Protein AF-A0AAD7LTT4-F1 (afdb_monomer_lite)

Foldseek 3Di:
DPPCVVVVVVVVVVVVVVVVVVVVLVVVVVVVVVVLVVVVLLLVVLLLLLLLLQQLLVLLVVLQVLLVVVVVVCVVPDDDPPPSPVLHLDDDPVRVVLSVLSNVLSVLSVVLSVLSVVLVVPPPPSDPVVVVSVVVSVVSSVVSSVSSVVSLVVCVVVVRCSLVSSVVSLVVSCVPPFDDFDADDDDDDDLFLLRLLLVLLVLLLRVCNRPDQSTSSSVSLSVLSVVLSVLSVVLVVDLVVAPCPPPVPDVVVRVVVNVVVSVVSSVVSVVSLVVSLVVLVSSVHAAEDDDPPVPPPDDDDPPPDPVVLLVVLLVLLCPADVVLVLSNVLSVVLSVLLVVLSVLLVVLCVQCVPPDDRSSVSLSVSSSVLSVVLSVLRVVVVVDDDDDPPDDPPPDVNNVSSVVSSVSSVSSSSCSVSSRHHHDPVVPPPPPPVVVVVVVVVVVVVVVVVVVVVVPPDDDDD

Structure (mmCIF, N/CA/C/O backbone):
data_AF-A0AAD7LTT4-F1
#
_entry.id   AF-A0AAD7LTT4-F1
#
loop_
_atom_site.group_PDB
_atom_site.id
_atom_site.type_symbol
_atom_site.label_atom_id
_atom_site.label_alt_id
_atom_site.label_comp_id
_atom_site.label_asym_id
_atom_site.label_entity_id
_atom_site.label_seq_id
_atom_site.pdbx_PDB_ins_code
_atom_site.Cartn_x
_atom_site.Cartn_y
_atom_site.Cartn_z
_atom_site.occupancy
_atom_site.B_iso_or_equiv
_atom_site.auth_seq_id
_atom_site.auth_comp_id
_atom_site.auth_asym_id
_atom_site.auth_atom_id
_atom_site.pdbx_PDB_model_num
ATOM 1 N N . MET A 1 1 ? 61.301 17.025 -42.366 1.00 56.09 1 MET A N 1
ATOM 2 C CA . MET A 1 1 ? 59.887 16.647 -42.142 1.00 56.09 1 MET A CA 1
ATOM 3 C C . MET A 1 1 ? 59.795 15.148 -41.843 1.00 56.09 1 MET A C 1
ATOM 5 O O . MET A 1 1 ? 59.437 14.372 -42.717 1.00 56.09 1 MET A O 1
ATOM 9 N N . ALA A 1 2 ? 60.195 14.718 -40.643 1.00 59.03 2 ALA A N 1
ATOM 10 C CA . ALA A 1 2 ? 60.173 13.294 -40.251 1.00 59.03 2 ALA A CA 1
ATOM 11 C C . ALA A 1 2 ? 59.952 13.066 -38.739 1.00 59.03 2 ALA A C 1
ATOM 13 O O . ALA A 1 2 ? 59.794 11.933 -38.295 1.00 59.03 2 ALA A O 1
ATOM 14 N N . THR A 1 3 ? 59.934 14.143 -37.956 1.00 63.84 3 THR A N 1
ATOM 15 C CA . THR A 1 3 ? 60.009 14.189 -36.488 1.00 63.84 3 THR A CA 1
ATOM 16 C C . THR A 1 3 ? 58.660 14.072 -35.784 1.00 63.84 3 THR A C 1
ATOM 18 O O . THR A 1 3 ? 58.612 13.786 -34.593 1.00 63.84 3 THR A O 1
ATOM 21 N N . ASP A 1 4 ? 57.560 14.276 -36.509 1.00 72.62 4 ASP A N 1
ATOM 22 C CA . ASP A 1 4 ? 56.298 14.710 -35.890 1.00 72.62 4 ASP A CA 1
ATOM 23 C C . ASP A 1 4 ? 55.312 13.542 -35.674 1.00 72.62 4 ASP A C 1
ATOM 25 O O . ASP A 1 4 ? 54.373 13.630 -34.883 1.00 72.62 4 ASP A O 1
ATOM 29 N N . ARG A 1 5 ? 55.573 12.393 -36.319 1.00 80.69 5 ARG A N 1
ATOM 30 C CA . ARG A 1 5 ? 54.806 11.141 -36.173 1.00 80.69 5 ARG A CA 1
ATOM 31 C C . ARG A 1 5 ? 54.636 10.648 -34.720 1.00 80.69 5 ARG A C 1
ATOM 33 O O . ARG A 1 5 ? 53.505 10.297 -34.385 1.00 80.69 5 ARG A O 1
ATOM 40 N N . PRO A 1 6 ? 55.665 10.611 -33.842 1.00 88.19 6 PRO A N 1
ATOM 41 C CA . PRO A 1 6 ? 55.472 10.180 -32.453 1.00 88.19 6 PRO A CA 1
ATOM 42 C C . PRO A 1 6 ? 54.537 11.106 -31.661 1.00 88.19 6 PRO A C 1
ATOM 44 O O . PRO A 1 6 ? 53.756 10.620 -30.848 1.00 88.19 6 PRO A O 1
ATOM 47 N N . ILE A 1 7 ? 54.555 12.418 -31.931 1.00 90.25 7 ILE A N 1
ATOM 48 C CA . ILE A 1 7 ? 53.702 13.395 -31.234 1.00 90.25 7 ILE A CA 1
ATOM 49 C C . ILE A 1 7 ? 52.224 13.125 -31.549 1.00 90.25 7 ILE A C 1
ATOM 51 O O . ILE A 1 7 ? 51.398 13.074 -30.640 1.00 90.25 7 ILE A O 1
ATOM 55 N N . VAL A 1 8 ? 51.896 12.868 -32.821 1.00 89.81 8 VAL A N 1
ATOM 56 C CA . VAL A 1 8 ? 50.524 12.538 -33.250 1.00 89.81 8 VAL A CA 1
ATOM 57 C C . VAL A 1 8 ? 50.009 11.259 -32.576 1.00 89.81 8 VAL A C 1
ATOM 59 O O . VAL A 1 8 ? 48.863 11.229 -32.133 1.00 89.81 8 VAL A O 1
ATOM 62 N N . LEU A 1 9 ? 50.848 10.225 -32.436 1.00 91.25 9 LEU A N 1
ATOM 63 C CA . LEU A 1 9 ? 50.464 8.974 -31.768 1.00 91.25 9 LEU A CA 1
ATOM 64 C C . LEU A 1 9 ? 50.196 9.161 -30.266 1.00 91.25 9 LEU A C 1
ATOM 66 O O . LEU A 1 9 ? 49.229 8.599 -29.752 1.00 91.25 9 LEU A O 1
ATOM 70 N N . VAL A 1 10 ? 51.003 9.972 -29.571 1.00 94.69 10 VAL A N 1
ATOM 71 C CA . VAL A 1 10 ? 50.782 10.304 -28.149 1.00 94.69 10 VAL A CA 1
ATOM 72 C C . VAL A 1 10 ? 49.502 11.123 -27.965 1.00 94.69 10 VAL A C 1
ATOM 74 O O . VAL A 1 10 ? 48.701 10.823 -27.083 1.00 94.69 10 VAL A O 1
ATOM 77 N N . LEU A 1 11 ? 49.257 12.125 -28.813 1.00 93.44 11 LEU A N 1
ATOM 78 C CA . LEU A 1 11 ? 48.025 12.919 -28.750 1.00 93.44 11 LEU A CA 1
ATOM 79 C C . LEU A 1 11 ? 46.776 12.066 -29.022 1.00 93.44 11 LEU A C 1
ATOM 81 O O . LEU A 1 11 ? 45.765 12.224 -28.336 1.00 93.44 11 LEU A O 1
ATOM 85 N N . TRP A 1 12 ? 46.846 11.130 -29.973 1.00 94.44 12 TRP A N 1
ATOM 86 C CA . TRP A 1 12 ? 45.734 10.227 -30.274 1.00 94.44 12 TRP A CA 1
ATOM 87 C C . TRP A 1 12 ? 45.468 9.224 -29.142 1.00 94.44 12 TRP A C 1
ATOM 89 O O . TRP A 1 12 ? 44.311 9.018 -28.776 1.00 94.44 12 TRP A O 1
ATOM 99 N N . SER A 1 13 ? 46.507 8.649 -28.524 1.00 93.88 13 SER A N 1
ATOM 100 C CA . SER A 1 13 ? 46.324 7.736 -27.386 1.00 93.88 13 SER A CA 1
ATOM 101 C C . SER A 1 13 ? 45.741 8.449 -26.160 1.00 93.88 13 SER A C 1
ATOM 103 O O . SER A 1 13 ? 44.819 7.923 -25.533 1.00 93.88 13 SER A O 1
ATOM 105 N N . LEU A 1 14 ? 46.181 9.679 -25.870 1.00 95.69 14 LEU A N 1
ATOM 106 C CA . LEU A 1 14 ? 45.587 10.527 -24.830 1.00 95.69 14 LEU A CA 1
ATOM 107 C C . LEU A 1 14 ? 44.116 10.852 -25.130 1.00 95.69 14 LEU A C 1
ATOM 109 O O . LEU A 1 14 ? 43.279 10.748 -24.235 1.00 95.69 14 LEU A O 1
ATOM 113 N N . PHE A 1 15 ? 43.775 11.182 -26.380 1.00 94.50 15 PHE A N 1
ATOM 114 C CA . PHE A 1 15 ? 42.387 11.413 -26.792 1.00 94.50 15 PHE A CA 1
ATOM 115 C C . PHE A 1 15 ? 41.504 10.171 -26.586 1.00 94.50 15 PHE A C 1
ATOM 117 O O . PHE A 1 15 ? 40.405 10.286 -26.041 1.00 94.50 15 PHE A O 1
ATOM 124 N N . VAL A 1 16 ? 41.990 8.977 -26.942 1.00 95.06 16 VAL A N 1
ATOM 125 C CA . VAL A 1 16 ? 41.273 7.710 -26.710 1.00 95.06 16 VAL A CA 1
ATOM 126 C C . VAL A 1 16 ? 41.079 7.443 -25.211 1.00 95.06 16 VAL A C 1
ATOM 128 O O . VAL A 1 16 ? 39.969 7.118 -24.793 1.00 95.06 16 VAL A O 1
ATOM 131 N N . ILE A 1 17 ? 42.105 7.646 -24.377 1.00 96.31 17 ILE A N 1
ATOM 132 C CA . ILE A 1 17 ? 42.013 7.475 -22.913 1.00 96.31 17 ILE A CA 1
ATOM 133 C C . ILE A 1 17 ? 41.008 8.463 -22.294 1.00 96.31 17 ILE A C 1
ATOM 135 O O . ILE A 1 17 ? 40.194 8.075 -21.449 1.00 96.31 17 ILE A O 1
ATOM 139 N N . LEU A 1 18 ? 41.008 9.724 -22.733 1.00 94.12 18 LEU A N 1
ATOM 140 C CA . LEU A 1 18 ? 40.047 10.739 -22.287 1.00 94.12 18 LEU A CA 1
ATOM 141 C C . LEU A 1 18 ? 38.618 10.414 -22.752 1.00 94.12 18 LEU A C 1
ATOM 143 O O . LEU A 1 18 ? 37.676 10.545 -21.974 1.00 94.12 18 LEU A O 1
ATOM 147 N N . SER A 1 19 ? 38.447 9.919 -23.980 1.00 92.31 19 SER A N 1
ATOM 148 C CA . SER A 1 19 ? 37.143 9.508 -24.517 1.00 92.31 19 SER A CA 1
ATOM 149 C C . SER A 1 19 ? 36.564 8.294 -23.775 1.00 92.31 19 SER A C 1
ATOM 151 O O . SER A 1 19 ? 35.393 8.304 -23.383 1.00 92.31 19 SER A O 1
ATOM 153 N N . LEU A 1 20 ? 37.388 7.275 -23.503 1.00 94.12 20 LEU A N 1
ATOM 154 C CA . LEU A 1 20 ? 36.984 6.082 -22.752 1.00 94.12 20 LEU A CA 1
ATOM 155 C C . LEU A 1 20 ? 36.668 6.404 -21.285 1.00 94.12 20 LEU A C 1
ATOM 157 O O . LEU A 1 20 ? 35.640 5.960 -20.776 1.00 94.12 20 LEU A O 1
ATOM 161 N N . SER A 1 21 ? 37.495 7.209 -20.611 1.00 91.19 21 SER A N 1
ATOM 162 C CA . SER A 1 21 ? 37.236 7.609 -19.219 1.00 91.19 21 SER A CA 1
ATOM 163 C C . SER A 1 21 ? 36.002 8.510 -19.091 1.00 91.19 21 SER A C 1
ATOM 165 O O . SER A 1 21 ? 35.193 8.292 -18.190 1.00 91.19 21 SER A O 1
ATOM 167 N N . TYR A 1 22 ? 35.775 9.439 -20.025 1.00 88.81 22 TYR A N 1
ATOM 168 C CA . TYR A 1 22 ? 34.531 10.214 -20.096 1.00 88.81 22 TYR A CA 1
ATOM 169 C C . TYR A 1 22 ? 33.301 9.314 -20.296 1.00 88.81 22 TYR A C 1
ATOM 171 O O . TYR A 1 22 ? 32.307 9.453 -19.583 1.00 88.81 22 TYR A O 1
ATOM 179 N N . SER A 1 23 ? 33.382 8.348 -21.216 1.00 88.69 23 SER A N 1
ATOM 180 C CA . SER A 1 23 ? 32.298 7.390 -21.481 1.00 88.69 23 SER A CA 1
ATOM 181 C C . SER A 1 23 ? 31.990 6.521 -20.256 1.00 88.69 23 SER A C 1
ATOM 183 O O . SER A 1 23 ? 30.823 6.306 -19.927 1.00 88.69 23 SER A O 1
ATOM 185 N N . LEU A 1 24 ? 33.024 6.086 -19.527 1.00 89.19 24 LEU A N 1
ATOM 186 C CA . LEU A 1 24 ? 32.885 5.345 -18.273 1.00 89.19 24 LEU A CA 1
ATOM 187 C C . LEU A 1 24 ? 32.226 6.195 -17.173 1.00 89.19 24 LEU A C 1
ATOM 189 O O . LEU A 1 24 ? 31.328 5.709 -16.487 1.00 89.19 24 LEU A O 1
ATOM 193 N N . ILE A 1 25 ? 32.610 7.468 -17.033 1.00 86.56 25 ILE A N 1
ATOM 194 C CA . ILE A 1 25 ? 31.988 8.408 -16.083 1.00 86.56 25 ILE A CA 1
ATOM 195 C C . ILE A 1 25 ? 30.505 8.618 -16.417 1.00 86.56 25 ILE A C 1
ATOM 197 O O . ILE A 1 25 ? 29.668 8.576 -15.514 1.00 86.56 25 ILE A O 1
ATOM 201 N N . GLN A 1 26 ? 30.153 8.784 -17.696 1.00 83.81 26 GLN A N 1
ATOM 202 C CA . GLN A 1 26 ? 28.755 8.911 -18.123 1.00 83.81 26 GLN A CA 1
ATOM 203 C C . GLN A 1 26 ? 27.950 7.632 -17.858 1.00 83.81 26 GLN A C 1
ATOM 205 O O . GLN A 1 26 ? 26.828 7.706 -17.357 1.00 83.81 26 GLN A O 1
ATOM 210 N N . PHE A 1 27 ? 28.525 6.454 -18.111 1.00 84.88 27 PHE A N 1
ATOM 211 C CA . PHE A 1 27 ? 27.884 5.171 -17.813 1.00 84.88 27 PHE A CA 1
ATOM 212 C C . PHE A 1 27 ? 27.657 4.966 -16.305 1.00 84.88 27 PHE A C 1
ATOM 214 O O . PHE A 1 27 ? 26.557 4.599 -15.892 1.00 84.88 27 PHE A O 1
ATOM 221 N N . ILE A 1 28 ? 28.649 5.284 -15.466 1.00 85.56 28 ILE A N 1
ATOM 222 C CA . ILE A 1 28 ? 28.521 5.246 -13.999 1.00 85.56 28 ILE A CA 1
ATOM 223 C C . ILE A 1 28 ? 27.467 6.253 -13.515 1.00 85.56 28 ILE A C 1
ATOM 225 O O . ILE A 1 28 ? 26.647 5.910 -12.666 1.00 85.56 28 ILE A O 1
ATOM 229 N N . SER A 1 29 ? 27.436 7.464 -14.079 1.00 81.88 29 SER A N 1
ATOM 230 C CA . SER A 1 29 ? 26.424 8.486 -13.773 1.00 81.88 29 SER A CA 1
ATOM 231 C C . SER A 1 29 ? 25.007 8.009 -14.124 1.00 81.88 29 SER A C 1
ATOM 233 O O . SER A 1 29 ? 24.084 8.134 -13.314 1.00 81.88 29 SER A O 1
ATOM 235 N N . LEU A 1 30 ? 24.837 7.371 -15.288 1.00 79.88 30 LEU A N 1
ATOM 236 C CA . LEU A 1 30 ? 23.568 6.783 -15.712 1.00 79.88 30 LEU A CA 1
ATOM 237 C C . LEU A 1 30 ? 23.123 5.667 -14.755 1.00 79.88 30 LEU A C 1
ATOM 239 O O . LEU A 1 30 ? 21.999 5.723 -14.251 1.00 79.88 30 LEU A O 1
ATOM 243 N N . LEU A 1 31 ? 24.001 4.705 -14.444 1.00 82.44 31 LEU A N 1
ATOM 244 C CA . LEU A 1 31 ? 23.717 3.629 -13.485 1.00 82.44 31 LEU A CA 1
ATOM 245 C C . LEU A 1 31 ? 23.346 4.179 -12.102 1.00 82.44 31 LEU A C 1
ATOM 247 O O . LEU A 1 31 ? 22.358 3.738 -11.513 1.00 82.44 31 LEU A O 1
ATOM 251 N N . LEU A 1 32 ? 24.084 5.177 -11.607 1.00 83.25 32 LEU A N 1
ATOM 252 C CA . LEU A 1 32 ? 23.803 5.826 -10.329 1.00 83.25 32 LEU A CA 1
ATOM 253 C C . LEU A 1 32 ? 22.438 6.530 -10.345 1.00 83.25 32 LEU A C 1
ATOM 255 O O . LEU A 1 32 ? 21.702 6.433 -9.367 1.00 83.25 32 LEU A O 1
ATOM 259 N N . SER A 1 33 ? 22.052 7.171 -11.453 1.00 80.56 33 SER A N 1
ATOM 260 C CA . SER A 1 33 ? 20.732 7.806 -11.588 1.00 80.56 33 SER A CA 1
ATOM 261 C C . SER A 1 33 ? 19.583 6.787 -11.571 1.00 80.56 33 SER A C 1
ATOM 263 O O . SER A 1 33 ? 18.588 6.986 -10.872 1.00 80.56 33 SER A O 1
ATOM 265 N N . VAL A 1 34 ? 19.736 5.650 -12.263 1.00 80.00 34 VAL A N 1
ATOM 266 C CA . VAL A 1 34 ? 18.760 4.546 -12.259 1.00 80.00 34 VAL A CA 1
ATOM 267 C C . VAL A 1 34 ? 18.643 3.940 -10.859 1.00 80.00 34 VAL A C 1
ATOM 269 O O . VAL A 1 34 ? 17.536 3.688 -10.384 1.00 80.00 34 VAL A O 1
ATOM 272 N N . TYR A 1 35 ? 19.771 3.765 -10.172 1.00 84.81 35 TYR A N 1
ATOM 273 C CA . TYR A 1 35 ? 19.817 3.215 -8.823 1.00 84.81 35 TYR A CA 1
ATOM 274 C C . TYR A 1 35 ? 19.227 4.169 -7.770 1.00 84.81 35 TYR A C 1
ATOM 276 O O . TYR A 1 35 ? 18.453 3.733 -6.920 1.00 84.81 35 TYR A O 1
ATOM 284 N N . LEU A 1 36 ? 19.489 5.478 -7.861 1.00 84.62 36 LEU A N 1
ATOM 285 C CA . LEU A 1 36 ? 18.868 6.493 -6.998 1.00 84.62 36 LEU A CA 1
ATOM 286 C C . LEU A 1 36 ? 17.343 6.563 -7.182 1.00 84.62 36 LEU A C 1
ATOM 288 O O . LEU A 1 36 ? 16.627 6.751 -6.201 1.00 84.62 36 LEU A O 1
ATOM 292 N N . ASN A 1 37 ? 16.837 6.357 -8.403 1.00 83.44 37 ASN A N 1
ATOM 293 C CA . ASN A 1 37 ? 15.396 6.263 -8.658 1.00 83.44 37 ASN A CA 1
ATOM 294 C C . ASN A 1 37 ? 14.776 4.982 -8.062 1.00 83.44 37 ASN A C 1
ATOM 296 O O . ASN A 1 37 ? 13.639 5.018 -7.602 1.00 83.44 37 ASN A O 1
ATOM 300 N N . TYR A 1 38 ? 15.509 3.863 -8.012 1.00 87.94 38 TYR A N 1
ATOM 301 C CA . TYR A 1 38 ? 15.069 2.672 -7.272 1.00 87.94 38 TYR A CA 1
ATOM 302 C C . TYR A 1 38 ? 15.059 2.916 -5.749 1.00 87.94 38 TYR A C 1
ATOM 304 O O . TYR A 1 38 ? 14.087 2.574 -5.075 1.00 87.94 38 TYR A O 1
ATOM 312 N N . LEU A 1 39 ? 16.090 3.573 -5.205 1.00 88.69 39 LEU A N 1
ATOM 313 C CA . LEU A 1 39 ? 16.134 3.942 -3.783 1.00 88.69 39 LEU A CA 1
ATOM 314 C C . LEU A 1 39 ? 15.045 4.947 -3.389 1.00 88.69 39 LEU A C 1
ATOM 316 O O . LEU A 1 39 ? 14.569 4.889 -2.258 1.00 88.69 39 LEU A O 1
ATOM 320 N N . GLU A 1 40 ? 14.614 5.835 -4.293 1.00 91.75 40 GLU A N 1
ATOM 321 C CA . GLU A 1 40 ? 13.467 6.715 -4.037 1.00 91.75 40 GLU A CA 1
ATOM 322 C C . GLU A 1 40 ? 12.207 5.916 -3.700 1.00 91.75 40 GLU A C 1
ATOM 324 O O . GLU A 1 40 ? 11.479 6.292 -2.783 1.00 91.75 40 GLU A O 1
ATOM 329 N N . ASP A 1 41 ? 11.942 4.824 -4.414 1.00 88.31 41 ASP A N 1
ATOM 330 C CA . ASP A 1 41 ? 10.737 4.022 -4.206 1.00 88.31 41 ASP A CA 1
ATOM 331 C C . ASP A 1 41 ? 10.784 3.283 -2.865 1.00 88.31 41 ASP A C 1
ATOM 333 O O . ASP A 1 41 ? 9.783 3.245 -2.143 1.00 88.31 41 ASP A O 1
ATOM 337 N N . GLU A 1 42 ? 11.965 2.797 -2.478 1.00 91.44 42 GLU A N 1
ATOM 338 C CA . GLU A 1 42 ? 12.200 2.200 -1.161 1.00 91.44 42 GLU A CA 1
ATOM 339 C C . GLU A 1 42 ? 12.064 3.230 -0.027 1.00 91.44 42 GLU A C 1
ATOM 341 O O . GLU A 1 42 ? 11.380 2.977 0.966 1.00 91.44 42 GLU A O 1
ATOM 346 N N . VAL A 1 43 ? 12.629 4.431 -0.183 1.00 93.00 43 VAL A N 1
ATOM 347 C CA . VAL A 1 43 ? 12.493 5.517 0.804 1.00 93.00 43 VAL A CA 1
ATOM 348 C C . VAL A 1 43 ? 11.057 6.035 0.874 1.00 93.00 43 VAL A C 1
ATOM 350 O O . VAL A 1 43 ? 10.561 6.307 1.966 1.00 93.00 43 VAL A O 1
ATOM 353 N N . ARG A 1 44 ? 10.337 6.115 -0.251 1.00 90.88 44 ARG A N 1
ATOM 354 C CA . ARG A 1 44 ? 8.910 6.475 -0.278 1.00 90.88 44 ARG A CA 1
ATOM 355 C C . ARG A 1 44 ? 8.067 5.422 0.448 1.00 90.88 44 ARG A C 1
ATOM 357 O O . ARG A 1 44 ? 7.134 5.793 1.160 1.00 90.88 44 ARG A O 1
ATOM 364 N N . TRP A 1 45 ? 8.409 4.137 0.333 1.00 92.56 45 TRP A N 1
ATOM 365 C CA . TRP A 1 45 ? 7.767 3.069 1.104 1.00 92.56 45 TRP A CA 1
ATOM 366 C C . TRP A 1 45 ? 8.055 3.197 2.609 1.00 92.56 45 TRP A C 1
ATOM 368 O O . TRP A 1 45 ? 7.100 3.263 3.388 1.00 92.56 45 TRP A O 1
ATOM 378 N N . ILE A 1 46 ? 9.328 3.339 3.009 1.00 93.06 46 ILE A N 1
ATOM 379 C CA . ILE A 1 46 ? 9.744 3.543 4.414 1.00 93.06 46 ILE A CA 1
ATOM 380 C C . ILE A 1 46 ? 9.054 4.776 5.014 1.00 93.06 46 ILE A C 1
ATOM 382 O O . ILE A 1 46 ? 8.544 4.721 6.134 1.00 93.06 46 ILE A O 1
ATOM 386 N N . HIS A 1 47 ? 8.976 5.880 4.268 1.00 93.88 47 HIS A N 1
ATOM 387 C CA . HIS A 1 47 ? 8.325 7.111 4.713 1.00 93.88 47 HIS A CA 1
ATOM 388 C C . HIS A 1 47 ? 6.824 6.914 4.977 1.00 93.88 47 HIS A C 1
ATOM 390 O O . HIS A 1 47 ? 6.309 7.357 6.004 1.00 93.88 47 HIS A O 1
ATOM 396 N N . LYS A 1 48 ? 6.118 6.209 4.084 1.00 89.75 48 LYS A N 1
ATOM 397 C CA . LYS A 1 48 ? 4.691 5.907 4.264 1.00 89.75 48 LYS A CA 1
ATOM 398 C C . LYS A 1 48 ? 4.443 4.919 5.416 1.00 89.75 48 LYS A C 1
ATOM 400 O O . LYS A 1 48 ? 3.499 5.113 6.177 1.00 89.75 48 LYS A O 1
ATOM 405 N N . GLU A 1 49 ? 5.296 3.914 5.616 1.00 90.81 49 GLU A N 1
ATOM 406 C CA . GLU A 1 49 ? 5.142 2.974 6.740 1.00 90.81 49 GLU A CA 1
ATOM 407 C C . GLU A 1 49 ? 5.444 3.638 8.095 1.00 90.81 49 GLU A C 1
ATOM 409 O O . GLU A 1 49 ? 4.654 3.548 9.031 1.00 90.81 49 GLU A O 1
ATOM 414 N N . SER A 1 50 ? 6.541 4.395 8.192 1.00 92.62 50 SER A N 1
ATOM 415 C CA . SER A 1 50 ? 6.932 5.100 9.424 1.00 92.62 50 SER A CA 1
ATOM 416 C C . SER A 1 50 ? 5.943 6.182 9.863 1.00 92.62 50 SER A C 1
ATOM 418 O O . SER A 1 50 ? 5.794 6.410 11.064 1.00 92.62 50 SER A O 1
ATOM 420 N N . ARG A 1 51 ? 5.204 6.799 8.929 1.00 92.88 51 ARG A N 1
ATOM 421 C CA . ARG A 1 51 ? 4.056 7.663 9.254 1.00 92.88 51 ARG A CA 1
ATOM 422 C C . ARG A 1 51 ? 2.919 6.901 9.943 1.00 92.88 51 ARG A C 1
ATOM 424 O O . ARG A 1 51 ? 2.376 7.415 10.915 1.00 92.88 51 ARG A O 1
ATOM 431 N N . LEU A 1 52 ? 2.602 5.676 9.513 1.00 89.50 52 LEU A N 1
ATOM 432 C CA . LEU A 1 52 ? 1.563 4.846 10.147 1.00 89.50 52 LEU A CA 1
ATOM 433 C C . LEU A 1 52 ? 2.014 4.320 11.513 1.00 89.50 52 LEU A C 1
ATOM 435 O O . LEU A 1 52 ? 1.285 4.470 12.489 1.00 89.50 52 LEU A O 1
ATOM 439 N N . LEU A 1 53 ? 3.247 3.812 11.611 1.00 90.81 53 LEU A N 1
ATOM 440 C CA . LEU A 1 53 ? 3.861 3.413 12.884 1.00 90.81 53 LEU A CA 1
ATOM 441 C C . LEU A 1 53 ? 3.866 4.579 13.892 1.00 90.81 53 LEU A C 1
ATOM 443 O O . LEU A 1 53 ? 3.467 4.415 15.046 1.00 90.81 53 LEU A O 1
ATOM 447 N N . LYS A 1 54 ? 4.229 5.791 13.448 1.00 93.69 54 LYS A N 1
ATOM 448 C CA . LYS A 1 54 ? 4.132 6.995 14.282 1.00 93.69 54 LYS A CA 1
ATOM 449 C C . LYS A 1 54 ? 2.687 7.351 14.639 1.00 93.69 54 LYS A C 1
ATOM 451 O O . LYS A 1 54 ? 2.443 7.736 15.778 1.00 93.69 54 LYS A O 1
ATOM 456 N N . GLY A 1 55 ? 1.744 7.220 13.706 1.00 88.31 55 GLY A N 1
ATOM 457 C CA . GLY A 1 55 ? 0.320 7.432 13.963 1.00 88.31 55 GLY A CA 1
ATOM 458 C C . GLY A 1 55 ? -0.189 6.560 15.109 1.00 88.31 55 GLY A C 1
ATOM 459 O O . GLY A 1 55 ? -0.780 7.082 16.048 1.00 88.31 55 GLY A O 1
ATOM 460 N N . ILE A 1 56 ? 0.156 5.272 15.095 1.00 87.38 56 ILE A N 1
ATOM 461 C CA . ILE A 1 56 ? -0.221 4.307 16.136 1.00 87.38 56 ILE A CA 1
ATOM 462 C C . ILE A 1 56 ? 0.416 4.668 17.482 1.00 87.38 56 ILE A C 1
ATOM 464 O O . ILE A 1 56 ? -0.282 4.694 18.493 1.00 87.38 56 ILE A O 1
ATOM 468 N N . SER A 1 57 ? 1.710 5.014 17.513 1.00 91.44 57 SER A N 1
ATOM 469 C CA . SER A 1 57 ? 2.355 5.469 18.755 1.00 91.44 57 SER A CA 1
ATOM 470 C C . SER A 1 57 ? 1.711 6.743 19.310 1.00 91.44 57 SER A C 1
ATOM 472 O O . SER A 1 57 ? 1.489 6.821 20.514 1.00 91.44 57 SER A O 1
ATOM 474 N N . ASN A 1 58 ? 1.410 7.726 18.455 1.00 91.44 58 ASN A N 1
ATOM 475 C CA . ASN A 1 58 ? 0.741 8.961 18.863 1.00 91.44 58 ASN A CA 1
ATOM 476 C C . ASN A 1 58 ? -0.679 8.680 19.387 1.00 91.44 58 ASN A C 1
ATOM 478 O O . ASN A 1 58 ? -1.113 9.312 20.343 1.00 91.44 58 ASN A O 1
ATOM 482 N N . ASP A 1 59 ? -1.403 7.745 18.768 1.00 86.38 59 ASP A N 1
ATOM 483 C CA . ASP A 1 59 ? -2.751 7.362 19.190 1.00 86.38 59 ASP A CA 1
ATOM 484 C C . ASP A 1 59 ? -2.751 6.632 20.541 1.00 86.38 59 ASP A C 1
ATOM 486 O O . ASP A 1 59 ? -3.668 6.834 21.332 1.00 86.38 59 ASP A O 1
ATOM 490 N N . VAL A 1 60 ? -1.734 5.811 20.829 1.00 88.31 60 VAL A N 1
ATOM 491 C CA . VAL A 1 60 ? -1.550 5.198 22.157 1.00 88.31 60 VAL A CA 1
ATOM 492 C C . VAL A 1 60 ? -1.223 6.260 23.208 1.00 88.31 60 VAL A C 1
ATOM 494 O O . VAL A 1 60 ? -1.804 6.231 24.293 1.00 88.31 60 VAL A O 1
ATOM 497 N N . ASP A 1 61 ? -0.330 7.205 22.898 1.00 91.00 61 ASP A N 1
ATOM 498 C CA . ASP A 1 61 ? 0.000 8.314 23.802 1.00 91.00 61 ASP A CA 1
ATOM 499 C C . ASP A 1 61 ? -1.247 9.178 24.102 1.00 91.00 61 ASP A C 1
ATOM 501 O O . ASP A 1 61 ? -1.516 9.488 25.261 1.00 91.00 61 ASP A O 1
ATOM 505 N N . GLU A 1 62 ? -2.047 9.520 23.082 1.00 88.00 62 GLU A N 1
ATOM 506 C CA . GLU A 1 62 ? -3.273 10.324 23.225 1.00 88.00 62 GLU A CA 1
ATOM 507 C C . GLU A 1 62 ? -4.385 9.574 23.970 1.00 88.00 62 GLU A C 1
ATOM 509 O O . GLU A 1 62 ? -5.056 10.166 24.812 1.00 88.00 62 GLU A O 1
ATOM 514 N N . VAL A 1 63 ? -4.570 8.270 23.728 1.00 82.06 63 VAL A N 1
ATOM 515 C CA . VAL A 1 63 ? -5.539 7.457 24.484 1.00 82.06 63 VAL A CA 1
ATOM 516 C C . VAL A 1 63 ? -5.130 7.333 25.955 1.00 82.06 63 VAL A C 1
ATOM 518 O O . VAL A 1 63 ? -5.986 7.457 26.829 1.00 82.06 63 VAL A O 1
ATOM 521 N N . LYS A 1 64 ? -3.834 7.170 26.259 1.00 86.19 64 LYS A N 1
ATOM 522 C CA . LYS A 1 64 ? -3.339 7.215 27.647 1.00 86.19 64 LYS A CA 1
ATOM 523 C C . LYS A 1 64 ? -3.597 8.579 28.291 1.00 86.19 64 LYS A C 1
ATOM 525 O O . LYS A 1 64 ? -4.107 8.622 29.408 1.00 86.19 64 LYS A O 1
ATOM 530 N N . ARG A 1 65 ? -3.311 9.674 27.575 1.00 90.50 65 ARG A N 1
ATOM 531 C CA . ARG A 1 65 ? -3.533 11.056 28.035 1.00 90.50 65 ARG A CA 1
ATOM 532 C C . ARG A 1 65 ? -5.012 11.331 28.336 1.00 90.50 65 ARG A C 1
ATOM 534 O O . ARG A 1 65 ? -5.325 11.793 29.430 1.00 90.50 65 ARG A O 1
ATOM 541 N N . LEU A 1 66 ? -5.910 10.993 27.409 1.00 81.25 66 LEU A N 1
ATOM 542 C CA . LEU A 1 66 ? -7.364 11.124 27.575 1.00 81.25 66 LEU A CA 1
ATOM 543 C C . LEU A 1 66 ? -7.896 10.223 28.699 1.00 81.25 66 LEU A C 1
ATOM 545 O O . LEU A 1 66 ? -8.771 10.641 29.448 1.00 81.25 66 LEU A O 1
ATOM 549 N N . GLY A 1 67 ? -7.340 9.019 28.865 1.00 77.75 67 GLY A N 1
ATOM 550 C CA . GLY A 1 67 ? -7.643 8.154 30.005 1.00 77.75 67 GLY A CA 1
ATOM 551 C C . GLY A 1 67 ? -7.304 8.824 31.339 1.00 77.75 67 GLY A C 1
ATOM 552 O O . GLY A 1 67 ? -8.156 8.894 32.216 1.00 77.75 67 GLY A O 1
ATOM 553 N N . THR A 1 68 ? -6.099 9.389 31.482 1.00 84.06 68 THR A N 1
ATOM 554 C CA . THR A 1 68 ? -5.720 10.127 32.703 1.00 84.06 68 THR A CA 1
ATOM 555 C C . THR A 1 68 ? -6.539 11.402 32.923 1.00 84.06 68 THR A C 1
ATOM 557 O O . THR A 1 68 ? -6.839 11.724 34.068 1.00 84.06 68 THR A O 1
ATOM 560 N N . GLU A 1 69 ? -6.937 12.092 31.851 1.00 84.12 69 GLU A N 1
ATOM 561 C CA . GLU A 1 69 ? -7.795 13.285 31.888 1.00 84.12 69 GLU A CA 1
ATOM 562 C C . GLU A 1 69 ? -9.181 12.926 32.453 1.00 84.12 69 GLU A C 1
ATOM 564 O O . GLU A 1 69 ? -9.543 13.420 33.520 1.00 84.12 69 GLU A O 1
ATOM 569 N N . ILE A 1 70 ? -9.875 11.950 31.850 1.00 74.62 70 ILE A N 1
ATOM 570 C CA . ILE A 1 70 ? -11.192 11.459 32.302 1.00 74.62 70 ILE A CA 1
ATOM 571 C C . ILE A 1 70 ? -11.135 10.921 33.739 1.00 74.62 70 ILE A C 1
ATOM 573 O O . ILE A 1 70 ? -12.032 11.190 34.535 1.00 74.62 70 ILE A O 1
ATOM 577 N N . VAL A 1 71 ? -10.080 10.183 34.106 1.00 76.56 71 VAL A N 1
ATOM 578 C CA . VAL A 1 71 ? -9.911 9.694 35.484 1.00 76.56 71 VAL A CA 1
ATOM 579 C C . VAL A 1 71 ? -9.727 10.861 36.462 1.00 76.56 71 VAL A C 1
ATOM 581 O O . VAL A 1 71 ? -10.295 10.822 37.551 1.00 76.56 71 VAL A O 1
ATOM 584 N N . SER A 1 72 ? -8.989 11.913 36.091 1.00 80.88 72 SER A N 1
ATOM 585 C CA . SER A 1 72 ? -8.802 13.097 36.944 1.00 80.88 72 SER A CA 1
ATOM 586 C C . SER A 1 72 ? -10.063 13.958 37.088 1.00 80.88 72 SER A C 1
ATOM 588 O O . SER A 1 72 ? -10.266 14.547 38.147 1.00 80.88 72 SER A O 1
ATOM 590 N N . GLU A 1 73 ? -10.928 13.994 36.069 1.00 80.31 73 GLU A N 1
ATOM 591 C CA . GLU A 1 73 ? -12.246 14.637 36.140 1.00 80.31 73 GLU A CA 1
ATOM 592 C C . GLU A 1 73 ? -13.218 13.814 36.998 1.00 80.31 73 GLU A C 1
ATOM 594 O O . GLU A 1 73 ? -13.891 14.372 37.861 1.00 80.31 73 GLU A O 1
ATOM 599 N N . ALA A 1 74 ? -13.255 12.486 36.842 1.00 71.81 74 ALA A N 1
ATOM 600 C CA . ALA A 1 74 ? -14.136 11.613 37.625 1.00 71.81 74 ALA A CA 1
ATOM 601 C C . ALA A 1 74 ? -13.910 11.760 39.143 1.00 71.81 74 ALA A C 1
ATOM 603 O O . ALA A 1 74 ? -14.875 11.920 39.889 1.00 71.81 74 ALA A O 1
ATOM 604 N N . HIS A 1 75 ? -12.649 11.828 39.589 1.00 74.75 75 HIS A N 1
ATOM 605 C CA . HIS A 1 75 ? -12.288 12.063 40.997 1.00 74.75 75 HIS A CA 1
ATOM 606 C C . HIS A 1 75 ? -12.690 13.454 41.543 1.00 74.75 75 HIS A C 1
ATOM 608 O O . HIS A 1 75 ? -12.550 13.686 42.740 1.00 74.75 75 HIS A O 1
ATOM 614 N N . GLN A 1 76 ? -13.170 14.389 40.710 1.00 75.81 76 GLN A N 1
ATOM 615 C CA . GLN A 1 76 ? -13.733 15.672 41.168 1.00 75.81 76 GLN A CA 1
ATOM 616 C C . GLN A 1 76 ? -15.255 15.623 41.373 1.00 75.81 76 GLN A C 1
ATOM 618 O O . GLN A 1 76 ? -15.806 16.528 41.997 1.00 75.81 76 GLN A O 1
ATOM 623 N N . PHE A 1 77 ? -15.935 14.599 40.844 1.00 70.38 77 PHE A N 1
ATOM 624 C CA . PHE A 1 77 ? -17.402 14.515 40.812 1.00 70.38 77 PHE A CA 1
ATOM 625 C C . PHE A 1 77 ? -17.987 13.260 41.478 1.00 70.38 77 PHE A C 1
ATOM 627 O O . PHE A 1 77 ? -19.191 13.230 41.723 1.00 70.38 77 PHE A O 1
ATOM 634 N N . TRP A 1 78 ? -17.176 12.233 41.748 1.00 68.44 78 TRP A N 1
ATOM 635 C CA . TRP A 1 78 ? -17.612 10.953 42.314 1.00 68.44 78 TRP A CA 1
ATOM 636 C C . TRP A 1 78 ? -16.852 10.661 43.610 1.00 68.44 78 TRP A C 1
ATOM 638 O O . TRP A 1 78 ? -15.621 10.714 43.626 1.00 68.44 78 TRP A O 1
ATOM 648 N N . ASP A 1 79 ? -17.573 10.289 44.671 1.00 59.72 79 ASP A N 1
ATOM 649 C CA . ASP A 1 79 ? -16.957 9.709 45.867 1.00 59.72 79 ASP A CA 1
ATOM 650 C C . ASP A 1 79 ? -16.277 8.363 45.532 1.00 59.72 79 ASP A C 1
ATOM 652 O O . ASP A 1 79 ? -16.685 7.627 44.626 1.00 59.72 79 ASP A O 1
ATOM 656 N N . SER A 1 80 ? -15.196 8.065 46.256 1.00 56.19 80 SER A N 1
ATOM 657 C CA . SER A 1 80 ? -14.041 7.265 45.804 1.00 56.19 80 SER A CA 1
ATOM 658 C C . SER A 1 80 ? -14.248 5.770 45.483 1.00 56.19 80 SER A C 1
ATOM 660 O O . SER A 1 80 ? -13.260 5.067 45.271 1.00 56.19 80 SER A O 1
ATOM 662 N N . GLU A 1 81 ? -15.473 5.243 45.464 1.00 56.28 81 GLU A N 1
ATOM 663 C CA . GLU A 1 81 ? -15.738 3.797 45.320 1.00 56.28 81 GLU A CA 1
ATOM 664 C C . GLU A 1 81 ? -15.919 3.322 43.863 1.00 56.28 81 GLU A C 1
ATOM 666 O O . GLU A 1 81 ? -15.767 2.134 43.567 1.00 56.28 81 GLU A O 1
ATOM 671 N N . SER A 1 82 ? -16.191 4.231 42.920 1.00 57.19 82 SER A N 1
ATOM 672 C CA . SER A 1 82 ? -16.421 3.898 41.502 1.00 57.19 82 SER A CA 1
ATOM 673 C C . SER A 1 82 ? -15.122 3.555 40.749 1.00 57.19 82 SER A C 1
ATOM 675 O O . SER A 1 82 ? -14.530 4.385 40.066 1.00 57.19 82 SER A O 1
ATOM 677 N N . ASN A 1 83 ? -14.662 2.304 40.875 1.00 60.88 83 ASN A N 1
ATOM 678 C CA . ASN A 1 83 ? -13.353 1.824 40.402 1.00 60.88 83 ASN A CA 1
ATOM 679 C C . ASN A 1 83 ? -13.004 2.237 38.939 1.00 60.88 83 ASN A C 1
ATOM 681 O O . ASN A 1 83 ? -13.450 1.594 37.979 1.00 60.88 83 ASN A O 1
ATOM 685 N N . PRO A 1 84 ? -12.132 3.248 38.736 1.00 60.59 84 PRO A N 1
ATOM 686 C CA . PRO A 1 84 ? -11.917 3.866 37.427 1.00 60.59 84 PRO A CA 1
ATOM 687 C C . PRO A 1 84 ? -10.886 3.118 36.563 1.00 60.59 84 PRO A C 1
ATOM 689 O O . PRO A 1 84 ? -10.634 3.495 35.416 1.00 60.59 84 PRO A O 1
ATOM 692 N N . SER A 1 85 ? -10.299 2.029 37.076 1.00 65.00 85 SER A N 1
ATOM 693 C CA . SER A 1 85 ? -9.285 1.219 36.376 1.00 65.00 85 SER A CA 1
ATOM 694 C C . SER A 1 85 ? -9.774 0.582 35.062 1.00 65.00 85 SER A C 1
ATOM 696 O O . SER A 1 85 ? -8.952 0.173 34.242 1.00 65.00 85 SER A O 1
ATOM 698 N N . SER A 1 86 ? -11.093 0.559 34.826 1.00 65.19 86 SER A N 1
ATOM 699 C CA . SER A 1 86 ? -11.740 0.124 33.577 1.00 65.19 86 SER A CA 1
ATOM 700 C C . SER A 1 86 ? -11.780 1.190 32.464 1.00 65.19 86 SER A C 1
ATOM 702 O O . SER A 1 86 ? -12.333 0.945 31.386 1.00 65.19 86 SER A O 1
ATOM 704 N N . ILE A 1 87 ? -11.271 2.402 32.714 1.00 62.66 87 ILE A N 1
ATOM 705 C CA . ILE A 1 87 ? -11.226 3.511 31.740 1.00 62.66 87 ILE A CA 1
ATOM 706 C C . ILE A 1 87 ? -9.816 3.660 31.152 1.00 62.66 87 ILE A C 1
ATOM 708 O O . ILE A 1 87 ? -9.662 3.887 29.950 1.00 62.66 87 ILE A O 1
ATOM 712 N N . THR A 1 88 ? -8.784 3.498 31.981 1.00 69.56 88 THR A N 1
ATOM 713 C CA . THR A 1 88 ? -7.376 3.605 31.583 1.00 69.56 88 THR A CA 1
ATOM 714 C C . THR A 1 88 ? -6.971 2.472 30.633 1.00 69.56 88 THR A C 1
ATOM 716 O O . THR A 1 88 ? -7.243 1.305 30.903 1.00 69.56 88 THR A O 1
ATOM 719 N N . LEU A 1 89 ? -6.265 2.792 29.541 1.00 76.25 89 LEU A N 1
ATOM 720 C CA . LEU A 1 89 ? -5.729 1.793 28.607 1.00 76.25 89 LEU A CA 1
ATOM 721 C C . LEU A 1 89 ? -4.625 0.949 29.272 1.00 76.25 89 LEU A C 1
ATOM 723 O O . LEU A 1 89 ? -3.457 1.350 29.305 1.00 76.25 89 LEU A O 1
ATOM 727 N N . GLN A 1 90 ? -5.000 -0.232 29.761 1.00 81.50 90 GLN A N 1
ATOM 728 C CA . GLN A 1 90 ? -4.080 -1.245 30.274 1.00 81.50 90 GLN A CA 1
ATOM 729 C C . GLN A 1 90 ? -3.448 -2.012 29.102 1.00 81.50 90 GLN A C 1
ATOM 731 O O . GLN A 1 90 ? -3.995 -3.002 28.629 1.00 81.50 90 GLN A O 1
ATOM 736 N N . LEU A 1 91 ? -2.303 -1.526 28.613 1.00 85.00 91 LEU A N 1
ATOM 737 C CA . LEU A 1 91 ? -1.419 -2.317 27.750 1.00 85.00 91 LEU A CA 1
ATOM 738 C C . LEU A 1 91 ? -0.582 -3.258 28.618 1.00 85.00 91 LEU A C 1
ATOM 740 O O . LEU A 1 91 ? -0.047 -2.813 29.636 1.00 85.00 91 LEU A O 1
ATOM 744 N N . ASN A 1 92 ? -0.410 -4.509 28.196 1.00 88.56 92 ASN A N 1
ATOM 745 C CA . ASN A 1 92 ? 0.539 -5.413 28.854 1.00 88.56 92 ASN A CA 1
ATOM 746 C C . ASN A 1 92 ? 2.000 -5.060 28.497 1.00 88.56 92 ASN A C 1
ATOM 748 O O . ASN A 1 92 ? 2.260 -4.306 27.556 1.00 88.56 92 ASN A O 1
ATOM 752 N N . ASP A 1 93 ? 2.970 -5.616 29.228 1.00 89.44 93 ASP A N 1
ATOM 753 C CA . ASP A 1 93 ? 4.395 -5.279 29.064 1.00 89.44 93 ASP A CA 1
ATOM 754 C C . ASP A 1 93 ? 4.924 -5.516 27.638 1.00 89.44 93 ASP A C 1
ATOM 756 O O . ASP A 1 93 ? 5.755 -4.752 27.142 1.00 89.44 93 ASP A O 1
ATOM 760 N N . VAL A 1 94 ? 4.415 -6.538 26.940 1.00 88.38 94 VAL A N 1
ATOM 761 C CA . VAL A 1 94 ? 4.827 -6.871 25.566 1.00 88.38 94 VAL A CA 1
ATOM 762 C C . VAL A 1 94 ? 4.244 -5.874 24.561 1.00 88.38 94 VAL A C 1
ATOM 764 O O . VAL A 1 94 ? 4.905 -5.500 23.592 1.00 88.38 94 VAL A O 1
ATOM 767 N N . GLU A 1 95 ? 3.030 -5.385 24.806 1.00 87.75 95 GLU A N 1
ATOM 768 C CA . GLU A 1 95 ? 2.425 -4.302 24.027 1.00 87.7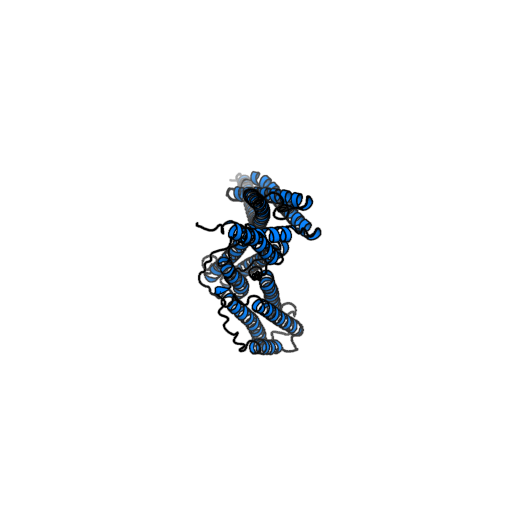5 95 GLU A CA 1
ATOM 769 C C . GLU A 1 95 ? 3.119 -2.959 24.287 1.00 87.75 95 GLU A C 1
ATOM 771 O O . GLU A 1 95 ? 3.313 -2.172 23.358 1.00 87.75 95 GLU A O 1
ATOM 776 N N . ALA A 1 96 ? 3.545 -2.703 25.527 1.00 91.06 96 ALA A N 1
ATOM 777 C CA . ALA A 1 96 ? 4.332 -1.528 25.882 1.00 91.06 96 ALA A CA 1
ATOM 778 C C . ALA A 1 96 ? 5.714 -1.538 25.195 1.00 91.06 96 ALA A C 1
ATOM 780 O O . ALA A 1 96 ? 6.071 -0.540 24.561 1.00 91.06 96 ALA A O 1
ATOM 781 N N . ASP A 1 97 ? 6.440 -2.666 25.225 1.00 93.62 97 ASP A N 1
ATOM 782 C CA . ASP A 1 97 ? 7.663 -2.898 24.430 1.00 93.62 97 ASP A CA 1
ATOM 783 C C . ASP A 1 97 ? 7.411 -2.654 22.937 1.00 93.62 97 ASP A C 1
ATOM 785 O O . ASP A 1 97 ? 8.148 -1.913 22.278 1.00 93.62 97 ASP A O 1
ATOM 789 N N . TRP A 1 98 ? 6.328 -3.221 22.397 1.00 92.56 98 TRP A N 1
ATOM 790 C CA . TRP A 1 98 ? 5.988 -3.073 20.985 1.00 92.56 98 TRP A CA 1
ATOM 791 C C . TRP A 1 98 ? 5.724 -1.610 20.606 1.00 92.56 98 TRP A C 1
ATOM 793 O O . TRP A 1 98 ? 6.216 -1.159 19.568 1.00 92.56 98 TRP A O 1
ATOM 803 N N . VAL A 1 99 ? 5.017 -0.831 21.432 1.00 92.00 99 VAL A N 1
ATOM 804 C CA . VAL A 1 99 ? 4.773 0.604 21.184 1.00 92.00 99 VAL A CA 1
ATOM 805 C C . VAL A 1 99 ? 6.058 1.431 21.305 1.00 92.00 99 VAL A C 1
ATOM 807 O O . VAL A 1 99 ? 6.308 2.285 20.451 1.00 92.00 99 VAL A O 1
ATOM 810 N N . ILE A 1 100 ? 6.915 1.169 22.296 1.00 94.75 100 ILE A N 1
ATOM 811 C CA . ILE A 1 100 ? 8.211 1.861 22.442 1.00 94.75 100 ILE A CA 1
ATOM 812 C C . ILE A 1 100 ? 9.112 1.564 21.234 1.00 94.75 100 ILE A C 1
ATOM 814 O O . ILE A 1 100 ? 9.650 2.485 20.610 1.00 94.75 100 ILE A O 1
ATOM 818 N N . THR A 1 101 ? 9.199 0.296 20.833 1.00 95.38 101 THR A N 1
ATOM 819 C CA . THR A 1 101 ? 9.925 -0.145 19.634 1.00 95.38 101 THR A CA 1
ATOM 820 C C . THR A 1 101 ? 9.361 0.512 18.368 1.00 95.38 101 THR A C 1
ATOM 822 O O . THR A 1 101 ? 10.126 1.040 17.560 1.00 95.38 101 THR A O 1
ATOM 825 N N . THR A 1 102 ? 8.032 0.587 18.228 1.00 93.19 102 THR A N 1
ATOM 826 C CA . THR A 1 102 ? 7.338 1.291 17.129 1.00 93.19 102 THR A CA 1
ATOM 827 C C . THR A 1 102 ? 7.755 2.761 17.042 1.00 93.19 102 THR A C 1
ATOM 829 O O . THR A 1 102 ? 8.089 3.255 15.962 1.00 93.19 102 THR A O 1
ATOM 832 N N . LYS A 1 103 ? 7.769 3.462 18.181 1.00 95.94 103 LYS A N 1
ATOM 833 C CA . LYS A 1 103 ? 8.112 4.887 18.294 1.00 95.94 103 LYS A CA 1
ATOM 834 C C . LYS A 1 103 ? 9.565 5.153 17.895 1.00 95.94 103 LYS A C 1
ATOM 836 O O . LYS A 1 103 ? 9.838 6.077 17.125 1.00 95.94 103 LYS A O 1
ATOM 841 N N . ASN A 1 104 ? 10.483 4.309 18.362 1.00 96.75 104 ASN A N 1
ATOM 842 C CA . ASN A 1 104 ? 11.907 4.386 18.035 1.00 96.75 104 ASN A CA 1
ATOM 843 C C . ASN A 1 104 ? 12.159 4.119 16.544 1.00 96.75 104 ASN A C 1
ATOM 845 O O . ASN A 1 104 ? 12.795 4.932 15.871 1.00 96.75 104 ASN A O 1
ATOM 849 N N . LEU A 1 105 ? 11.581 3.044 16.003 1.00 96.31 105 LEU A N 1
ATOM 850 C CA . LEU A 1 105 ? 11.723 2.653 14.600 1.00 96.31 105 LEU A CA 1
ATOM 851 C C . LEU A 1 105 ? 11.135 3.695 13.633 1.00 96.31 105 LEU A C 1
ATOM 853 O O . LEU A 1 105 ? 11.721 3.974 12.588 1.00 96.31 105 LEU A O 1
ATOM 857 N N . ALA A 1 106 ? 10.018 4.334 13.993 1.00 95.19 106 ALA A N 1
ATOM 858 C CA . ALA A 1 106 ? 9.436 5.419 13.204 1.00 95.19 106 ALA A CA 1
ATOM 859 C C . ALA A 1 106 ? 10.319 6.685 13.184 1.00 95.19 106 ALA A C 1
ATOM 861 O O . ALA A 1 106 ? 10.416 7.358 12.153 1.00 95.19 106 ALA A O 1
ATOM 862 N N . ASN A 1 107 ? 10.993 7.005 14.294 1.00 95.62 107 ASN A N 1
ATOM 863 C CA . ASN A 1 107 ? 11.948 8.116 14.359 1.00 95.62 107 ASN A CA 1
ATOM 864 C C . ASN A 1 107 ? 13.235 7.816 13.567 1.00 95.62 107 ASN A C 1
ATOM 866 O O . ASN A 1 107 ? 13.715 8.685 12.837 1.00 95.62 107 ASN A O 1
ATOM 870 N N . GLU A 1 108 ? 13.754 6.588 13.649 1.00 96.88 108 GLU A N 1
ATOM 871 C CA . GLU A 1 108 ? 14.908 6.130 12.865 1.00 96.88 108 GLU A CA 1
ATOM 872 C C . GLU A 1 108 ? 14.616 6.180 11.355 1.00 96.88 108 GLU A C 1
ATOM 874 O O . GLU A 1 108 ? 15.356 6.796 10.586 1.00 96.88 108 GLU A O 1
ATOM 879 N N . ALA A 1 109 ? 13.472 5.637 10.935 1.00 95.88 109 ALA A N 1
ATOM 880 C CA . ALA A 1 109 ? 13.001 5.704 9.556 1.00 95.88 109 ALA A CA 1
ATOM 881 C C . ALA A 1 109 ? 12.851 7.148 9.045 1.00 95.88 109 ALA A C 1
ATOM 883 O O . ALA A 1 109 ? 13.251 7.447 7.916 1.00 95.88 109 ALA A O 1
ATOM 884 N N . LYS A 1 110 ? 12.344 8.071 9.878 1.00 96.06 110 LYS A N 1
ATOM 885 C CA . LYS A 1 110 ? 12.288 9.505 9.549 1.00 96.06 110 LYS A CA 1
ATOM 886 C C . LYS A 1 110 ? 13.689 10.099 9.337 1.00 96.06 110 LYS A C 1
ATOM 888 O O . LYS A 1 110 ? 13.860 10.896 8.414 1.00 96.06 110 LYS A O 1
ATOM 893 N N . SER A 1 111 ? 14.670 9.714 10.158 1.00 96.25 111 SER A N 1
ATOM 894 C CA . SER A 1 111 ? 16.069 10.152 10.034 1.00 96.25 111 SER A CA 1
ATOM 895 C C . SER A 1 111 ? 16.678 9.718 8.696 1.00 96.25 111 SER A C 1
ATOM 897 O O . SER A 1 111 ? 17.130 10.559 7.918 1.00 96.25 111 SER A O 1
ATOM 899 N N . CYS A 1 112 ? 16.568 8.430 8.358 1.00 96.00 112 CYS A N 1
ATOM 900 C CA . CYS A 1 112 ? 17.053 7.884 7.089 1.00 96.00 112 CYS A CA 1
ATOM 901 C C . CYS A 1 112 ? 16.386 8.550 5.867 1.00 96.00 112 CYS A C 1
ATOM 903 O O . CYS A 1 112 ? 17.061 8.926 4.906 1.00 96.00 112 CYS A O 1
ATOM 905 N N . CYS A 1 113 ? 15.071 8.803 5.926 1.00 95.00 113 CYS A N 1
ATOM 906 C CA . CYS A 1 113 ? 14.373 9.560 4.880 1.00 95.00 113 CYS A CA 1
ATOM 907 C C . CYS A 1 113 ? 14.958 10.974 4.708 1.00 95.00 113 CYS A C 1
ATOM 909 O O . CYS A 1 113 ? 15.170 11.420 3.580 1.00 95.00 113 CYS A O 1
ATOM 911 N N . ALA A 1 114 ? 15.243 11.683 5.805 1.00 95.56 114 ALA A N 1
ATOM 912 C CA . ALA A 1 114 ? 15.847 13.014 5.752 1.00 95.56 114 ALA A CA 1
ATOM 913 C C . ALA A 1 114 ? 17.274 12.980 5.170 1.00 95.56 114 ALA A C 1
ATOM 915 O O . ALA A 1 114 ? 17.612 13.835 4.347 1.00 95.56 114 ALA A O 1
ATOM 916 N N . ASN A 1 115 ? 18.074 11.966 5.520 1.00 94.25 115 ASN A N 1
ATOM 917 C CA . ASN A 1 115 ? 19.404 11.737 4.946 1.00 94.25 115 ASN A CA 1
ATOM 918 C C . ASN A 1 115 ? 19.334 11.525 3.423 1.00 94.25 115 ASN A C 1
ATOM 920 O O . ASN A 1 115 ? 20.084 12.166 2.682 1.00 94.25 115 ASN A O 1
ATOM 924 N N . PHE A 1 116 ? 18.391 10.704 2.940 1.00 94.06 116 PHE A N 1
ATOM 925 C CA . PHE A 1 116 ? 18.158 10.500 1.505 1.00 94.06 116 PHE A CA 1
ATOM 926 C C . PHE A 1 116 ? 17.783 11.799 0.784 1.00 94.06 116 PHE A C 1
ATOM 928 O O . PHE A 1 116 ? 18.416 12.151 -0.214 1.00 94.06 116 PHE A O 1
ATOM 935 N N . TYR A 1 117 ? 16.791 12.546 1.280 1.00 92.94 117 TYR A N 1
ATOM 936 C CA . TYR A 1 117 ? 16.362 13.782 0.616 1.00 92.94 117 TYR A CA 1
ATOM 937 C C . TYR A 1 117 ? 17.442 14.872 0.643 1.00 92.94 117 TYR A C 1
ATOM 939 O O . TYR A 1 117 ? 17.578 15.602 -0.340 1.00 92.94 117 TYR A O 1
ATOM 947 N N . LYS A 1 118 ? 18.265 14.939 1.699 1.00 92.38 118 LYS A N 1
ATOM 948 C CA . LYS A 1 118 ? 19.450 15.809 1.746 1.00 92.38 118 LYS A CA 1
ATOM 949 C C . LYS A 1 118 ? 20.453 15.439 0.648 1.00 92.38 118 LYS A C 1
ATOM 951 O O . LYS A 1 118 ? 20.791 16.290 -0.171 1.00 92.38 118 LYS A O 1
ATOM 956 N N . LEU A 1 119 ? 20.864 14.169 0.576 1.00 89.06 119 LEU A N 1
ATOM 957 C CA . LEU A 1 119 ? 21.811 13.682 -0.437 1.00 89.06 119 LEU A CA 1
ATOM 958 C C . LEU A 1 119 ? 21.278 13.843 -1.873 1.00 89.06 119 LEU A C 1
ATOM 960 O O . LEU A 1 119 ? 22.053 14.159 -2.775 1.00 89.06 119 LEU A O 1
ATOM 964 N N . ARG A 1 120 ? 19.961 13.709 -2.087 1.00 87.00 120 ARG A N 1
ATOM 965 C CA . ARG A 1 120 ? 19.300 13.960 -3.383 1.00 87.00 120 ARG A CA 1
ATOM 966 C C . ARG A 1 120 ? 19.234 15.449 -3.756 1.00 87.00 120 ARG A C 1
ATOM 968 O O . ARG A 1 120 ? 19.255 15.790 -4.939 1.00 87.00 120 ARG A O 1
ATOM 975 N N . GLY A 1 121 ? 19.136 16.348 -2.776 1.00 86.75 121 GLY A N 1
ATOM 976 C CA . GLY A 1 121 ? 19.120 17.795 -3.015 1.00 86.75 121 GLY A CA 1
ATOM 977 C C . GLY A 1 121 ? 20.449 18.326 -3.565 1.00 86.75 121 GLY A C 1
ATOM 978 O O . GLY A 1 121 ? 20.472 19.247 -4.384 1.00 86.75 121 GLY A O 1
ATOM 979 N N . GLU A 1 122 ? 21.565 17.715 -3.169 1.00 85.50 122 GLU A N 1
ATOM 980 C CA . GLU A 1 122 ? 22.915 18.119 -3.562 1.00 85.50 122 GLU A CA 1
ATOM 981 C C . GLU A 1 122 ? 23.300 17.648 -4.984 1.00 85.50 122 GLU A C 1
ATOM 983 O O . GLU A 1 122 ? 24.162 16.779 -5.142 1.00 85.50 122 GLU A O 1
ATOM 988 N N . ARG A 1 123 ? 22.715 18.280 -6.016 1.00 68.38 123 ARG A N 1
ATOM 989 C CA . ARG A 1 123 ? 22.803 17.969 -7.471 1.00 68.38 123 ARG A CA 1
ATOM 990 C C . ARG A 1 123 ? 24.180 17.599 -8.071 1.00 68.38 123 ARG A C 1
ATOM 992 O O . ARG A 1 123 ? 24.226 17.122 -9.202 1.00 68.38 123 ARG A O 1
ATOM 999 N N . SER A 1 124 ? 25.294 17.820 -7.375 1.00 68.44 124 SER A N 1
ATOM 1000 C CA . SER A 1 124 ? 26.628 17.391 -7.814 1.00 68.44 124 SER A CA 1
ATOM 1001 C C . SER A 1 124 ? 26.892 15.922 -7.450 1.00 68.44 124 SER A C 1
ATOM 1003 O O . SER A 1 124 ? 27.506 15.616 -6.426 1.00 68.44 124 SER A O 1
ATOM 1005 N N . TYR A 1 125 ? 26.417 15.011 -8.304 1.00 63.91 125 TYR A N 1
ATOM 1006 C CA . TYR A 1 125 ? 26.662 13.562 -8.203 1.00 63.91 125 TYR A CA 1
ATOM 1007 C C . TYR A 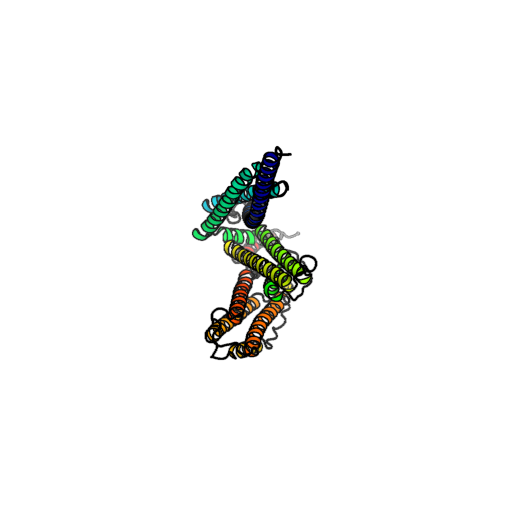1 125 ? 28.019 13.122 -8.784 1.00 63.91 125 TYR A C 1
ATOM 1009 O O . TYR A 1 125 ? 28.444 11.994 -8.562 1.00 63.91 125 TYR A O 1
ATOM 1017 N N . LEU A 1 126 ? 28.713 14.008 -9.509 1.00 62.41 126 LEU A N 1
ATOM 1018 C CA . LEU A 1 126 ? 29.976 13.716 -10.205 1.00 62.41 126 LEU A CA 1
ATOM 1019 C C . LEU A 1 126 ? 31.191 13.573 -9.267 1.00 62.41 126 LEU A C 1
ATOM 1021 O O . LEU A 1 126 ? 32.270 13.183 -9.705 1.00 62.41 126 LEU A O 1
ATOM 1025 N N . VAL A 1 127 ? 31.042 13.896 -7.979 1.00 72.44 127 VAL A N 1
ATOM 1026 C CA . VAL A 1 127 ? 32.126 13.807 -6.994 1.00 72.44 127 VAL A CA 1
ATOM 1027 C C . VAL A 1 127 ? 32.160 12.399 -6.396 1.00 72.44 127 VAL A C 1
ATOM 1029 O O . VAL A 1 127 ? 31.326 12.065 -5.555 1.00 72.44 127 VAL A O 1
ATOM 1032 N N . LEU A 1 128 ? 33.160 11.593 -6.777 1.00 72.88 128 LEU A N 1
ATOM 1033 C CA . LEU A 1 128 ? 33.338 10.199 -6.325 1.00 72.88 128 LEU A CA 1
ATOM 1034 C C . LEU A 1 128 ? 33.296 10.029 -4.794 1.00 72.88 128 LEU A C 1
ATOM 1036 O O . LEU A 1 128 ? 32.816 9.011 -4.300 1.00 72.88 128 LEU A O 1
ATOM 1040 N N . ASN A 1 129 ? 33.704 11.050 -4.034 1.00 79.69 129 ASN A N 1
ATOM 1041 C CA . ASN A 1 129 ? 33.646 11.065 -2.567 1.00 79.69 129 ASN A CA 1
ATOM 1042 C C . ASN A 1 129 ? 32.214 10.879 -2.012 1.00 79.69 129 ASN A C 1
ATOM 1044 O O . ASN A 1 129 ? 32.060 10.510 -0.849 1.00 79.69 129 ASN A O 1
ATOM 1048 N N . LYS A 1 130 ? 31.165 11.091 -2.824 1.00 79.94 130 LYS A N 1
ATOM 1049 C CA . LYS A 1 130 ? 29.763 10.826 -2.453 1.00 79.94 130 LYS A CA 1
ATOM 1050 C C . LYS A 1 130 ? 29.345 9.358 -2.561 1.00 79.94 130 LYS A C 1
ATOM 1052 O O . LYS A 1 130 ? 28.292 9.007 -2.035 1.00 79.94 130 LYS A O 1
ATOM 1057 N N . LEU A 1 131 ? 30.141 8.486 -3.184 1.00 82.94 131 LEU A N 1
ATOM 1058 C CA . LEU A 1 131 ? 29.792 7.065 -3.298 1.00 82.94 131 LEU A CA 1
ATOM 1059 C C . LEU A 1 131 ? 29.693 6.398 -1.919 1.00 82.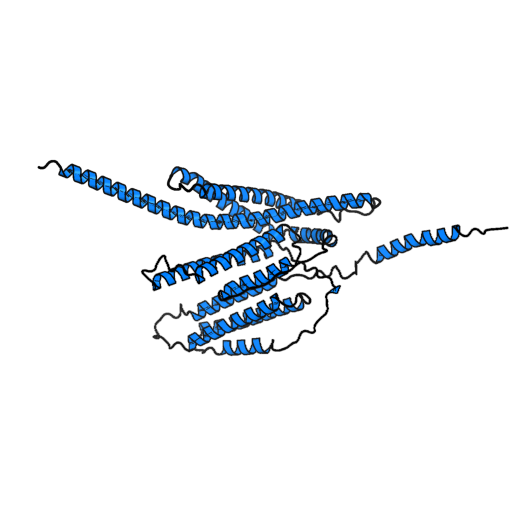94 131 LEU A C 1
ATOM 1061 O O . LEU A 1 131 ? 28.743 5.659 -1.680 1.00 82.94 131 LEU A O 1
ATOM 1065 N N . LYS A 1 132 ? 30.603 6.715 -0.985 1.00 88.94 132 LYS A N 1
ATOM 1066 C CA . LYS A 1 132 ? 30.559 6.173 0.384 1.00 88.94 132 LYS A CA 1
ATOM 1067 C C . LYS A 1 132 ? 29.233 6.484 1.111 1.00 88.94 132 LYS A C 1
ATOM 1069 O O . LYS A 1 132 ? 28.541 5.524 1.435 1.00 88.94 132 LYS A O 1
ATOM 1074 N N . PRO A 1 133 ? 28.815 7.751 1.318 1.00 89.94 133 PRO A N 1
ATOM 1075 C CA . PRO A 1 133 ? 27.550 8.034 2.000 1.00 89.94 133 PRO A CA 1
ATOM 1076 C C . PRO A 1 133 ? 26.316 7.500 1.254 1.00 89.94 133 PRO A C 1
ATOM 1078 O O . PRO A 1 133 ? 25.302 7.236 1.891 1.00 89.94 133 PRO A O 1
ATOM 1081 N N . ILE A 1 134 ? 26.389 7.279 -0.066 1.00 87.81 134 ILE A N 1
ATOM 1082 C CA . ILE A 1 134 ? 25.333 6.570 -0.809 1.00 87.81 134 ILE A CA 1
ATOM 1083 C C . ILE A 1 134 ? 25.300 5.077 -0.431 1.00 87.81 134 ILE A C 1
ATOM 1085 O O . ILE A 1 134 ? 24.219 4.552 -0.182 1.00 87.81 134 ILE A O 1
ATOM 1089 N N . PHE A 1 135 ? 26.443 4.388 -0.331 1.00 89.56 135 PHE A N 1
ATOM 1090 C CA . PHE A 1 135 ? 26.493 2.991 0.131 1.00 89.56 135 PHE A CA 1
ATOM 1091 C C . PHE A 1 135 ? 26.093 2.827 1.605 1.00 89.56 135 PHE A C 1
ATOM 1093 O O . PHE A 1 135 ? 25.372 1.881 1.932 1.00 89.56 135 PHE A O 1
ATOM 1100 N N . ASP A 1 136 ? 26.502 3.753 2.474 1.00 93.00 136 ASP A N 1
ATOM 1101 C CA . ASP A 1 136 ? 26.116 3.764 3.889 1.00 93.00 136 ASP A CA 1
ATOM 1102 C C . ASP A 1 136 ? 24.583 3.921 4.019 1.00 93.00 136 ASP A C 1
ATOM 1104 O O . ASP A 1 136 ? 23.920 3.121 4.686 1.00 93.00 136 ASP A O 1
ATOM 1108 N N . LEU A 1 137 ? 23.992 4.870 3.279 1.00 92.94 137 LEU A N 1
ATOM 1109 C CA . LEU A 1 137 ? 22.541 5.083 3.207 1.00 92.94 137 LEU A CA 1
ATOM 1110 C C . LEU A 1 137 ? 21.787 3.878 2.613 1.00 92.94 137 LEU A C 1
ATOM 1112 O O . LEU A 1 137 ? 20.714 3.529 3.095 1.00 92.94 137 LEU A O 1
ATOM 1116 N N . VAL A 1 138 ? 22.329 3.203 1.593 1.00 92.12 138 VAL A N 1
ATOM 1117 C CA . VAL A 1 138 ? 21.750 1.957 1.046 1.00 92.12 138 VAL A CA 1
ATOM 1118 C C . VAL A 1 138 ? 21.628 0.884 2.126 1.00 92.12 138 VAL A C 1
ATOM 1120 O O . VAL A 1 138 ? 20.620 0.175 2.178 1.00 92.12 138 VAL A O 1
ATOM 1123 N N . HIS A 1 139 ? 22.646 0.752 2.980 1.00 93.75 139 HIS A N 1
ATOM 1124 C CA . HIS A 1 139 ? 22.611 -0.173 4.107 1.00 93.75 139 HIS A CA 1
ATOM 1125 C C . HIS A 1 139 ? 21.588 0.260 5.162 1.00 93.75 139 HIS A C 1
ATOM 1127 O O . HIS A 1 139 ? 20.838 -0.586 5.651 1.00 93.75 139 HIS A O 1
ATOM 1133 N N . GLU A 1 140 ? 21.501 1.558 5.463 1.00 95.81 140 GLU A N 1
ATOM 1134 C CA . GLU A 1 140 ? 20.501 2.126 6.375 1.00 95.81 140 GLU A CA 1
ATOM 1135 C C . GLU A 1 140 ? 19.063 1.842 5.892 1.00 95.81 140 GLU A C 1
ATOM 1137 O O . GLU A 1 140 ? 18.274 1.249 6.629 1.00 95.81 140 GLU A O 1
ATOM 1142 N N . ILE A 1 141 ? 18.757 2.149 4.624 1.00 94.50 141 ILE A N 1
ATOM 1143 C CA . ILE A 1 141 ? 17.466 1.884 3.962 1.00 94.50 141 ILE A CA 1
ATOM 1144 C C . ILE A 1 141 ? 17.102 0.397 4.054 1.00 94.50 141 ILE A C 1
ATOM 1146 O O . ILE A 1 141 ? 16.001 0.051 4.486 1.00 94.50 141 ILE A O 1
ATOM 1150 N N . LYS A 1 142 ? 18.025 -0.504 3.684 1.00 95.50 142 LYS A N 1
ATOM 1151 C CA . LYS A 1 142 ? 17.783 -1.957 3.732 1.00 95.50 142 LYS A CA 1
ATOM 1152 C C . LYS A 1 142 ? 17.547 -2.452 5.159 1.00 95.50 142 LYS A C 1
ATOM 1154 O O . LYS A 1 142 ? 16.594 -3.198 5.384 1.00 95.50 142 LYS A O 1
ATOM 1159 N N . ARG A 1 143 ? 18.365 -2.014 6.121 1.00 97.06 143 ARG A N 1
ATOM 1160 C CA . ARG A 1 143 ? 18.232 -2.369 7.543 1.00 97.06 143 ARG A CA 1
ATOM 1161 C C . ARG A 1 143 ? 16.880 -1.929 8.102 1.00 97.06 143 ARG A C 1
ATOM 1163 O O . ARG A 1 143 ? 16.198 -2.738 8.723 1.00 97.06 143 ARG A O 1
ATOM 1170 N N . ILE A 1 144 ? 16.471 -0.689 7.839 1.00 96.50 144 ILE A N 1
ATOM 1171 C CA . ILE A 1 144 ? 15.196 -0.137 8.313 1.00 96.50 144 ILE A CA 1
ATOM 1172 C C . ILE A 1 144 ? 14.011 -0.841 7.645 1.00 96.50 144 ILE A C 1
ATOM 1174 O O . ILE A 1 144 ? 13.064 -1.208 8.336 1.00 96.50 144 ILE A O 1
ATOM 1178 N N . LYS A 1 145 ? 14.068 -1.123 6.334 1.00 95.19 145 LYS A N 1
ATOM 1179 C CA . LYS A 1 145 ? 13.031 -1.910 5.643 1.00 95.19 145 LYS A CA 1
ATOM 1180 C C . LYS A 1 145 ? 12.858 -3.304 6.257 1.00 95.19 145 LYS A C 1
ATOM 1182 O O . LYS A 1 145 ? 11.725 -3.731 6.476 1.00 95.19 145 LYS A O 1
ATOM 1187 N N . ILE A 1 146 ? 13.960 -3.988 6.571 1.00 94.88 146 ILE A N 1
ATOM 1188 C CA . ILE A 1 146 ? 13.938 -5.298 7.239 1.00 94.88 146 ILE A CA 1
ATOM 1189 C C . ILE A 1 146 ? 13.380 -5.172 8.663 1.00 94.88 146 ILE A C 1
ATOM 1191 O O . ILE A 1 146 ? 12.488 -5.934 9.021 1.00 94.88 146 ILE A O 1
ATOM 1195 N N . ALA A 1 147 ? 13.836 -4.196 9.453 1.00 96.19 147 ALA A N 1
ATOM 1196 C CA . ALA A 1 147 ? 13.351 -3.975 10.817 1.00 96.19 147 ALA A CA 1
ATOM 1197 C C . ALA A 1 147 ? 11.838 -3.691 10.858 1.00 96.19 147 ALA A C 1
ATOM 1199 O O . ALA A 1 147 ? 11.121 -4.311 11.639 1.00 96.19 147 ALA A O 1
ATOM 1200 N N . ILE A 1 148 ? 11.339 -2.831 9.963 1.00 93.75 148 ILE A N 1
ATOM 1201 C CA . ILE A 1 148 ? 9.906 -2.548 9.790 1.00 93.75 148 ILE A CA 1
ATOM 1202 C C . ILE A 1 148 ? 9.137 -3.817 9.413 1.00 93.75 148 ILE A C 1
ATOM 1204 O O . ILE A 1 148 ? 8.116 -4.113 10.033 1.00 93.75 148 ILE A O 1
ATOM 1208 N N . HIS A 1 149 ? 9.622 -4.599 8.443 1.00 92.38 149 HIS A N 1
ATOM 1209 C CA . HIS A 1 149 ? 8.946 -5.834 8.047 1.00 92.38 149 HIS A CA 1
ATOM 1210 C C . HIS A 1 149 ? 8.895 -6.850 9.199 1.00 92.38 149 HIS A C 1
ATOM 1212 O O . HIS A 1 149 ? 7.823 -7.360 9.516 1.00 92.38 149 HIS A O 1
ATOM 1218 N N . SER A 1 150 ? 10.017 -7.094 9.879 1.00 92.81 150 SER A N 1
ATOM 1219 C CA . SER A 1 150 ? 10.091 -7.998 11.033 1.00 92.81 150 SER A CA 1
ATOM 1220 C C . SER A 1 150 ? 9.210 -7.542 12.199 1.00 92.81 150 SER A C 1
ATOM 1222 O O . SER A 1 150 ? 8.586 -8.376 12.848 1.00 92.81 150 SER A O 1
ATOM 1224 N N . HIS A 1 151 ? 9.099 -6.235 12.448 1.00 92.00 151 HIS A N 1
ATOM 1225 C CA . HIS A 1 151 ? 8.245 -5.671 13.501 1.00 92.00 151 HIS A CA 1
ATOM 1226 C C . HIS A 1 151 ? 6.744 -5.849 13.211 1.00 92.00 151 HIS A C 1
ATOM 1228 O O . HIS A 1 151 ? 5.965 -6.179 14.110 1.00 92.00 151 HIS A O 1
ATOM 1234 N N . LEU A 1 152 ? 6.345 -5.716 11.942 1.00 87.50 152 LEU A N 1
ATOM 1235 C CA . LEU A 1 152 ? 4.980 -6.000 11.483 1.00 87.50 152 LEU A CA 1
ATOM 1236 C C . LEU A 1 152 ? 4.666 -7.506 11.508 1.00 87.50 152 LEU A C 1
ATOM 1238 O O . LEU A 1 152 ? 3.593 -7.899 11.967 1.00 87.50 152 LEU A O 1
ATOM 1242 N N . GLN A 1 153 ? 5.610 -8.364 11.105 1.00 87.19 153 GLN A N 1
ATOM 1243 C CA . GLN A 1 153 ? 5.455 -9.820 11.226 1.00 87.19 153 GLN A CA 1
ATOM 1244 C C . GLN A 1 153 ? 5.402 -10.268 12.697 1.00 87.19 153 GLN A C 1
ATOM 1246 O O . GLN A 1 153 ? 4.583 -11.123 13.029 1.00 87.19 153 GLN A O 1
ATOM 1251 N N . ARG A 1 154 ? 6.182 -9.652 13.605 1.00 86.88 154 ARG A N 1
ATOM 1252 C CA . ARG A 1 154 ? 6.094 -9.889 15.062 1.00 86.88 154 ARG A CA 1
ATOM 1253 C C . ARG A 1 154 ? 4.666 -9.633 15.553 1.00 86.88 154 ARG A C 1
ATOM 1255 O O . ARG A 1 154 ? 4.100 -10.506 16.202 1.00 86.88 154 ARG A O 1
ATOM 1262 N N . LYS A 1 155 ? 4.046 -8.508 15.163 1.00 83.69 155 LYS A N 1
ATOM 1263 C CA . LYS A 1 155 ? 2.638 -8.215 15.498 1.00 83.69 155 LYS A CA 1
ATOM 1264 C C . LYS A 1 155 ? 1.680 -9.318 15.023 1.00 83.69 155 LYS A C 1
ATOM 1266 O O . LYS A 1 155 ? 0.769 -9.688 15.757 1.00 83.69 155 LYS A O 1
ATOM 1271 N N . ARG A 1 156 ? 1.895 -9.849 13.814 1.00 80.00 156 ARG A N 1
ATOM 1272 C CA . ARG A 1 156 ? 1.055 -10.899 13.215 1.00 80.00 156 ARG A CA 1
ATOM 1273 C C . ARG A 1 156 ? 1.202 -12.256 13.910 1.00 80.00 156 ARG A C 1
ATOM 1275 O O . ARG A 1 156 ? 0.201 -12.931 14.109 1.00 80.00 156 ARG A O 1
ATOM 1282 N N . ILE A 1 157 ? 2.427 -12.643 14.274 1.00 81.00 157 ILE A N 1
ATOM 1283 C CA . ILE A 1 157 ? 2.736 -13.941 14.902 1.00 81.00 157 ILE A CA 1
ATOM 1284 C C . ILE A 1 157 ? 2.202 -14.011 16.335 1.00 81.00 157 ILE A C 1
ATOM 1286 O O . ILE A 1 157 ? 1.615 -15.018 16.713 1.00 81.00 157 ILE A O 1
ATOM 1290 N N . TYR A 1 158 ? 2.379 -12.944 17.117 1.00 76.75 158 TYR A N 1
ATOM 1291 C CA . TYR A 1 158 ? 1.908 -12.876 18.505 1.00 76.75 158 TYR A CA 1
ATOM 1292 C C . TYR A 1 158 ? 0.475 -12.334 18.640 1.00 76.75 158 TYR A C 1
ATOM 1294 O O . TYR A 1 158 ? 0.055 -12.025 19.752 1.00 76.75 158 TYR A O 1
ATOM 1302 N N . SER A 1 159 ? -0.237 -12.167 17.514 1.00 69.19 159 SER A N 1
ATOM 1303 C CA . SER A 1 159 ? -1.601 -11.623 17.423 1.00 69.19 159 SER A CA 1
ATOM 1304 C C . SER A 1 159 ? -1.853 -10.455 18.388 1.00 69.19 159 SER A C 1
ATOM 1306 O O . SER A 1 159 ? -2.815 -10.482 19.150 1.00 69.19 159 SER A O 1
ATOM 1308 N N . PHE A 1 160 ? -0.952 -9.461 18.409 1.00 69.06 160 PHE A N 1
ATOM 1309 C CA . PHE A 1 160 ? -1.006 -8.389 19.409 1.00 69.06 160 PHE A CA 1
ATOM 1310 C C . PHE A 1 160 ? -2.282 -7.565 19.252 1.00 69.06 160 PHE A C 1
ATOM 1312 O O . PHE A 1 160 ? -2.427 -6.797 18.290 1.00 69.06 160 PHE A O 1
ATOM 1319 N N . ASP A 1 161 ? -3.165 -7.699 20.238 1.00 71.81 161 ASP A N 1
ATOM 1320 C CA . ASP A 1 161 ? -4.525 -7.173 20.189 1.00 71.81 161 ASP A CA 1
ATOM 1321 C C . ASP A 1 161 ? -4.638 -5.698 20.603 1.00 71.81 161 ASP A C 1
ATOM 1323 O O . ASP A 1 161 ? -5.719 -5.147 20.789 1.00 71.81 161 ASP A O 1
ATOM 1327 N N . ILE A 1 162 ? -3.491 -5.011 20.615 1.00 70.12 162 ILE A N 1
ATOM 1328 C CA . ILE A 1 162 ? -3.324 -3.554 20.680 1.00 70.12 162 ILE A CA 1
ATOM 1329 C C . ILE A 1 162 ? -4.375 -2.836 19.831 1.00 70.12 162 ILE A C 1
ATOM 1331 O O . ILE A 1 162 ? -4.844 -1.777 20.222 1.00 70.12 162 ILE A O 1
ATOM 1335 N N . CYS A 1 163 ? -4.755 -3.374 18.669 1.00 68.31 163 CYS A N 1
ATOM 1336 C CA . CYS A 1 163 ? -5.765 -2.752 17.817 1.00 68.31 163 CYS A CA 1
ATOM 1337 C C . CYS A 1 163 ? -7.192 -2.848 18.371 1.00 68.31 163 CYS A C 1
ATOM 1339 O O . CYS A 1 163 ? -7.908 -1.852 18.266 1.00 68.31 163 CYS A O 1
ATOM 1341 N N . GLU A 1 164 ? -7.597 -3.975 18.963 1.00 75.00 164 GLU A N 1
ATOM 1342 C CA . GLU A 1 164 ? -8.903 -4.114 19.617 1.00 75.00 164 GLU A CA 1
ATOM 1343 C C . GLU A 1 164 ? -8.918 -3.352 20.947 1.00 75.00 164 GLU A C 1
ATOM 1345 O O . GLU A 1 164 ? -9.773 -2.488 21.131 1.00 75.00 164 GLU A O 1
ATOM 1350 N N . SER A 1 165 ? -7.897 -3.516 21.797 1.00 73.50 165 SER A N 1
ATOM 1351 C CA . SER A 1 165 ? -7.702 -2.736 23.034 1.00 73.50 165 SER A CA 1
ATOM 1352 C C . SER A 1 165 ? -7.757 -1.221 22.790 1.00 73.50 165 SER A C 1
ATOM 1354 O O . SER A 1 165 ? -8.452 -0.477 23.491 1.00 73.50 165 SER A O 1
ATOM 1356 N N . LEU A 1 166 ? -7.067 -0.744 21.748 1.00 72.50 166 LEU A N 1
ATOM 1357 C CA . LEU A 1 166 ? -7.093 0.659 21.344 1.00 72.50 166 LEU A CA 1
ATOM 1358 C C . LEU A 1 166 ? -8.457 1.044 20.754 1.00 72.50 166 LEU A C 1
ATOM 1360 O O . LEU A 1 166 ? -8.913 2.148 21.031 1.00 72.50 166 LEU A O 1
ATOM 1364 N N . MET A 1 167 ? -9.134 0.179 19.986 1.00 68.94 167 MET A N 1
ATOM 1365 C CA . MET A 1 167 ? -10.495 0.429 19.481 1.00 68.94 167 MET A CA 1
ATOM 1366 C C . MET A 1 167 ? -11.546 0.523 20.591 1.00 68.94 167 MET A C 1
ATOM 1368 O O . MET A 1 167 ? -12.370 1.434 20.537 1.00 68.94 167 MET A O 1
ATOM 1372 N N . ILE A 1 168 ? -11.507 -0.357 21.591 1.00 74.56 168 ILE A N 1
ATOM 1373 C CA . ILE A 1 168 ? -12.420 -0.363 22.743 1.00 74.56 168 ILE A CA 1
ATOM 1374 C C . ILE A 1 168 ? -12.223 0.913 23.568 1.00 74.56 168 ILE A C 1
ATOM 1376 O O . ILE A 1 168 ? -13.173 1.647 23.840 1.00 74.56 168 ILE A O 1
ATOM 1380 N N . SER A 1 169 ? -10.975 1.244 23.917 1.00 61.06 169 SER A N 1
ATOM 1381 C CA . SER A 1 169 ? -10.685 2.476 24.661 1.00 61.06 169 SER A CA 1
ATOM 1382 C C . SER A 1 169 ? -11.076 3.728 23.855 1.00 61.06 169 SER A C 1
ATOM 1384 O O . SER A 1 169 ? -11.708 4.647 24.381 1.00 61.06 169 SER A O 1
ATOM 1386 N N . ARG A 1 170 ? -10.813 3.727 22.538 1.00 68.56 170 ARG A N 1
ATOM 1387 C CA . ARG A 1 170 ? -11.289 4.756 21.601 1.00 68.56 170 ARG A CA 1
ATOM 1388 C C . ARG A 1 170 ? -12.812 4.885 21.599 1.00 68.56 170 ARG A C 1
ATOM 1390 O O . ARG A 1 170 ? -13.279 6.015 21.695 1.00 68.56 170 ARG A O 1
ATOM 1397 N N . SER A 1 171 ? -13.593 3.811 21.454 1.00 65.44 171 SER A N 1
ATOM 1398 C CA . SER A 1 171 ? -15.060 3.915 21.341 1.00 65.44 171 SER A CA 1
ATOM 1399 C C . SER A 1 171 ? -15.657 4.577 22.585 1.00 65.44 171 SER A C 1
ATOM 1401 O O . SER A 1 171 ? -16.392 5.561 22.455 1.00 65.44 171 SER A O 1
ATOM 1403 N N . LYS A 1 172 ? -15.210 4.140 23.771 1.00 64.31 172 LYS A N 1
ATOM 1404 C CA . LYS A 1 172 ? -15.555 4.700 25.087 1.00 64.31 172 LYS A CA 1
ATOM 1405 C C . LYS A 1 172 ? -15.266 6.207 25.150 1.00 64.31 172 LYS A C 1
ATOM 1407 O O . LYS A 1 172 ? -16.188 6.990 25.367 1.00 64.31 172 LYS A O 1
ATOM 1412 N N . ILE A 1 173 ? -14.040 6.628 24.824 1.00 54.03 173 ILE A N 1
ATOM 1413 C CA . ILE A 1 173 ? -13.613 8.044 24.764 1.00 54.03 173 ILE A CA 1
ATOM 1414 C C . ILE A 1 173 ? -14.412 8.866 23.731 1.00 54.03 173 ILE A C 1
ATOM 1416 O O . ILE A 1 173 ? -14.743 10.030 23.961 1.00 54.03 173 ILE A O 1
ATOM 1420 N N . ARG A 1 174 ? -14.702 8.296 22.557 1.00 59.31 174 ARG A N 1
ATOM 1421 C CA . ARG A 1 174 ? -15.292 9.016 21.414 1.00 59.31 174 ARG A CA 1
ATOM 1422 C C . ARG A 1 174 ? -16.817 9.131 21.486 1.00 59.31 174 ARG A C 1
ATOM 1424 O O . ARG A 1 174 ? -17.368 10.037 20.861 1.00 59.31 174 ARG A O 1
ATOM 1431 N N . SER A 1 175 ? -17.492 8.264 22.249 1.00 54.06 175 SER A N 1
ATOM 1432 C CA . SER A 1 175 ? -18.931 8.371 22.558 1.00 54.06 175 SER A CA 1
ATOM 1433 C C . SER A 1 175 ? -19.312 9.781 23.044 1.00 54.06 175 SER A C 1
ATOM 1435 O O . SER A 1 175 ? -20.335 10.326 22.629 1.00 54.06 175 SER A O 1
ATOM 1437 N N . LEU A 1 176 ? -18.403 10.402 23.804 1.00 47.62 176 LEU A N 1
ATOM 1438 C CA . LEU A 1 176 ? -18.516 11.713 24.439 1.00 47.62 176 LEU A CA 1
ATOM 1439 C C . LEU A 1 176 ? -18.370 12.911 23.471 1.00 47.62 176 LEU A C 1
ATOM 1441 O O . LEU A 1 176 ? -18.666 14.037 23.865 1.00 47.62 176 LEU A O 1
ATOM 1445 N N . ARG A 1 177 ? -17.873 12.725 22.231 1.00 41.03 177 ARG A N 1
ATOM 1446 C CA . ARG A 1 177 ? -17.232 13.825 21.460 1.00 41.03 177 ARG A CA 1
ATOM 1447 C C . ARG A 1 177 ? -17.843 14.184 20.093 1.00 41.03 177 ARG A C 1
ATOM 1449 O O . ARG A 1 177 ? -17.615 15.288 19.601 1.00 41.03 177 ARG A O 1
ATOM 1456 N N . ALA A 1 178 ? -18.577 13.285 19.438 1.00 38.12 178 ALA A N 1
ATOM 1457 C CA . ALA A 1 178 ? -18.802 13.359 17.984 1.00 38.12 178 ALA A CA 1
ATOM 1458 C C . ALA A 1 178 ? -20.125 14.044 17.548 1.00 38.12 178 ALA A C 1
ATOM 1460 O O . ALA A 1 178 ? -21.107 13.357 17.279 1.00 38.12 178 ALA A O 1
ATOM 1461 N N . ARG A 1 179 ? -20.165 15.390 17.441 1.00 38.72 179 ARG A N 1
ATOM 1462 C CA . ARG A 1 179 ? -21.421 16.162 17.210 1.00 38.72 179 ARG A CA 1
ATOM 1463 C C . ARG A 1 179 ? -21.631 16.948 15.883 1.00 38.72 179 ARG A C 1
ATOM 1465 O O . ARG A 1 179 ? -22.677 17.577 15.792 1.00 38.72 179 ARG A O 1
ATOM 1472 N N . TYR A 1 180 ? -20.749 16.965 14.860 1.00 30.59 180 TYR A N 1
ATOM 1473 C CA . TYR A 1 180 ? -20.998 17.748 13.600 1.00 30.59 180 TYR A CA 1
ATOM 1474 C C . TYR A 1 180 ? -20.304 17.232 12.300 1.00 30.59 180 TYR A C 1
ATOM 1476 O O . TYR A 1 180 ? -19.324 16.488 12.395 1.00 30.59 180 TYR A O 1
ATOM 1484 N N . LYS A 1 181 ? -20.808 17.617 11.096 1.00 36.22 181 LYS A N 1
ATOM 1485 C CA . LYS A 1 181 ? -20.543 16.985 9.758 1.00 36.22 181 LYS A CA 1
ATOM 1486 C C . LYS A 1 181 ? -20.467 17.952 8.518 1.00 36.22 181 LYS A C 1
ATOM 1488 O O . LYS A 1 181 ? -20.686 19.147 8.688 1.00 36.22 181 LYS A O 1
ATOM 1493 N N . SER A 1 182 ? -20.157 17.452 7.297 1.00 39.66 182 SER A N 1
ATOM 1494 C CA . SER A 1 182 ? -19.700 18.162 6.042 1.00 39.66 182 SER A CA 1
ATOM 1495 C C . SER A 1 182 ? -20.337 17.636 4.699 1.00 39.66 182 SER A C 1
ATOM 1497 O O . SER A 1 182 ? -21.266 16.841 4.827 1.00 39.66 182 SER A O 1
ATOM 1499 N N . ILE A 1 183 ? -19.885 18.044 3.458 1.00 33.91 183 ILE A N 1
ATOM 1500 C CA . ILE A 1 183 ? -19.717 17.240 2.162 1.00 33.91 183 ILE A CA 1
ATOM 1501 C C . ILE A 1 183 ? -19.540 18.052 0.797 1.00 33.91 183 ILE A C 1
ATOM 1503 O O . ILE A 1 183 ? -19.954 19.211 0.768 1.00 33.91 183 ILE A O 1
ATOM 1507 N N . PRO A 1 184 ? -18.938 17.504 -0.324 1.00 46.47 184 PRO A N 1
ATOM 1508 C CA . PRO A 1 184 ? -18.645 18.170 -1.644 1.00 46.47 184 PRO A CA 1
ATOM 1509 C C . PRO A 1 184 ? -19.109 17.435 -2.981 1.00 46.47 184 PRO A C 1
ATOM 1511 O O . PRO A 1 184 ? -20.124 16.748 -2.960 1.00 46.47 184 PRO A O 1
ATOM 1514 N N . LEU A 1 185 ? -18.416 17.581 -4.157 1.00 38.53 185 LEU A N 1
ATOM 1515 C CA . LEU A 1 185 ? -18.843 17.184 -5.559 1.00 38.53 185 LEU A CA 1
ATOM 1516 C C . LEU A 1 185 ? -17.864 16.253 -6.406 1.00 38.53 185 LEU A C 1
ATOM 1518 O O . LEU A 1 185 ? -16.961 15.655 -5.825 1.00 38.53 185 LEU A O 1
ATOM 1522 N N . ASN A 1 186 ? -18.032 16.067 -7.750 1.00 35.97 186 ASN A N 1
ATOM 1523 C CA . ASN A 1 186 ? -17.576 14.924 -8.642 1.00 35.97 186 ASN A CA 1
ATOM 1524 C C . ASN A 1 186 ? -17.035 15.324 -10.080 1.00 35.97 186 ASN A C 1
ATOM 1526 O O . ASN A 1 186 ? -17.254 16.473 -10.436 1.00 35.97 186 ASN A O 1
ATOM 1530 N N . GLN A 1 187 ? -16.419 14.519 -11.010 1.00 40.09 187 GLN A N 1
ATOM 1531 C CA . GLN A 1 187 ? -15.763 13.158 -11.032 1.00 40.09 187 GLN A CA 1
ATOM 1532 C C . GLN A 1 187 ? -14.916 12.690 -12.305 1.00 40.09 187 GLN A C 1
ATOM 1534 O O . GLN A 1 187 ? -13.812 12.183 -12.081 1.00 40.09 187 GLN A O 1
ATOM 1539 N N . PRO A 1 188 ? -15.387 12.677 -13.588 1.00 55.00 188 PRO A N 1
ATOM 1540 C CA . PRO A 1 188 ? -15.057 11.597 -14.589 1.00 55.00 188 PRO A CA 1
ATOM 1541 C C . PRO A 1 188 ? -14.273 12.020 -15.889 1.00 55.00 188 PRO A C 1
ATOM 1543 O O . PRO A 1 188 ? -14.131 13.219 -16.087 1.00 55.00 188 PRO A O 1
ATOM 1546 N N . ARG A 1 189 ? -13.773 11.193 -16.862 1.00 47.50 189 ARG A N 1
ATOM 1547 C CA . ARG A 1 189 ? -13.396 9.739 -17.039 1.00 47.50 189 ARG A CA 1
ATOM 1548 C C . ARG A 1 189 ? -12.645 9.438 -18.389 1.00 47.50 189 ARG A C 1
ATOM 1550 O O . ARG A 1 189 ? -12.826 10.193 -19.332 1.00 47.50 189 ARG A O 1
ATOM 1557 N N . LEU A 1 190 ? -11.839 8.346 -18.464 1.00 33.81 190 LEU A N 1
ATOM 1558 C CA . LEU A 1 190 ? -11.632 7.346 -19.584 1.00 33.81 190 LEU A CA 1
ATOM 1559 C C . LEU A 1 190 ? -10.497 6.331 -19.261 1.00 33.81 190 LEU A C 1
ATOM 1561 O O . LEU A 1 190 ? -10.440 5.210 -19.746 1.00 33.81 190 LEU A O 1
ATOM 1565 N N . THR A 1 191 ? -9.607 6.753 -18.377 1.00 55.88 191 THR A N 1
ATOM 1566 C CA . THR A 1 191 ? -8.884 6.089 -17.274 1.00 55.88 191 THR A CA 1
ATOM 1567 C C . THR A 1 191 ? -9.295 4.670 -16.756 1.00 55.88 191 THR A C 1
ATOM 1569 O O . THR A 1 191 ? -8.758 4.210 -15.749 1.00 55.88 191 THR A O 1
ATOM 1572 N N . GLU A 1 192 ? -10.279 3.988 -17.335 1.00 59.19 192 GLU A N 1
ATOM 1573 C CA . GLU A 1 192 ? -11.436 3.403 -16.631 1.00 59.19 192 GLU A CA 1
ATOM 1574 C C . GLU A 1 192 ? -11.167 2.361 -15.532 1.00 59.19 192 GLU A C 1
ATOM 1576 O O . GLU A 1 192 ? -11.740 2.516 -14.462 1.00 59.19 192 GLU A O 1
ATOM 1581 N N . SER A 1 193 ? -10.339 1.326 -15.716 1.00 51.00 193 SER A N 1
ATOM 1582 C CA . SER A 1 193 ? -10.216 0.237 -14.717 1.00 51.00 193 SER A CA 1
ATOM 1583 C C . SER A 1 193 ? -9.398 0.638 -13.484 1.00 51.00 193 SER A C 1
ATOM 1585 O O . SER A 1 193 ? -9.814 0.412 -12.346 1.00 51.00 193 SER A O 1
ATOM 1587 N N . PHE A 1 194 ? -8.277 1.335 -13.686 1.00 58.22 194 PHE A N 1
ATOM 1588 C CA . PHE A 1 194 ? -7.552 1.983 -12.591 1.00 58.22 194 PHE A CA 1
ATOM 1589 C C . PHE A 1 194 ? -8.336 3.173 -12.037 1.00 58.22 194 PHE A C 1
ATOM 1591 O O . PHE A 1 194 ? -8.304 3.397 -10.825 1.00 58.22 194 PHE A O 1
ATOM 1598 N N . LYS A 1 195 ? -9.135 3.868 -12.869 1.00 65.69 195 LYS A N 1
ATOM 1599 C CA . LYS A 1 195 ? -10.141 4.797 -12.339 1.00 65.69 195 LYS A CA 1
ATOM 1600 C C . LYS A 1 195 ? -11.178 4.083 -11.498 1.00 65.69 195 LYS A C 1
ATOM 1602 O O . LYS A 1 195 ? -11.590 4.693 -10.541 1.00 65.69 195 LYS A O 1
ATOM 1607 N N . ALA A 1 196 ? -11.591 2.851 -11.780 1.00 65.44 196 ALA A N 1
ATOM 1608 C CA . ALA A 1 196 ? -12.648 2.193 -11.020 1.00 65.44 196 ALA A CA 1
ATOM 1609 C C . ALA A 1 196 ? -12.201 1.940 -9.575 1.00 65.44 196 ALA A C 1
ATOM 1611 O O . ALA A 1 196 ? -12.861 2.368 -8.627 1.00 65.44 196 ALA A O 1
ATOM 1612 N N . ALA A 1 197 ? -11.006 1.366 -9.403 1.00 63.84 197 ALA A N 1
ATOM 1613 C CA . ALA A 1 197 ? -10.375 1.231 -8.092 1.00 63.84 197 ALA A CA 1
ATOM 1614 C C . ALA A 1 197 ? -10.153 2.598 -7.410 1.00 63.84 197 ALA A C 1
ATOM 1616 O O . ALA A 1 197 ? -10.481 2.758 -6.232 1.00 63.84 197 ALA A O 1
ATOM 1617 N N . ALA A 1 198 ? -9.661 3.601 -8.148 1.00 67.19 198 ALA A N 1
ATOM 1618 C CA . ALA A 1 198 ? -9.423 4.945 -7.622 1.00 67.19 198 ALA A CA 1
ATOM 1619 C C . ALA A 1 198 ? -10.708 5.766 -7.377 1.00 67.19 198 ALA A C 1
ATOM 1621 O O . ALA A 1 198 ? -10.689 6.645 -6.532 1.00 67.19 198 ALA A O 1
ATOM 1622 N N . GLU A 1 199 ? -11.822 5.492 -8.058 1.00 71.38 199 GLU A N 1
ATOM 1623 C CA . GLU A 1 199 ? -13.140 6.134 -7.920 1.00 71.38 199 GLU A CA 1
ATOM 1624 C C . GLU A 1 199 ? -13.946 5.500 -6.797 1.00 71.38 199 GLU A C 1
ATOM 1626 O O . GLU A 1 199 ? -14.619 6.228 -6.080 1.00 71.38 199 GLU A O 1
ATOM 1631 N N . ASN A 1 200 ? -13.869 4.178 -6.608 1.00 67.81 200 ASN A N 1
ATOM 1632 C CA . ASN A 1 200 ? -14.400 3.540 -5.405 1.00 67.81 200 ASN A CA 1
ATOM 1633 C C . ASN A 1 200 ? -13.614 4.045 -4.187 1.00 67.81 200 ASN A C 1
ATOM 1635 O O . ASN A 1 200 ? -14.226 4.500 -3.227 1.00 67.81 200 ASN A O 1
ATOM 1639 N N . LEU A 1 201 ? -12.275 4.114 -4.265 1.00 68.62 201 LEU A N 1
ATOM 1640 C CA . LEU A 1 201 ? -11.470 4.730 -3.205 1.00 68.62 201 LEU A CA 1
ATOM 1641 C C . LEU A 1 201 ? -11.770 6.230 -3.037 1.00 68.62 201 LEU A C 1
ATOM 1643 O O . LEU A 1 201 ? -11.886 6.666 -1.905 1.00 68.62 201 LEU A O 1
ATOM 1647 N N . ASN A 1 202 ? -11.944 7.022 -4.101 1.00 75.06 202 ASN A N 1
ATOM 1648 C CA . ASN A 1 202 ? -12.255 8.460 -4.012 1.00 75.06 202 ASN A CA 1
ATOM 1649 C C . ASN A 1 202 ? -13.675 8.707 -3.480 1.00 75.06 202 ASN A C 1
ATOM 1651 O O . ASN A 1 202 ? -13.851 9.528 -2.590 1.00 75.06 202 ASN A O 1
ATOM 1655 N N . GLY A 1 203 ? -14.678 7.965 -3.954 1.00 70.19 203 GLY A N 1
ATOM 1656 C CA . GLY A 1 203 ? -16.031 7.965 -3.395 1.00 70.19 203 GLY A CA 1
ATOM 1657 C C . GLY A 1 203 ? -15.996 7.624 -1.910 1.00 70.19 203 GLY A C 1
ATOM 1658 O O . GLY A 1 203 ? -16.455 8.410 -1.091 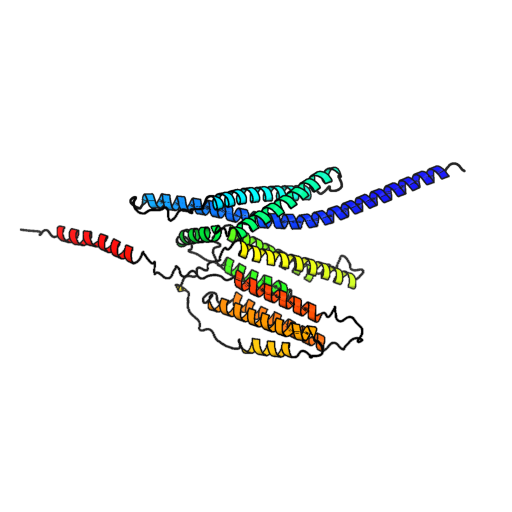1.00 70.19 203 GLY A O 1
ATOM 1659 N N . PHE A 1 204 ? -15.288 6.556 -1.553 1.00 67.06 204 PHE A N 1
ATOM 1660 C CA . PHE A 1 204 ? -15.027 6.196 -0.168 1.00 67.06 204 PHE A CA 1
ATOM 1661 C C . PHE A 1 204 ? -14.257 7.281 0.615 1.00 67.06 204 PHE A C 1
ATOM 1663 O O . PHE A 1 204 ? -14.586 7.536 1.767 1.00 67.06 204 PHE A O 1
ATOM 1670 N N . LEU A 1 205 ? -13.283 7.987 0.024 1.00 73.81 205 LEU A N 1
ATOM 1671 C CA . LEU A 1 205 ? -12.602 9.116 0.676 1.00 73.81 205 LEU A CA 1
ATOM 1672 C C . LEU A 1 205 ? -13.517 10.337 0.841 1.00 73.81 205 LEU A C 1
ATOM 1674 O O . LEU A 1 205 ? -13.298 11.110 1.775 1.00 73.81 205 LEU A O 1
ATOM 1678 N N . LYS A 1 206 ? -14.532 10.515 -0.016 1.00 75.88 206 LYS A N 1
ATOM 1679 C CA . LYS A 1 206 ? -15.583 11.536 0.135 1.00 75.88 206 LYS A CA 1
ATOM 1680 C C . LYS A 1 206 ? -16.557 11.153 1.240 1.00 75.88 206 LYS A C 1
ATOM 1682 O O . LYS A 1 206 ? -16.834 11.994 2.093 1.00 75.88 206 LYS A O 1
ATOM 1687 N N . ASP A 1 207 ? -16.979 9.896 1.294 1.00 65.94 207 ASP A N 1
ATOM 1688 C CA . ASP A 1 207 ? -17.796 9.363 2.385 1.00 65.94 207 ASP A CA 1
ATOM 1689 C C . ASP A 1 207 ? -17.034 9.483 3.727 1.00 65.94 207 ASP A C 1
ATOM 1691 O O . ASP A 1 207 ? -17.573 10.000 4.707 1.00 65.94 207 ASP A O 1
ATOM 1695 N N . LEU A 1 208 ? -15.731 9.154 3.744 1.00 66.25 208 LEU A N 1
ATOM 1696 C CA . LEU A 1 208 ? -14.817 9.413 4.866 1.00 66.25 208 LEU A CA 1
ATOM 1697 C C . LEU A 1 208 ? -14.604 10.905 5.152 1.00 66.25 208 LEU A C 1
ATOM 1699 O O . LEU A 1 208 ? -14.388 11.243 6.305 1.00 66.25 208 LEU A O 1
ATOM 1703 N N . SER A 1 209 ? -14.667 11.804 4.163 1.00 66.56 209 SER A N 1
ATOM 1704 C CA . SER A 1 209 ? -14.615 13.260 4.407 1.00 66.56 209 SER A CA 1
ATOM 1705 C C . SER A 1 209 ? -15.906 13.798 5.031 1.00 66.56 209 SER A C 1
ATOM 1707 O O . SER A 1 209 ? -15.897 14.859 5.658 1.00 66.56 209 SER A O 1
ATOM 1709 N N . GLY A 1 210 ? -17.002 13.045 4.879 1.00 66.00 210 GLY A N 1
ATOM 1710 C CA . GLY A 1 210 ? -18.210 13.165 5.682 1.00 66.00 210 GLY A CA 1
ATOM 1711 C C . GLY A 1 210 ? -17.998 12.708 7.124 1.00 66.00 210 GLY A C 1
ATOM 1712 O O . GLY A 1 210 ? -18.612 13.256 8.031 1.00 66.00 210 GLY A O 1
ATOM 1713 N N . LEU A 1 211 ? -17.155 11.708 7.373 1.00 64.50 211 LEU A N 1
ATOM 1714 C CA . LEU A 1 211 ? -16.902 11.188 8.715 1.00 64.50 211 LEU A CA 1
ATOM 1715 C C . LEU A 1 211 ? -15.819 11.994 9.443 1.00 64.50 211 LEU A C 1
ATOM 1717 O O . LEU A 1 211 ? -14.883 12.527 8.854 1.00 64.50 211 LEU A O 1
ATOM 1721 N N . GLN A 1 212 ? -15.937 12.077 10.768 1.00 68.94 212 GLN A N 1
ATOM 1722 C CA . GLN A 1 212 ? -14.812 12.524 11.581 1.00 68.94 212 GLN A CA 1
ATOM 1723 C C . GLN A 1 212 ? -13.790 11.383 11.578 1.00 68.94 212 GLN A C 1
ATOM 1725 O O . GLN A 1 212 ? -14.114 10.285 12.012 1.00 68.94 212 GLN A O 1
ATOM 1730 N N . LEU A 1 213 ? -12.582 11.612 11.055 1.00 76.50 213 LEU A N 1
ATOM 1731 C CA . LEU A 1 213 ? -11.488 10.642 11.150 1.00 76.50 213 LEU A CA 1
ATOM 1732 C C . LEU A 1 213 ? -10.912 10.717 12.565 1.00 76.50 213 LEU A C 1
ATOM 1734 O O . LEU A 1 213 ? -10.258 11.693 12.941 1.00 76.50 213 LEU A O 1
ATOM 1738 N N . GLU A 1 214 ? -11.208 9.702 13.366 1.00 68.69 214 GLU A N 1
ATOM 1739 C CA . GLU A 1 214 ? -11.194 9.772 14.824 1.00 68.69 214 GLU A CA 1
ATOM 1740 C C . GLU A 1 214 ? -9.821 9.397 15.433 1.00 68.69 214 GLU A C 1
ATOM 1742 O O . GLU A 1 214 ? -9.674 9.344 16.658 1.00 68.69 214 GLU A O 1
ATOM 1747 N N . SER A 1 215 ? -8.806 9.088 14.615 1.00 78.06 215 SER A N 1
ATOM 1748 C CA . SER A 1 215 ? -7.418 8.848 15.056 1.00 78.06 215 SER A CA 1
ATOM 1749 C C . SER A 1 215 ? -6.362 9.443 14.126 1.00 78.06 215 SER A C 1
ATOM 1751 O O . SER A 1 215 ? -6.639 9.847 12.995 1.00 78.06 215 SER A O 1
ATOM 1753 N N . VAL A 1 216 ? -5.121 9.543 14.606 1.00 82.94 216 VAL A N 1
ATOM 1754 C CA . VAL A 1 216 ? -3.953 9.878 13.780 1.00 82.94 216 VAL A CA 1
ATOM 1755 C C . VAL A 1 216 ? -3.731 8.789 12.728 1.00 82.94 216 VAL A C 1
ATOM 1757 O O . VAL A 1 216 ? -3.566 9.124 11.561 1.00 82.94 216 VAL A O 1
ATOM 1760 N N . THR A 1 217 ? -3.822 7.506 13.087 1.00 80.19 217 THR A N 1
ATOM 1761 C CA . THR A 1 217 ? -3.654 6.378 12.147 1.00 80.19 217 THR A CA 1
ATOM 1762 C C . THR A 1 217 ? -4.674 6.413 11.002 1.00 80.19 217 THR A C 1
ATOM 1764 O O . THR A 1 217 ? -4.294 6.275 9.840 1.00 80.19 217 THR A O 1
ATOM 1767 N N . GLU A 1 218 ? -5.954 6.672 11.297 1.00 80.81 218 GLU A N 1
ATOM 1768 C CA . GLU A 1 218 ? -7.010 6.833 10.280 1.00 80.81 218 GLU A CA 1
ATOM 1769 C C . GLU A 1 218 ? -6.717 8.012 9.332 1.00 80.81 218 GLU A C 1
ATOM 1771 O O . GLU A 1 218 ? -6.876 7.886 8.116 1.00 80.81 218 GLU A O 1
ATOM 1776 N N . ARG A 1 219 ? -6.240 9.147 9.868 1.00 83.75 219 ARG A N 1
ATOM 1777 C CA . ARG A 1 219 ? -5.882 10.348 9.087 1.00 83.75 219 ARG A CA 1
ATOM 1778 C C . ARG A 1 219 ? -4.620 10.156 8.244 1.00 83.75 219 ARG A C 1
ATOM 1780 O O . ARG A 1 219 ? -4.581 10.603 7.098 1.00 83.75 219 ARG A O 1
ATOM 1787 N N . GLU A 1 220 ? -3.609 9.469 8.764 1.00 85.88 220 GLU A N 1
ATOM 1788 C CA . GLU A 1 220 ? -2.392 9.123 8.021 1.00 85.88 220 GLU A CA 1
ATOM 1789 C C . GLU A 1 220 ? -2.694 8.138 6.883 1.00 85.88 220 GLU A C 1
ATOM 1791 O O . GLU A 1 220 ? -2.222 8.339 5.761 1.00 85.88 220 GLU A O 1
ATOM 1796 N N . TRP A 1 221 ? -3.547 7.134 7.118 1.00 88.50 221 TRP A N 1
ATOM 1797 C CA . TRP A 1 221 ? -4.011 6.230 6.061 1.00 88.50 221 TRP A CA 1
ATOM 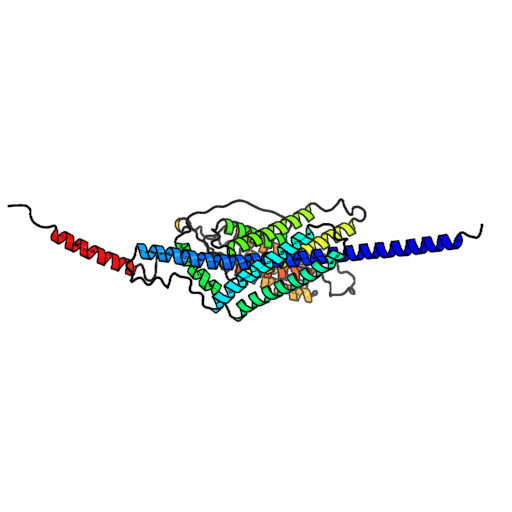1798 C C . TRP A 1 221 ? -4.849 6.964 5.006 1.00 88.50 221 TRP A C 1
ATOM 1800 O O . TRP A 1 221 ? -4.586 6.803 3.817 1.00 88.50 221 TRP A O 1
ATOM 1810 N N . TRP A 1 222 ? -5.796 7.823 5.409 1.00 85.12 222 TRP A N 1
ATOM 1811 C CA . TRP A 1 222 ? -6.589 8.643 4.477 1.00 85.12 222 TRP A CA 1
ATOM 1812 C C . TRP A 1 222 ? -5.697 9.558 3.629 1.00 85.12 222 TRP A C 1
ATOM 1814 O O . TRP A 1 222 ? -5.902 9.687 2.423 1.00 85.12 222 TRP A O 1
ATOM 1824 N N . THR A 1 223 ? -4.649 10.130 4.229 1.00 87.19 223 THR A N 1
ATOM 1825 C CA . THR A 1 223 ? -3.683 10.969 3.507 1.00 87.19 223 THR A CA 1
ATOM 1826 C C . THR A 1 223 ? -2.906 10.148 2.477 1.00 87.19 223 THR A C 1
ATOM 1828 O O . THR A 1 223 ? -2.771 10.582 1.339 1.00 87.19 223 THR A O 1
ATOM 1831 N N . GLN A 1 224 ? -2.464 8.931 2.814 1.00 86.44 224 GLN A N 1
ATOM 1832 C CA . GLN A 1 224 ? -1.796 8.038 1.855 1.00 86.44 224 GLN A CA 1
ATOM 1833 C C . GLN A 1 224 ? -2.732 7.522 0.758 1.00 86.44 224 GLN A C 1
ATOM 1835 O O . GLN A 1 224 ? -2.304 7.372 -0.386 1.00 86.44 224 GLN A O 1
ATOM 1840 N N . ALA A 1 225 ? -4.000 7.273 1.086 1.00 84.50 225 ALA A N 1
ATOM 1841 C CA . ALA A 1 225 ? -5.032 6.929 0.119 1.00 84.50 225 ALA A CA 1
ATOM 1842 C C . ALA A 1 225 ? -5.238 8.072 -0.885 1.00 84.50 225 ALA A C 1
ATOM 1844 O O . ALA A 1 225 ? -5.262 7.834 -2.094 1.00 84.50 225 ALA A O 1
ATOM 1845 N N . LYS A 1 226 ? -5.293 9.318 -0.395 1.00 85.12 226 LYS A N 1
ATOM 1846 C CA . LYS A 1 226 ? -5.370 10.507 -1.242 1.00 85.12 226 LYS A CA 1
ATOM 1847 C C . LYS A 1 226 ? -4.107 10.688 -2.087 1.00 85.12 226 LYS A C 1
ATOM 1849 O O . LYS A 1 226 ? -4.231 10.842 -3.292 1.00 85.12 226 LYS A O 1
ATOM 1854 N N . GLU A 1 227 ? -2.910 10.578 -1.506 1.00 87.75 227 GLU A N 1
ATOM 1855 C CA . GLU A 1 227 ? -1.640 10.623 -2.254 1.00 87.75 227 GLU A CA 1
ATOM 1856 C C . GLU A 1 227 ? -1.613 9.614 -3.415 1.00 87.75 227 GLU A C 1
ATOM 1858 O O . GLU A 1 227 ? -1.070 9.916 -4.472 1.00 87.75 227 GLU A O 1
ATOM 1863 N N . ILE A 1 228 ? -2.186 8.418 -3.234 1.00 82.38 228 ILE A N 1
ATOM 1864 C CA . ILE A 1 228 ? -2.270 7.398 -4.290 1.00 82.38 228 ILE A CA 1
ATOM 1865 C C . ILE A 1 228 ? -3.289 7.795 -5.368 1.00 82.38 228 ILE A C 1
ATOM 1867 O O . ILE A 1 228 ? -2.999 7.606 -6.547 1.00 82.38 228 ILE A O 1
ATOM 1871 N N . ILE A 1 229 ? -4.441 8.376 -5.011 1.00 80.50 229 ILE A N 1
ATOM 1872 C CA . ILE A 1 229 ? -5.402 8.918 -5.992 1.00 80.50 229 ILE A CA 1
ATOM 1873 C C . ILE A 1 229 ? -4.776 10.079 -6.776 1.00 80.50 229 ILE A C 1
ATOM 1875 O O . ILE A 1 229 ? -4.866 10.089 -8.001 1.00 80.50 229 ILE A O 1
ATOM 1879 N N . ASP A 1 230 ? -4.091 11.001 -6.100 1.00 84.81 230 ASP A N 1
ATOM 1880 C CA . ASP A 1 230 ? -3.437 12.160 -6.711 1.00 84.81 230 ASP A CA 1
ATOM 1881 C C . ASP A 1 230 ? -2.274 11.717 -7.639 1.00 84.81 230 ASP A C 1
ATOM 1883 O O . ASP A 1 230 ? -2.194 12.173 -8.782 1.00 84.81 230 ASP A O 1
ATOM 1887 N N . GLU A 1 231 ? -1.420 10.763 -7.215 1.00 84.19 231 GLU A N 1
ATOM 1888 C CA . GLU A 1 231 ? -0.397 10.122 -8.078 1.00 84.19 231 GLU A CA 1
ATOM 1889 C C . GLU A 1 231 ? -1.038 9.430 -9.301 1.00 84.19 231 GLU A C 1
ATOM 1891 O O . GLU A 1 231 ? -0.480 9.464 -10.403 1.00 84.19 231 GLU A O 1
ATOM 1896 N N . THR A 1 232 ? -2.215 8.820 -9.125 1.00 80.75 232 THR A N 1
ATOM 1897 C CA . THR A 1 232 ? -2.962 8.129 -10.188 1.00 80.75 232 THR A CA 1
ATOM 1898 C C . THR A 1 232 ? -3.513 9.128 -11.202 1.00 80.75 232 THR A C 1
ATOM 1900 O O . THR A 1 232 ? -3.158 9.076 -12.380 1.00 80.75 232 THR A O 1
ATOM 1903 N N . GLU A 1 233 ? -4.333 10.085 -10.767 1.00 82.50 233 GLU A N 1
ATOM 1904 C CA . GLU A 1 233 ? -4.956 11.070 -11.653 1.00 82.50 233 GLU A CA 1
ATOM 1905 C C . GLU A 1 233 ? -3.905 11.917 -12.391 1.00 82.50 233 GLU A C 1
ATOM 1907 O O . GLU A 1 233 ? -4.051 12.147 -13.593 1.00 82.50 233 GLU A O 1
ATOM 1912 N N . GLN A 1 234 ? -2.776 12.249 -11.750 1.00 84.50 234 GLN A N 1
ATOM 1913 C CA . GLN A 1 234 ? -1.646 12.893 -12.425 1.00 84.50 234 GLN A CA 1
ATOM 1914 C C . GLN A 1 234 ? -1.014 12.001 -13.512 1.00 84.50 234 GLN A C 1
ATOM 1916 O O . GLN A 1 234 ? -0.754 12.481 -14.617 1.00 84.50 234 GLN A O 1
ATOM 1921 N N . ALA A 1 235 ? -0.764 10.714 -13.242 1.00 77.69 235 ALA A N 1
ATOM 1922 C CA . ALA A 1 235 ? -0.189 9.793 -14.232 1.00 77.69 235 ALA A CA 1
ATOM 1923 C C . ALA A 1 235 ? -1.079 9.634 -15.479 1.00 77.69 235 ALA A C 1
ATOM 1925 O O . ALA A 1 235 ? -0.575 9.417 -16.582 1.00 77.69 235 ALA A O 1
ATOM 1926 N N . ILE A 1 236 ? -2.390 9.775 -15.296 1.00 76.19 236 ILE A N 1
ATOM 1927 C CA . ILE A 1 236 ? -3.421 9.682 -16.333 1.00 76.19 236 ILE A CA 1
ATOM 1928 C C . ILE A 1 236 ? -3.556 10.988 -17.117 1.00 76.19 236 ILE A C 1
ATOM 1930 O O . ILE A 1 236 ? -3.601 10.952 -18.344 1.00 76.19 236 ILE A O 1
ATOM 1934 N N . GLN A 1 237 ? -3.538 12.142 -16.448 1.00 81.75 237 GLN A N 1
ATOM 1935 C CA . GLN A 1 237 ? -3.465 13.444 -17.120 1.00 81.75 237 GLN A CA 1
ATOM 1936 C C . GLN A 1 237 ? -2.195 13.552 -17.980 1.00 81.75 237 GLN A C 1
ATOM 1938 O O . GLN A 1 237 ? -2.270 13.983 -19.127 1.00 81.75 237 GLN A O 1
ATOM 1943 N N . GLN A 1 238 ? -1.047 13.087 -17.474 1.00 78.56 238 GLN A N 1
ATOM 1944 C CA . GLN A 1 238 ? 0.213 13.039 -18.230 1.00 78.56 238 GLN A CA 1
ATOM 1945 C C . GLN A 1 238 ? 0.120 12.188 -19.505 1.00 78.56 238 GLN A C 1
ATOM 1947 O O . GLN A 1 238 ? 0.740 12.539 -20.503 1.00 78.56 238 GLN A O 1
ATOM 1952 N N . PHE A 1 239 ? -0.644 11.091 -19.486 1.00 71.62 239 PHE A N 1
ATOM 1953 C CA . PHE A 1 239 ? -0.881 10.270 -20.676 1.00 71.62 239 PHE A CA 1
ATOM 1954 C C . PHE A 1 239 ? -1.846 10.958 -21.652 1.00 71.62 239 PHE A C 1
ATOM 1956 O O . PHE A 1 239 ? -1.527 11.100 -22.827 1.00 71.62 239 PHE A O 1
ATOM 1963 N N . ASN A 1 240 ? -2.979 11.468 -21.158 1.00 70.56 240 ASN A N 1
ATOM 1964 C CA . ASN A 1 240 ? -4.006 12.113 -21.983 1.00 70.56 240 ASN A CA 1
ATOM 1965 C C . ASN A 1 240 ? -3.533 13.409 -22.672 1.00 70.56 240 ASN A C 1
ATOM 1967 O O . ASN A 1 240 ? -4.066 13.763 -23.719 1.00 70.56 240 ASN A O 1
ATOM 1971 N N . VAL A 1 241 ? -2.563 14.126 -22.094 1.00 75.06 241 VAL A N 1
ATOM 1972 C CA . VAL A 1 241 ? -1.954 15.326 -22.704 1.00 75.06 241 VAL A CA 1
ATOM 1973 C C . VAL A 1 241 ? -0.953 14.963 -23.814 1.00 75.06 241 VAL A C 1
ATOM 1975 O O . VAL A 1 241 ? -0.762 15.754 -24.736 1.00 75.06 241 VAL A O 1
ATOM 1978 N N . GLY A 1 242 ? -0.354 13.767 -23.751 1.00 59.22 242 GLY A N 1
ATOM 1979 C CA . GLY A 1 242 ? 0.634 13.254 -24.703 1.00 59.22 242 GLY A CA 1
ATOM 1980 C C . GLY A 1 242 ? 2.008 13.929 -24.596 1.00 59.22 242 GLY A C 1
ATOM 1981 O O . GLY A 1 242 ? 2.130 15.153 -24.549 1.00 59.22 242 GLY A O 1
ATOM 1982 N N . THR A 1 243 ? 3.095 13.157 -24.648 1.00 54.09 243 THR A N 1
ATOM 1983 C CA . THR A 1 243 ? 4.478 13.689 -24.629 1.00 54.09 243 THR A CA 1
ATOM 1984 C C . THR A 1 243 ? 4.968 14.067 -26.040 1.00 54.09 243 THR A C 1
ATOM 1986 O O . THR A 1 243 ? 6.162 14.010 -26.354 1.00 54.09 243 THR A O 1
ATOM 1989 N N . GLY A 1 244 ? 4.042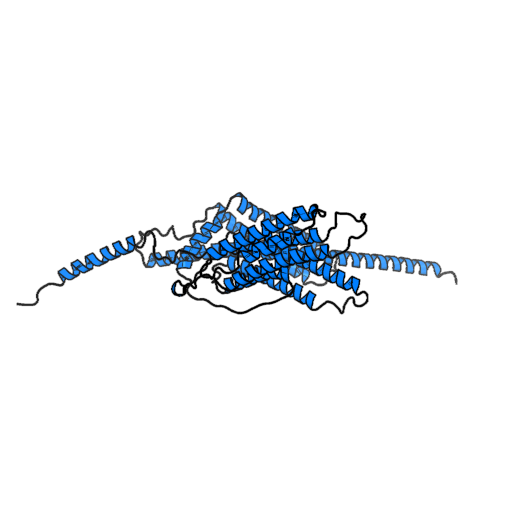 14.510 -26.903 1.00 48.47 244 GLY A N 1
ATOM 1990 C CA . GLY A 1 244 ? 4.170 14.614 -28.368 1.00 48.47 244 GLY A CA 1
ATOM 1991 C C . GLY A 1 244 ? 5.261 15.540 -28.926 1.00 48.47 244 GLY A C 1
ATOM 1992 O O . GLY A 1 244 ? 5.461 15.590 -30.140 1.00 48.47 244 GLY A O 1
ATOM 1993 N N . ASN A 1 245 ? 6.000 16.241 -28.065 1.00 51.56 245 ASN A N 1
ATOM 1994 C CA . ASN A 1 245 ? 7.101 17.125 -28.451 1.00 51.56 245 ASN A CA 1
ATOM 1995 C C . ASN A 1 245 ? 8.488 16.458 -28.418 1.00 51.56 245 ASN A C 1
ATOM 1997 O O . ASN A 1 245 ? 9.397 16.974 -29.064 1.00 51.56 245 ASN A O 1
ATOM 2001 N N . GLN A 1 246 ? 8.690 15.344 -27.696 1.00 51.97 246 GLN A N 1
ATOM 2002 C CA . GLN A 1 246 ? 10.052 14.853 -27.401 1.00 51.97 246 GLN A CA 1
ATOM 2003 C C . GLN A 1 246 ? 10.566 13.715 -28.305 1.00 51.97 246 GLN A C 1
ATOM 2005 O O . GLN A 1 246 ? 11.774 13.519 -28.398 1.00 51.97 246 GLN A O 1
ATOM 2010 N N . LEU A 1 247 ? 9.682 12.985 -29.000 1.00 44.97 247 LEU A N 1
ATOM 2011 C CA . LEU A 1 247 ? 10.035 11.839 -29.865 1.00 44.97 247 LEU A CA 1
ATOM 2012 C C . LEU A 1 247 ? 9.375 11.896 -31.259 1.00 44.97 247 LEU A C 1
ATOM 2014 O O . LEU A 1 247 ? 9.140 10.872 -31.900 1.00 44.97 247 LEU A O 1
ATOM 2018 N N . ARG A 1 248 ? 9.113 13.110 -31.763 1.00 51.84 248 ARG A N 1
ATOM 2019 C CA . ARG A 1 248 ? 8.350 13.378 -33.002 1.00 51.84 248 ARG A CA 1
ATOM 2020 C C . ARG A 1 248 ? 8.887 12.683 -34.269 1.00 51.84 248 ARG A C 1
ATOM 2022 O O . ARG A 1 248 ? 8.133 12.495 -35.216 1.00 51.84 248 ARG A O 1
ATOM 2029 N N . TRP A 1 249 ? 10.163 12.287 -34.283 1.00 49.56 249 TRP A N 1
ATOM 2030 C CA . TRP A 1 249 ? 10.821 11.580 -35.391 1.00 49.56 249 TRP A CA 1
ATOM 2031 C C . TRP A 1 249 ? 10.441 10.096 -35.574 1.00 49.56 249 TRP A C 1
ATOM 2033 O O . TRP A 1 249 ? 10.667 9.567 -36.657 1.00 49.56 249 TRP A O 1
ATOM 2043 N N . PHE A 1 250 ? 9.841 9.426 -34.580 1.00 50.50 250 PHE A N 1
ATOM 2044 C CA . PHE A 1 250 ? 9.424 8.016 -34.691 1.00 50.50 250 PHE A CA 1
ATOM 2045 C C . PHE A 1 250 ? 8.055 7.778 -34.022 1.00 50.50 250 PHE A C 1
ATOM 2047 O O . PHE A 1 250 ? 8.002 7.333 -32.871 1.00 50.50 250 PHE A O 1
ATOM 2054 N N . PRO A 1 251 ? 6.930 8.029 -34.726 1.00 56.22 251 PRO A N 1
ATOM 2055 C CA . PRO A 1 251 ? 5.586 7.992 -34.136 1.00 56.22 251 PRO A CA 1
ATOM 2056 C C . PRO A 1 251 ? 5.213 6.662 -33.460 1.00 56.22 251 PRO A C 1
ATOM 2058 O O . PRO A 1 251 ? 4.703 6.661 -32.341 1.00 56.22 251 PRO A O 1
ATOM 2061 N N . GLY A 1 252 ? 5.516 5.523 -34.096 1.00 56.03 252 GLY A N 1
ATOM 2062 C CA . GLY A 1 252 ? 5.221 4.200 -33.530 1.00 56.03 252 GLY A CA 1
ATOM 2063 C C . GLY A 1 252 ? 6.039 3.876 -32.274 1.00 56.03 252 GLY A C 1
ATOM 2064 O O . GLY A 1 252 ? 5.514 3.303 -31.322 1.00 56.03 252 GLY A O 1
ATOM 2065 N N . PHE A 1 253 ? 7.308 4.296 -32.238 1.00 55.44 253 PHE A N 1
ATOM 2066 C CA . PHE A 1 253 ? 8.194 4.062 -31.094 1.00 55.44 253 PHE A CA 1
ATOM 2067 C C . PHE A 1 253 ? 7.854 4.977 -29.910 1.00 55.44 253 PHE A C 1
ATOM 2069 O O . PHE A 1 253 ? 7.897 4.534 -28.766 1.00 55.44 253 PHE A O 1
ATOM 2076 N N . ALA A 1 254 ? 7.446 6.224 -30.179 1.00 60.34 254 ALA A N 1
ATOM 2077 C CA . ALA A 1 254 ? 6.967 7.154 -29.159 1.00 60.34 254 ALA A CA 1
ATOM 2078 C C . ALA A 1 254 ? 5.737 6.597 -28.420 1.00 60.34 254 ALA A C 1
ATOM 2080 O O . ALA A 1 254 ? 5.778 6.453 -27.200 1.00 60.34 254 ALA A O 1
ATOM 2081 N N . ASN A 1 255 ? 4.697 6.188 -29.156 1.00 63.06 255 ASN A N 1
ATOM 2082 C CA . ASN A 1 255 ? 3.477 5.608 -28.580 1.00 63.06 255 ASN A CA 1
ATOM 2083 C C . ASN A 1 255 ? 3.772 4.319 -27.779 1.00 63.06 255 ASN A C 1
ATOM 2085 O O . ASN A 1 255 ? 3.265 4.129 -26.675 1.00 63.06 255 ASN A O 1
ATOM 2089 N N . TRP A 1 256 ? 4.662 3.453 -28.282 1.00 66.50 256 TRP A N 1
ATOM 2090 C CA . TRP A 1 256 ? 5.088 2.252 -27.554 1.00 66.50 256 TRP A CA 1
ATOM 2091 C C . TRP A 1 256 ? 5.833 2.576 -26.244 1.00 66.50 256 TRP A C 1
ATOM 2093 O O . TRP A 1 256 ? 5.548 1.962 -25.213 1.00 66.50 256 TRP A O 1
ATOM 2103 N N . ILE A 1 257 ? 6.729 3.572 -26.243 1.00 67.25 257 ILE A N 1
ATOM 2104 C CA . ILE A 1 257 ? 7.409 4.048 -25.026 1.00 67.25 257 ILE A CA 1
ATOM 2105 C C . ILE A 1 257 ? 6.407 4.641 -24.027 1.00 67.25 257 ILE A C 1
ATOM 2107 O O . ILE A 1 257 ? 6.470 4.312 -22.842 1.00 67.25 257 ILE A O 1
ATOM 2111 N N . GLU A 1 258 ? 5.470 5.477 -24.477 1.00 67.94 258 GLU A N 1
ATOM 2112 C CA . GLU A 1 258 ? 4.437 6.071 -23.618 1.00 67.94 258 GLU A CA 1
ATOM 2113 C C . GLU A 1 258 ? 3.547 4.995 -22.986 1.00 67.94 258 GLU A C 1
ATOM 2115 O O . GLU A 1 258 ? 3.342 5.001 -21.770 1.00 67.94 258 GLU A O 1
ATOM 2120 N N . MET A 1 259 ? 3.113 4.007 -23.774 1.00 67.75 259 MET A N 1
ATOM 2121 C CA . MET A 1 259 ? 2.358 2.846 -23.298 1.00 67.75 259 MET A CA 1
ATOM 2122 C C . MET A 1 259 ? 3.161 1.997 -22.298 1.00 67.75 259 MET A C 1
ATOM 2124 O O . MET A 1 259 ? 2.619 1.568 -21.278 1.00 67.75 259 MET A O 1
ATOM 2128 N N . TYR A 1 260 ? 4.460 1.779 -22.525 1.00 69.56 260 TYR A N 1
ATOM 2129 C CA . TYR A 1 260 ? 5.325 1.058 -21.584 1.00 69.56 260 TYR A CA 1
ATOM 2130 C C . TYR A 1 260 ? 5.518 1.827 -20.265 1.00 69.56 260 TYR A C 1
ATOM 2132 O O . TYR A 1 260 ? 5.408 1.243 -19.180 1.00 69.56 260 TYR A O 1
ATOM 2140 N N . ILE A 1 261 ? 5.736 3.144 -20.332 1.00 72.69 261 ILE A N 1
ATOM 2141 C CA . ILE A 1 261 ? 5.832 4.020 -19.155 1.00 72.69 261 ILE A CA 1
ATOM 2142 C C . ILE A 1 261 ? 4.504 4.031 -18.388 1.00 72.69 261 ILE A C 1
ATOM 2144 O O . ILE A 1 261 ? 4.522 3.913 -17.159 1.00 72.69 261 ILE A O 1
ATOM 2148 N N . LEU A 1 262 ? 3.361 4.105 -19.079 1.00 72.00 262 LEU A N 1
ATOM 2149 C CA . LEU A 1 262 ? 2.035 4.012 -18.468 1.00 72.00 262 LEU A CA 1
ATOM 2150 C C . LEU A 1 262 ? 1.833 2.651 -17.793 1.00 72.00 262 LEU A C 1
ATOM 2152 O O . LEU A 1 262 ? 1.536 2.619 -16.600 1.00 72.00 262 LEU A O 1
ATOM 2156 N N . LYS A 1 263 ? 2.069 1.529 -18.491 1.00 71.50 263 LYS A N 1
ATOM 2157 C CA . LYS A 1 263 ? 1.971 0.176 -17.910 1.00 71.50 263 LYS A CA 1
ATOM 2158 C C . LYS A 1 263 ? 2.874 0.027 -16.674 1.00 71.50 263 LYS A C 1
ATOM 2160 O O . LYS A 1 263 ? 2.450 -0.572 -15.685 1.00 71.50 263 LYS A O 1
ATOM 2165 N N . LYS A 1 264 ? 4.079 0.615 -16.665 1.00 76.56 264 LYS A N 1
ATOM 2166 C CA . LYS A 1 264 ? 4.975 0.616 -15.490 1.00 76.56 264 LYS A CA 1
ATOM 2167 C C . LYS A 1 264 ? 4.448 1.487 -14.337 1.00 76.56 264 LYS A C 1
ATOM 2169 O O . LYS A 1 264 ? 4.453 1.023 -13.195 1.00 76.56 264 LYS A O 1
ATOM 2174 N N . LYS A 1 265 ? 3.956 2.703 -14.612 1.00 75.88 265 LYS A N 1
ATOM 2175 C CA . LYS A 1 265 ? 3.300 3.575 -13.611 1.00 75.88 265 LYS A CA 1
ATOM 2176 C C . LYS A 1 265 ? 2.061 2.902 -13.011 1.00 75.88 265 LYS A C 1
ATOM 2178 O O . LYS A 1 265 ? 1.921 2.877 -11.794 1.00 75.88 265 LYS A O 1
ATOM 2183 N N . MET A 1 266 ? 1.219 2.281 -13.834 1.00 72.62 266 MET A N 1
ATOM 2184 C CA . MET A 1 266 ? 0.009 1.586 -13.384 1.00 72.62 266 MET A CA 1
ATOM 2185 C C . MET A 1 266 ? 0.321 0.350 -12.538 1.00 72.62 266 MET A C 1
ATOM 2187 O O . MET A 1 266 ? -0.275 0.185 -11.477 1.00 72.62 266 MET A O 1
ATOM 2191 N N . LYS A 1 267 ? 1.310 -0.476 -12.914 1.00 76.19 267 LYS A N 1
ATOM 2192 C CA . LYS A 1 267 ? 1.760 -1.602 -12.069 1.00 76.19 267 LYS A CA 1
ATOM 2193 C C . LYS A 1 267 ? 2.261 -1.124 -10.694 1.00 76.19 267 LYS A C 1
ATOM 2195 O O . LYS A 1 267 ? 1.908 -1.725 -9.682 1.00 76.19 267 LYS A O 1
ATOM 2200 N N . ARG A 1 268 ? 2.996 -0.004 -10.637 1.00 79.81 268 ARG A N 1
ATOM 2201 C CA . ARG A 1 268 ? 3.416 0.662 -9.384 1.00 79.81 268 ARG A CA 1
ATOM 2202 C C . ARG A 1 268 ? 2.221 1.157 -8.555 1.00 79.81 268 ARG A C 1
ATOM 2204 O O . ARG A 1 268 ? 2.164 0.867 -7.364 1.00 79.81 268 ARG A O 1
ATOM 2211 N N . ILE A 1 269 ? 1.276 1.870 -9.170 1.00 76.94 269 ILE A N 1
ATOM 2212 C CA . ILE A 1 269 ? 0.044 2.358 -8.520 1.00 76.94 269 ILE A CA 1
ATOM 2213 C C . ILE A 1 269 ? -0.764 1.185 -7.949 1.00 76.94 269 ILE A C 1
ATOM 2215 O O . ILE A 1 269 ? -1.182 1.226 -6.795 1.00 76.94 269 ILE A O 1
ATOM 2219 N N . THR A 1 270 ? -0.906 0.102 -8.716 1.00 74.56 270 THR A N 1
ATOM 2220 C CA . THR A 1 270 ? -1.604 -1.123 -8.293 1.00 74.56 270 THR A CA 1
ATOM 2221 C C . THR A 1 270 ? -0.939 -1.740 -7.064 1.00 74.56 270 THR A C 1
ATOM 2223 O O . THR A 1 270 ? -1.621 -2.051 -6.093 1.00 74.56 270 THR A O 1
ATOM 2226 N N . ALA A 1 271 ? 0.393 -1.861 -7.058 1.00 78.38 271 ALA A N 1
ATOM 2227 C CA . ALA A 1 271 ? 1.138 -2.356 -5.900 1.00 78.38 271 ALA A CA 1
ATOM 2228 C C . ALA A 1 271 ? 1.000 -1.434 -4.672 1.00 78.38 271 ALA A C 1
ATOM 2230 O O . ALA A 1 271 ? 0.845 -1.919 -3.553 1.00 78.38 271 ALA A O 1
ATOM 2231 N N . ALA A 1 272 ? 0.990 -0.110 -4.865 1.00 79.56 272 ALA A N 1
ATOM 2232 C CA . ALA A 1 272 ? 0.748 0.849 -3.787 1.00 79.56 272 ALA A CA 1
ATOM 2233 C C . ALA A 1 272 ? -0.680 0.745 -3.217 1.00 79.56 272 ALA A C 1
ATOM 2235 O O . ALA A 1 272 ? -0.856 0.826 -2.004 1.00 79.56 272 ALA A O 1
ATOM 2236 N N . PHE A 1 273 ? -1.685 0.513 -4.067 1.00 76.75 273 PHE A N 1
ATOM 2237 C CA . PHE A 1 273 ? -3.081 0.295 -3.673 1.00 76.75 273 PHE A CA 1
ATOM 2238 C C . PHE A 1 273 ? -3.268 -1.040 -2.932 1.00 76.75 273 PHE A C 1
ATOM 2240 O O . PHE A 1 273 ? -3.922 -1.079 -1.892 1.00 76.75 273 PHE A O 1
ATOM 2247 N N . ILE A 1 274 ? -2.630 -2.117 -3.406 1.00 79.25 274 ILE A N 1
ATOM 2248 C CA . ILE A 1 274 ? -2.567 -3.411 -2.707 1.00 79.25 274 ILE A CA 1
ATOM 2249 C C . ILE A 1 274 ? -1.962 -3.222 -1.314 1.00 79.25 274 ILE A C 1
ATOM 2251 O O . ILE A 1 274 ? -2.597 -3.586 -0.330 1.00 79.25 274 ILE A O 1
ATOM 2255 N N . HIS A 1 275 ? -0.805 -2.561 -1.212 1.00 83.56 275 HIS A N 1
ATOM 2256 C CA . HIS A 1 275 ? -0.176 -2.284 0.078 1.00 83.56 275 HIS A CA 1
ATOM 2257 C C . HIS A 1 275 ? -1.005 -1.360 0.981 1.00 83.56 275 HIS A C 1
ATOM 2259 O O . HIS A 1 275 ? -0.980 -1.530 2.195 1.00 83.56 275 HIS A O 1
ATOM 2265 N N . LEU A 1 276 ? -1.763 -0.404 0.436 1.00 84.38 276 LEU A N 1
ATOM 2266 C CA . LEU A 1 276 ? -2.690 0.430 1.211 1.00 84.38 276 LEU A CA 1
ATOM 2267 C C . LEU A 1 276 ? -3.822 -0.409 1.835 1.00 84.38 276 LEU A C 1
ATOM 2269 O O . LEU A 1 276 ? -4.193 -0.178 2.990 1.00 84.38 276 LEU A O 1
ATOM 2273 N N . LEU A 1 277 ? -4.339 -1.395 1.094 1.00 80.56 277 LEU A N 1
ATOM 2274 C CA . LEU A 1 277 ? -5.318 -2.361 1.594 1.00 80.56 277 LEU A CA 1
ATOM 2275 C C . LEU A 1 277 ? -4.688 -3.329 2.609 1.00 80.56 277 LEU A C 1
ATOM 2277 O O . LEU A 1 277 ? -5.226 -3.459 3.706 1.00 80.56 277 LEU A O 1
ATOM 2281 N N . ASP A 1 278 ? -3.521 -3.916 2.313 1.00 83.06 278 ASP A N 1
ATOM 2282 C CA . ASP A 1 278 ? -2.756 -4.750 3.259 1.00 83.06 278 ASP A CA 1
ATOM 2283 C C . ASP A 1 278 ? -2.472 -4.009 4.567 1.00 83.06 278 ASP A C 1
ATOM 2285 O O . ASP A 1 278 ? -2.558 -4.592 5.642 1.00 83.06 278 ASP A O 1
ATOM 2289 N N . ARG A 1 279 ? -2.129 -2.718 4.505 1.00 82.31 279 ARG A N 1
ATOM 2290 C CA . ARG A 1 279 ? -1.921 -1.880 5.692 1.00 82.31 279 ARG A CA 1
ATOM 2291 C C . ARG A 1 279 ? -3.190 -1.770 6.521 1.00 82.31 279 ARG A C 1
ATOM 2293 O O . ARG A 1 279 ? -3.110 -1.945 7.731 1.00 82.31 279 ARG A O 1
ATOM 2300 N N . LYS A 1 280 ? -4.354 -1.514 5.909 1.00 83.25 280 LYS A N 1
ATOM 2301 C CA . LYS A 1 280 ? -5.610 -1.472 6.672 1.00 83.25 280 LYS A CA 1
ATOM 2302 C C . LYS A 1 280 ? -5.883 -2.815 7.360 1.00 83.25 280 LYS A C 1
ATOM 2304 O O . LYS A 1 280 ? -6.206 -2.821 8.542 1.00 83.25 280 LYS A O 1
ATOM 2309 N N . ASP A 1 281 ? -5.703 -3.911 6.628 1.00 79.94 281 ASP A N 1
ATOM 2310 C CA . ASP A 1 281 ? -5.843 -5.292 7.109 1.00 79.94 281 ASP A CA 1
ATOM 2311 C C . ASP A 1 281 ? -4.932 -5.541 8.334 1.00 79.94 281 ASP A C 1
ATOM 2313 O O . ASP A 1 281 ? -5.399 -5.818 9.433 1.00 79.94 281 ASP A O 1
ATOM 2317 N N . ASN A 1 282 ? -3.621 -5.313 8.184 1.00 76.94 282 ASN A N 1
ATOM 2318 C CA . ASN A 1 282 ? -2.607 -5.555 9.219 1.00 76.94 282 ASN A CA 1
ATOM 2319 C C . ASN A 1 282 ? -2.695 -4.603 10.430 1.00 76.94 282 ASN A C 1
ATOM 2321 O O . ASN A 1 282 ? -2.248 -4.956 11.528 1.00 76.94 282 ASN A O 1
ATOM 2325 N N . TYR A 1 283 ? -3.233 -3.392 10.254 1.00 75.44 283 TYR A N 1
ATOM 2326 C CA . TYR A 1 283 ? -3.439 -2.416 11.332 1.00 75.44 283 TYR A CA 1
ATOM 2327 C C . TYR A 1 283 ? -4.854 -2.460 11.942 1.00 75.44 283 TYR A C 1
ATOM 2329 O O . TYR A 1 283 ? -5.119 -1.689 12.861 1.00 75.44 283 TYR A O 1
ATOM 2337 N N . CYS A 1 284 ? -5.727 -3.359 11.473 1.00 73.50 284 CYS A N 1
ATOM 2338 C CA . CYS A 1 284 ? -7.025 -3.753 12.046 1.00 73.50 284 CYS A CA 1
ATOM 2339 C C . CYS A 1 284 ? -8.010 -2.623 12.431 1.00 73.50 284 CYS A C 1
ATOM 2341 O O . CYS A 1 284 ? -8.979 -2.875 13.143 1.00 73.50 284 CYS A O 1
ATOM 2343 N N . PHE A 1 285 ? -7.802 -1.376 11.997 1.00 73.38 285 PHE A N 1
ATOM 2344 C CA . PHE A 1 285 ? -8.652 -0.255 12.403 1.00 73.38 285 PHE A CA 1
ATOM 2345 C C . PHE A 1 285 ? -9.925 -0.195 11.552 1.00 73.38 285 PHE A C 1
ATOM 2347 O O . PHE A 1 285 ? -9.885 -0.244 10.318 1.00 73.38 285 PHE A O 1
ATOM 2354 N N . LYS A 1 286 ? -11.077 -0.053 12.205 1.00 78.62 286 LYS A N 1
ATOM 2355 C CA . LYS A 1 286 ? -12.368 0.107 11.530 1.00 78.62 286 LYS A CA 1
ATOM 2356 C C . LYS A 1 286 ? -12.715 1.581 11.323 1.00 78.62 286 LYS A C 1
ATOM 2358 O O . LYS A 1 286 ? -12.267 2.443 12.073 1.00 78.62 286 LYS A O 1
ATOM 2363 N N . PHE A 1 287 ? -13.539 1.858 10.312 1.00 76.94 287 PHE A N 1
ATOM 2364 C CA . PHE A 1 287 ? -14.211 3.150 10.176 1.00 76.94 287 PHE A CA 1
ATOM 2365 C C . PHE A 1 287 ? -15.644 2.989 10.671 1.00 76.94 287 PHE A C 1
ATOM 2367 O O . PHE A 1 287 ? -16.323 2.041 10.269 1.00 76.94 287 PHE A O 1
ATOM 2374 N N . ILE A 1 288 ? -16.081 3.905 11.532 1.00 72.44 288 ILE A N 1
ATOM 2375 C CA . ILE A 1 288 ? -17.398 3.865 12.166 1.00 72.44 288 ILE A CA 1
ATOM 2376 C C . ILE A 1 288 ? -18.248 4.997 11.588 1.00 72.44 288 ILE A C 1
ATOM 2378 O O . ILE A 1 288 ? -17.853 6.164 11.634 1.00 72.44 288 ILE A O 1
ATOM 2382 N N . SER A 1 289 ? -19.425 4.670 11.054 1.00 69.12 289 SER A N 1
ATOM 2383 C CA . SER A 1 289 ? -20.386 5.691 10.641 1.00 69.12 289 SER A CA 1
ATOM 2384 C C . SER A 1 289 ? -21.233 6.115 11.829 1.00 69.12 289 SER A C 1
ATOM 2386 O O . SER A 1 289 ? -22.011 5.324 12.362 1.00 69.12 289 SER A O 1
ATOM 2388 N N . ARG A 1 290 ? -21.123 7.393 12.198 1.00 62.59 290 ARG A N 1
ATOM 2389 C CA . ARG A 1 290 ? -22.129 8.088 13.003 1.00 62.59 290 ARG A CA 1
ATOM 2390 C C . ARG A 1 290 ? -23.013 8.899 12.053 1.00 62.59 290 ARG A C 1
ATOM 2392 O O . ARG A 1 290 ? -22.539 9.817 11.372 1.00 62.59 290 ARG A O 1
ATOM 2399 N N . LEU A 1 291 ? -24.283 8.528 11.968 1.00 58.69 291 LEU A N 1
ATOM 2400 C CA . LEU A 1 291 ? -25.361 9.295 11.345 1.00 58.69 291 LEU A CA 1
ATOM 2401 C C . LEU A 1 291 ? -26.441 9.469 12.409 1.00 58.69 291 LEU A C 1
ATOM 2403 O O . LEU A 1 291 ? -26.782 8.503 13.088 1.00 58.69 291 LEU A O 1
ATOM 2407 N N . ASP A 1 292 ? -26.968 10.683 12.558 1.00 54.66 292 ASP A N 1
ATOM 2408 C CA . ASP A 1 292 ? -28.051 10.932 13.506 1.00 54.66 292 ASP A CA 1
ATOM 2409 C C . ASP A 1 292 ? -29.295 10.141 13.080 1.00 54.66 292 ASP A C 1
ATOM 2411 O O . ASP A 1 292 ? -29.804 10.322 11.969 1.00 54.66 292 ASP A O 1
ATOM 2415 N N . ALA A 1 293 ? -29.812 9.290 13.972 1.00 54.00 293 ALA A N 1
ATOM 2416 C CA . ALA A 1 293 ? -30.977 8.439 13.702 1.00 54.00 293 ALA A CA 1
ATOM 2417 C C . ALA A 1 293 ? -32.221 9.241 13.259 1.00 54.00 293 ALA A C 1
ATOM 2419 O O . ALA A 1 293 ? -33.066 8.739 12.519 1.00 54.00 293 ALA A O 1
ATOM 2420 N N . SER A 1 294 ? -32.286 10.525 13.631 1.00 51.94 294 SER A N 1
ATOM 2421 C CA . SER A 1 294 ? -33.308 11.494 13.218 1.00 51.94 294 SER A CA 1
ATOM 2422 C C . SER A 1 294 ? -33.401 11.736 11.703 1.00 51.94 294 SER A C 1
ATOM 2424 O O . SER A 1 294 ? -34.389 12.312 11.250 1.00 51.94 294 SER A O 1
ATOM 2426 N N . ARG A 1 295 ? -32.415 11.305 10.900 1.00 50.78 295 ARG A N 1
ATOM 2427 C CA . ARG A 1 295 ? -32.424 11.459 9.432 1.00 50.78 295 ARG A CA 1
ATOM 2428 C C . ARG A 1 295 ? -32.916 10.233 8.651 1.00 50.78 295 ARG A C 1
ATOM 2430 O O . ARG A 1 295 ? -33.003 10.326 7.427 1.00 50.78 295 ARG A O 1
ATOM 2437 N N . SER A 1 296 ? -33.274 9.116 9.297 1.00 44.66 296 SER A N 1
ATOM 2438 C CA . SER A 1 296 ? -33.696 7.885 8.595 1.00 44.66 296 SER A CA 1
ATOM 2439 C C . SER A 1 296 ? -35.137 7.958 8.051 1.00 44.66 296 SER A C 1
ATOM 2441 O O . SER A 1 296 ? -36.057 7.277 8.505 1.00 44.66 296 SER A O 1
ATOM 2443 N N . HIS A 1 297 ? -35.351 8.782 7.021 1.00 49.91 297 HIS A N 1
ATOM 2444 C CA . HIS A 1 297 ? -36.498 8.638 6.120 1.00 49.91 297 HIS A CA 1
ATOM 2445 C C . HIS A 1 297 ? -36.223 7.495 5.134 1.00 49.91 297 HIS A C 1
ATOM 2447 O O . HIS A 1 297 ? -35.739 7.709 4.020 1.00 49.91 297 HIS A O 1
ATOM 2453 N N . ARG A 1 298 ? -36.535 6.264 5.556 1.00 51.22 298 ARG A N 1
ATOM 2454 C CA . ARG A 1 298 ? -36.435 5.058 4.720 1.00 51.22 298 ARG A CA 1
ATOM 2455 C C . ARG A 1 298 ? -37.259 5.210 3.436 1.00 51.22 298 ARG A C 1
ATOM 2457 O O . ARG A 1 298 ? -38.478 5.046 3.456 1.00 51.22 298 ARG A O 1
ATOM 2464 N N . ARG A 1 299 ? -36.602 5.446 2.296 1.00 45.22 299 ARG A N 1
ATOM 2465 C CA . ARG A 1 299 ? -37.209 5.159 0.988 1.00 45.22 299 ARG A CA 1
ATOM 2466 C C . ARG A 1 299 ? -37.188 3.643 0.756 1.00 45.22 299 ARG A C 1
ATOM 2468 O O . ARG A 1 299 ? -36.137 3.037 0.963 1.00 45.22 299 ARG A O 1
ATOM 2475 N N . PRO A 1 300 ? -38.299 3.019 0.324 1.00 46.06 300 PRO A N 1
ATOM 2476 C CA . PRO A 1 300 ? -38.293 1.617 -0.074 1.00 46.06 300 PRO A CA 1
ATOM 2477 C C . PRO A 1 300 ? -37.288 1.367 -1.203 1.00 46.06 300 PRO A C 1
ATOM 2479 O O . PRO A 1 300 ? -37.236 2.127 -2.171 1.00 46.06 300 PRO A O 1
ATOM 2482 N N . LEU A 1 301 ? -36.511 0.288 -1.088 1.00 49.12 301 LEU A N 1
ATOM 2483 C CA . LEU A 1 301 ? -35.608 -0.156 -2.145 1.00 49.12 301 LEU A CA 1
ATOM 2484 C C . LEU A 1 301 ? -36.440 -0.610 -3.354 1.00 49.12 301 LEU A C 1
ATOM 2486 O O . LEU A 1 301 ? -37.276 -1.508 -3.239 1.00 49.12 301 LEU A O 1
ATOM 2490 N N . HIS A 1 302 ? -36.237 0.020 -4.511 1.00 50.88 302 HIS A N 1
ATOM 2491 C CA . HIS A 1 302 ? -36.943 -0.355 -5.733 1.00 50.88 302 HIS A CA 1
ATOM 2492 C C . HIS A 1 302 ? -36.183 -1.508 -6.404 1.00 50.88 302 HIS A C 1
ATOM 2494 O O . HIS A 1 302 ? -35.150 -1.297 -7.030 1.00 50.88 302 HIS A O 1
ATOM 2500 N N . ASN A 1 303 ? -36.673 -2.737 -6.215 1.00 52.25 303 ASN A N 1
ATOM 2501 C CA . ASN A 1 303 ? -36.000 -3.996 -6.581 1.00 52.25 303 ASN A CA 1
ATOM 2502 C C . ASN A 1 303 ? -35.984 -4.300 -8.102 1.00 52.25 303 ASN A C 1
ATOM 2504 O O . ASN A 1 303 ? -36.170 -5.450 -8.497 1.00 52.25 303 ASN A O 1
ATOM 2508 N N . ALA A 1 304 ? -35.819 -3.291 -8.959 1.00 45.41 304 ALA A N 1
ATOM 2509 C CA . ALA A 1 304 ? -35.854 -3.444 -10.414 1.00 45.41 304 ALA A CA 1
ATOM 2510 C C . ALA A 1 304 ? -34.514 -3.951 -10.992 1.00 45.41 304 ALA A C 1
ATOM 2512 O O . ALA A 1 304 ? -33.446 -3.535 -10.550 1.00 45.41 304 ALA A O 1
ATOM 2513 N N . ASP A 1 305 ? -34.603 -4.838 -11.988 1.00 55.31 305 ASP A N 1
ATOM 2514 C CA . ASP A 1 305 ? -33.588 -5.285 -12.966 1.00 55.31 305 ASP A CA 1
ATOM 2515 C C . ASP A 1 305 ? -32.217 -5.821 -12.500 1.00 55.31 305 ASP A C 1
ATOM 2517 O O . ASP A 1 305 ? -31.484 -6.400 -13.304 1.00 55.31 305 ASP A O 1
ATOM 2521 N N . ASP A 1 306 ? -31.883 -5.769 -11.213 1.00 57.25 306 ASP A N 1
ATOM 2522 C CA . ASP A 1 306 ? -30.574 -6.192 -10.681 1.00 57.25 306 ASP A CA 1
ATOM 2523 C C . ASP A 1 306 ? -30.244 -7.690 -10.941 1.00 57.25 306 ASP A C 1
ATOM 2525 O O . ASP A 1 306 ? -29.081 -8.089 -10.972 1.00 57.25 306 ASP A O 1
ATOM 2529 N N . THR A 1 307 ? -31.259 -8.533 -11.186 1.00 59.25 307 THR A N 1
ATOM 2530 C CA . THR A 1 307 ? -31.104 -9.950 -11.602 1.00 59.25 307 THR A CA 1
ATOM 2531 C C . THR A 1 307 ? -30.997 -10.156 -13.118 1.00 59.25 307 THR A C 1
ATOM 2533 O O . THR A 1 307 ? -30.410 -11.148 -13.562 1.00 59.25 307 THR A O 1
ATOM 2536 N N . VAL A 1 308 ? -31.515 -9.224 -13.921 1.00 58.25 308 VAL A N 1
ATOM 2537 C CA . VAL A 1 308 ? -31.434 -9.256 -15.393 1.00 58.25 308 VAL A CA 1
ATOM 2538 C C . VAL A 1 308 ? -29.992 -9.007 -15.839 1.00 58.25 308 VAL A C 1
ATOM 2540 O O . VAL A 1 308 ? -29.485 -9.669 -16.740 1.00 58.25 308 VAL A O 1
ATOM 2543 N N . ILE A 1 309 ? -29.294 -8.105 -15.144 1.00 61.22 309 ILE A N 1
ATOM 2544 C CA . ILE A 1 309 ? -27.923 -7.697 -15.469 1.00 61.22 309 ILE A CA 1
ATOM 2545 C C . ILE A 1 309 ? -26.928 -8.864 -15.318 1.00 61.22 309 ILE A C 1
ATOM 2547 O O . ILE A 1 309 ? -26.172 -9.136 -16.247 1.00 61.22 309 ILE A O 1
ATOM 2551 N N . SER A 1 310 ? -26.958 -9.605 -14.199 1.00 68.25 310 SER A N 1
ATOM 2552 C CA . SER A 1 310 ? -26.096 -10.792 -13.996 1.00 68.25 310 SER A CA 1
ATOM 2553 C C . SER A 1 310 ? -26.350 -11.880 -15.053 1.00 68.25 310 SER A C 1
ATOM 2555 O O . SER A 1 310 ? -25.403 -12.476 -15.570 1.00 68.25 310 SER A O 1
ATOM 2557 N N . THR A 1 311 ? -27.612 -12.110 -15.432 1.00 76.50 311 THR A N 1
ATOM 2558 C CA . THR A 1 311 ? -27.967 -13.173 -16.387 1.00 76.50 311 THR A CA 1
ATOM 2559 C C . THR A 1 311 ? -27.607 -12.832 -17.835 1.00 76.50 311 THR A C 1
ATOM 2561 O O . THR A 1 311 ? -27.009 -13.674 -18.504 1.00 76.50 311 THR A O 1
ATOM 2564 N N . ASP A 1 312 ? -27.867 -11.611 -18.309 1.00 75.69 312 ASP A N 1
ATOM 2565 C CA . ASP A 1 312 ? -27.454 -11.152 -19.648 1.00 75.69 312 ASP A CA 1
ATOM 2566 C C . ASP A 1 312 ? -25.921 -11.137 -19.810 1.00 75.69 312 ASP A C 1
ATOM 2568 O O . ASP A 1 312 ? -25.387 -11.684 -20.778 1.00 75.69 312 ASP A O 1
ATOM 2572 N N . ILE A 1 313 ? -25.193 -10.613 -18.815 1.00 69.50 313 ILE A N 1
ATOM 2573 C CA . ILE A 1 313 ? -23.722 -10.663 -18.767 1.00 69.50 313 ILE A CA 1
ATOM 2574 C C . ILE A 1 313 ? -23.222 -12.107 -18.864 1.00 69.50 313 ILE A C 1
ATOM 2576 O O . ILE A 1 313 ? -22.374 -12.417 -19.704 1.00 69.50 313 ILE A O 1
ATOM 2580 N N . ARG A 1 314 ? -23.756 -13.011 -18.034 1.00 77.81 314 ARG A N 1
ATOM 2581 C CA . ARG A 1 314 ? -23.340 -14.418 -18.016 1.00 77.81 314 ARG A CA 1
ATOM 2582 C C . ARG A 1 314 ? -23.601 -15.099 -19.363 1.00 77.81 314 ARG A C 1
ATOM 2584 O O . ARG A 1 314 ? -22.731 -15.826 -19.834 1.00 77.81 314 ARG A O 1
ATOM 2591 N N . LEU A 1 315 ? -24.742 -14.843 -20.007 1.00 82.19 315 LEU A N 1
ATOM 2592 C CA . LEU A 1 315 ? -25.067 -15.393 -21.330 1.00 82.19 315 LEU A CA 1
ATOM 2593 C C . LEU A 1 315 ? -24.116 -14.881 -22.424 1.00 82.19 315 LEU A C 1
ATOM 2595 O O . LEU A 1 315 ? -23.657 -15.672 -23.250 1.00 82.19 315 LEU A O 1
ATOM 2599 N N . LYS A 1 316 ? -23.762 -13.589 -22.403 1.00 80.38 316 LYS A N 1
ATOM 2600 C CA . LYS A 1 316 ? -22.758 -13.008 -23.312 1.00 80.38 316 LYS A CA 1
ATOM 2601 C C . LYS A 1 316 ? -21.392 -13.674 -23.132 1.00 80.38 316 LYS A C 1
ATOM 2603 O O . LYS A 1 316 ? -20.819 -14.150 -24.114 1.00 80.38 316 LYS A O 1
ATOM 2608 N N . LEU A 1 317 ? -20.908 -13.777 -21.892 1.00 76.69 317 LEU A N 1
ATOM 2609 C CA . LEU A 1 317 ? -19.628 -14.420 -21.569 1.00 76.69 317 LEU A CA 1
ATOM 2610 C C . LEU A 1 317 ? -19.614 -15.913 -21.945 1.00 76.69 317 LEU A C 1
ATOM 2612 O O . LEU A 1 317 ? -18.632 -16.393 -22.501 1.00 76.69 317 LEU A O 1
ATOM 2616 N N . GLN A 1 318 ? -20.706 -16.648 -21.722 1.00 79.44 318 GLN A N 1
ATOM 2617 C CA . GLN A 1 318 ? -20.800 -18.082 -22.038 1.00 79.44 318 GLN A CA 1
ATOM 2618 C C . GLN A 1 318 ? -20.912 -18.403 -23.543 1.00 79.44 318 GLN A C 1
ATOM 2620 O O . GLN A 1 318 ? -20.873 -19.574 -23.914 1.00 79.44 318 GLN A O 1
ATOM 2625 N N . SER A 1 319 ? -20.987 -17.403 -24.429 1.00 80.38 319 SER A N 1
ATOM 2626 C CA . SER A 1 319 ? -21.077 -17.598 -25.890 1.00 80.38 319 SER A CA 1
ATOM 2627 C C . SER A 1 319 ? -19.752 -17.981 -26.590 1.00 80.38 319 SER A C 1
ATOM 2629 O O . SER A 1 319 ? -19.675 -17.996 -27.823 1.00 80.38 319 SER A O 1
ATOM 2631 N N . VAL A 1 320 ? -18.705 -18.298 -25.817 1.00 75.50 320 VAL A N 1
ATOM 2632 C CA . VAL A 1 320 ? -17.347 -18.618 -26.291 1.00 75.50 320 VAL A CA 1
ATOM 2633 C C . VAL A 1 320 ? -17.294 -19.939 -27.081 1.00 75.50 320 VAL A C 1
ATOM 2635 O O . VAL A 1 320 ? -17.764 -20.970 -26.593 1.00 75.50 320 VAL A O 1
ATOM 2638 N N . PRO A 1 321 ? -16.658 -19.967 -28.271 1.00 76.69 321 PRO A N 1
ATOM 2639 C CA . PRO A 1 321 ? -16.415 -21.202 -29.012 1.00 76.69 321 PRO A CA 1
ATOM 2640 C C . PRO A 1 321 ? -15.586 -22.228 -28.222 1.00 76.69 321 PRO A C 1
ATOM 2642 O O . PRO A 1 321 ? -14.501 -21.924 -27.726 1.00 76.69 321 PRO A O 1
ATOM 2645 N N . ARG A 1 322 ? -16.038 -23.492 -28.196 1.00 74.19 322 ARG A N 1
ATOM 2646 C CA . ARG A 1 322 ? -15.309 -24.621 -27.572 1.00 74.19 322 ARG A CA 1
ATOM 2647 C C . ARG A 1 322 ? -13.909 -24.864 -28.156 1.00 74.19 322 ARG A C 1
ATOM 2649 O O . ARG A 1 322 ? -13.098 -25.527 -27.526 1.00 74.19 322 ARG A O 1
ATOM 2656 N N . THR A 1 323 ? -13.617 -24.320 -29.336 1.00 71.50 323 THR A N 1
ATOM 2657 C CA . THR A 1 323 ? -12.303 -24.366 -29.997 1.00 71.50 323 THR A CA 1
ATOM 2658 C C . THR A 1 323 ? -11.214 -23.567 -29.274 1.00 71.50 323 THR A C 1
ATOM 2660 O O . THR A 1 323 ? -10.051 -23.673 -29.646 1.00 71.50 323 THR A O 1
ATOM 2663 N N . TRP A 1 324 ? -11.550 -22.755 -28.267 1.00 75.06 324 TRP A N 1
ATOM 2664 C CA . TRP A 1 324 ? -10.586 -21.970 -27.487 1.00 75.06 324 TRP A CA 1
ATOM 2665 C C . TRP A 1 324 ? -10.433 -22.515 -26.061 1.00 75.06 324 TRP A C 1
ATOM 2667 O O . TRP A 1 324 ? -10.690 -21.798 -25.098 1.00 75.06 324 TRP A O 1
ATOM 2677 N N . GLU A 1 325 ? -10.025 -23.775 -25.907 1.00 79.69 325 GLU A N 1
ATOM 2678 C CA . GLU A 1 325 ? -10.027 -24.514 -24.629 1.00 79.69 325 GLU A CA 1
ATOM 2679 C C . GLU A 1 325 ? -9.499 -23.714 -23.417 1.00 79.69 325 GLU A C 1
ATOM 2681 O O . GLU A 1 325 ? -10.204 -23.585 -22.416 1.00 79.69 325 GLU A O 1
ATOM 2686 N N . LYS A 1 326 ? -8.316 -23.082 -23.516 1.00 80.88 326 LYS A N 1
ATOM 2687 C CA . LYS A 1 326 ? -7.754 -22.237 -22.437 1.00 80.88 326 LYS A CA 1
ATOM 2688 C C . LYS A 1 326 ? -8.704 -21.097 -22.016 1.00 80.88 326 LYS A C 1
ATOM 2690 O O . LYS A 1 326 ? -8.896 -20.861 -20.827 1.00 80.88 326 LYS A O 1
ATOM 2695 N N . VAL A 1 327 ? -9.325 -20.411 -22.980 1.00 80.44 327 VAL A N 1
ATOM 2696 C CA . VAL A 1 327 ? -10.269 -19.297 -22.745 1.00 80.44 327 VAL A CA 1
ATOM 2697 C C . VAL A 1 327 ? -11.608 -19.822 -22.223 1.00 80.44 327 VAL A C 1
ATOM 2699 O O . VAL A 1 327 ? -12.145 -19.292 -21.253 1.00 80.44 327 VAL A O 1
ATOM 2702 N N . HIS A 1 328 ? -12.116 -20.902 -22.819 1.00 80.75 328 HIS A N 1
ATOM 2703 C CA . HIS A 1 328 ? -13.332 -21.598 -22.399 1.00 80.75 328 HIS A CA 1
ATOM 2704 C C . HIS A 1 328 ? -13.244 -22.095 -20.945 1.00 80.75 328 HIS A C 1
ATOM 2706 O O . HIS A 1 328 ? -14.257 -22.130 -20.254 1.00 80.75 328 HIS A O 1
ATOM 2712 N N . ASN A 1 329 ? -12.045 -22.416 -20.451 1.00 84.44 329 ASN A N 1
ATOM 2713 C CA . ASN A 1 329 ? -11.818 -22.798 -19.055 1.00 84.44 329 ASN A CA 1
ATOM 2714 C C . ASN A 1 329 ? -11.636 -21.581 -18.120 1.00 84.44 329 ASN A C 1
ATOM 2716 O O . ASN A 1 329 ? -12.046 -21.634 -16.961 1.00 84.44 329 ASN A O 1
ATOM 2720 N N . ALA A 1 330 ? -11.089 -20.462 -18.611 1.00 85.19 330 ALA A N 1
ATOM 2721 C CA . ALA A 1 330 ? -10.925 -19.228 -17.832 1.00 85.19 330 ALA A CA 1
ATOM 2722 C C . ALA A 1 330 ? -12.243 -18.449 -17.622 1.00 85.19 330 ALA A C 1
ATOM 2724 O O . ALA A 1 330 ? -12.461 -17.853 -16.564 1.00 85.19 330 ALA A O 1
ATOM 2725 N N . VAL A 1 331 ? -13.147 -18.461 -18.607 1.00 84.88 331 VAL A N 1
ATOM 2726 C CA . VAL A 1 331 ? -14.404 -17.688 -18.583 1.00 84.88 331 VAL A CA 1
ATOM 2727 C C . VAL A 1 331 ? -15.396 -18.117 -17.484 1.00 84.88 331 VAL A C 1
ATOM 2729 O O . VAL A 1 331 ? -15.953 -17.230 -16.834 1.00 84.88 331 VAL A O 1
ATOM 2732 N N . PRO A 1 332 ? -15.600 -19.413 -17.179 1.00 86.94 332 PRO A N 1
ATOM 2733 C CA . PRO A 1 332 ? -16.365 -19.841 -16.008 1.00 86.94 332 PRO A CA 1
ATOM 2734 C C . PRO A 1 332 ? -15.791 -19.311 -14.688 1.00 86.94 332 PRO A C 1
ATOM 2736 O O . PRO A 1 332 ? -16.556 -18.911 -13.814 1.00 86.94 332 PRO A O 1
ATOM 2739 N N . SER A 1 333 ? -14.459 -19.235 -14.559 1.00 88.12 333 SER A N 1
ATOM 2740 C CA . SER A 1 333 ? -13.814 -18.636 -13.382 1.00 88.12 333 SER A CA 1
ATOM 2741 C C . SER A 1 333 ? -14.125 -17.141 -13.275 1.00 88.12 333 SER A C 1
ATOM 2743 O O . SER A 1 333 ? -14.485 -16.673 -12.198 1.00 88.12 333 SER A O 1
ATOM 2745 N N . LEU A 1 334 ? -14.065 -16.411 -14.394 1.00 85.44 334 LEU A N 1
ATOM 2746 C CA . LEU A 1 334 ? -14.432 -14.992 -14.456 1.00 85.44 334 LEU A CA 1
ATOM 2747 C C . LEU A 1 334 ? -15.906 -14.751 -14.087 1.00 85.44 334 LEU A C 1
ATOM 2749 O O . LEU A 1 334 ? -16.207 -13.820 -13.343 1.00 85.44 334 LEU A O 1
ATOM 2753 N N . CYS A 1 335 ? -16.822 -15.606 -14.553 1.00 85.25 335 CYS A N 1
ATOM 2754 C CA . CYS A 1 335 ? -18.233 -15.535 -14.164 1.00 85.25 335 CYS A CA 1
ATOM 2755 C C . CYS A 1 335 ? -18.398 -15.726 -12.648 1.00 85.25 335 CYS A C 1
ATOM 2757 O O . CYS A 1 335 ? -19.031 -14.905 -11.989 1.00 85.25 335 CYS A O 1
ATOM 2759 N N . ASN A 1 336 ? -17.771 -16.762 -12.081 1.00 88.06 336 ASN A N 1
ATOM 2760 C CA . ASN A 1 336 ? -17.841 -17.049 -10.647 1.00 88.06 336 ASN A CA 1
ATOM 2761 C C . ASN A 1 336 ? -17.280 -15.900 -9.788 1.00 88.06 336 ASN A C 1
ATOM 2763 O O . ASN A 1 336 ? -17.845 -15.597 -8.737 1.00 88.06 336 ASN A O 1
ATOM 2767 N N . GLU A 1 337 ? -16.208 -15.233 -10.228 1.00 87.38 337 GLU A N 1
ATOM 2768 C CA . GLU A 1 337 ? -15.633 -14.085 -9.514 1.00 87.38 337 GLU A CA 1
ATOM 2769 C C . GLU A 1 337 ? -16.475 -12.802 -9.648 1.00 87.38 337 GLU A C 1
ATOM 2771 O O . GLU A 1 337 ? -16.559 -12.025 -8.690 1.00 87.38 337 GLU A O 1
ATOM 2776 N N . LEU A 1 338 ? -17.158 -12.594 -10.782 1.00 84.50 338 LEU A N 1
ATOM 2777 C CA . LEU A 1 338 ? -18.161 -11.531 -10.941 1.00 84.50 338 LEU A CA 1
ATOM 2778 C C . LEU A 1 338 ? -19.380 -11.757 -10.033 1.00 84.50 338 LEU A C 1
ATOM 2780 O O . LEU A 1 338 ? -19.825 -10.822 -9.368 1.00 84.50 338 LEU A O 1
ATOM 2784 N N . ASP A 1 339 ? -19.890 -12.987 -9.949 1.00 85.75 339 ASP A N 1
ATOM 2785 C CA . ASP A 1 339 ? -21.025 -13.329 -9.081 1.00 85.75 339 ASP A CA 1
ATOM 2786 C C . ASP A 1 339 ? -20.642 -13.276 -7.588 1.00 85.75 339 ASP A C 1
ATOM 2788 O O . ASP A 1 339 ? -21.410 -12.772 -6.763 1.00 85.75 339 ASP A O 1
ATOM 2792 N N . SER A 1 340 ? -19.426 -13.716 -7.237 1.00 89.00 340 SER A N 1
ATOM 2793 C CA . SER A 1 340 ? -18.814 -13.523 -5.911 1.00 89.00 340 SER A CA 1
ATOM 2794 C C . SER A 1 340 ? -18.757 -12.037 -5.547 1.00 89.00 340 SER A C 1
ATOM 2796 O O . SER A 1 340 ? -19.229 -11.633 -4.481 1.00 89.00 340 SER A O 1
ATOM 2798 N N . LEU A 1 341 ? -18.264 -11.197 -6.463 1.00 85.12 341 LEU A N 1
ATOM 2799 C CA . LEU A 1 341 ? -18.200 -9.749 -6.288 1.00 85.12 341 LEU A CA 1
ATOM 2800 C C . LEU A 1 341 ? -19.586 -9.114 -6.116 1.00 85.12 341 LEU A C 1
ATOM 2802 O O . LEU A 1 341 ? -19.784 -8.351 -5.170 1.00 85.12 341 LEU A O 1
ATOM 2806 N N . TYR A 1 342 ? -20.552 -9.446 -6.972 1.00 83.94 342 TYR A N 1
ATOM 2807 C CA . TYR A 1 342 ? -21.916 -8.930 -6.853 1.00 83.94 342 TYR A CA 1
ATOM 2808 C C . TYR A 1 342 ? -22.573 -9.358 -5.526 1.00 83.94 342 TYR A C 1
ATOM 2810 O O . TYR A 1 342 ? -23.214 -8.537 -4.867 1.00 83.94 342 TYR A O 1
ATOM 2818 N N . LYS A 1 343 ? -22.340 -10.594 -5.058 1.00 88.31 343 LYS A N 1
ATOM 2819 C CA . LYS A 1 343 ? -22.788 -11.053 -3.733 1.00 88.31 343 LYS A CA 1
ATOM 2820 C C . LYS A 1 343 ? -22.166 -10.233 -2.596 1.00 88.31 343 LYS A C 1
ATOM 2822 O O . LYS A 1 343 ? -22.904 -9.726 -1.756 1.00 88.31 343 LYS A O 1
ATOM 2827 N N . ILE A 1 344 ? -20.843 -10.053 -2.587 1.00 83.62 344 ILE A N 1
ATOM 2828 C CA . ILE A 1 344 ? -20.122 -9.257 -1.571 1.00 83.62 344 ILE A CA 1
ATOM 2829 C C . ILE A 1 344 ? -20.624 -7.806 -1.556 1.00 83.62 344 ILE A C 1
ATOM 2831 O O . ILE A 1 344 ? -20.840 -7.227 -0.492 1.00 83.62 344 ILE A O 1
ATOM 2835 N N . PHE A 1 345 ? -20.843 -7.223 -2.736 1.00 83.12 345 PHE A N 1
ATOM 2836 C CA . PHE A 1 345 ? -21.401 -5.883 -2.889 1.00 83.12 345 PHE A CA 1
ATOM 2837 C C . PHE A 1 345 ? -22.825 -5.788 -2.316 1.00 83.12 345 PHE A C 1
ATOM 2839 O O . PHE A 1 345 ? -23.125 -4.864 -1.559 1.00 83.12 345 PHE A O 1
ATOM 2846 N N . LYS A 1 346 ? -23.683 -6.774 -2.595 1.00 83.56 346 LYS A N 1
ATOM 2847 C CA . LYS A 1 346 ? -25.053 -6.847 -2.068 1.00 83.56 346 LYS A CA 1
ATOM 2848 C C . LYS A 1 346 ? -25.097 -7.037 -0.548 1.00 83.56 346 LYS A C 1
ATOM 2850 O O . LYS A 1 346 ? -25.916 -6.405 0.115 1.00 83.56 346 LYS A O 1
ATOM 2855 N N . GLU A 1 347 ? -24.198 -7.845 0.013 1.00 84.69 347 GLU A N 1
ATOM 2856 C CA . GLU A 1 347 ? -24.026 -8.020 1.464 1.00 84.69 347 GLU A CA 1
ATOM 2857 C C . GLU A 1 347 ? -23.522 -6.739 2.153 1.00 84.69 347 GLU A C 1
ATOM 2859 O O . GLU A 1 347 ? -23.944 -6.434 3.271 1.00 84.69 347 GLU A O 1
ATOM 2864 N N . ALA A 1 348 ? -22.666 -5.956 1.487 1.00 78.25 348 ALA A N 1
ATOM 2865 C CA . ALA A 1 348 ? -22.249 -4.640 1.970 1.00 78.25 348 ALA A CA 1
ATOM 2866 C C . ALA A 1 348 ? -23.414 -3.631 1.929 1.00 78.25 348 ALA A C 1
ATOM 2868 O O . ALA A 1 348 ? -23.719 -3.017 2.953 1.00 78.25 348 ALA A O 1
ATOM 2869 N N . MET A 1 349 ? -24.131 -3.528 0.800 1.00 75.25 349 MET A N 1
ATOM 2870 C CA . MET A 1 349 ? -25.314 -2.663 0.667 1.00 75.25 349 MET A CA 1
ATOM 2871 C C . MET A 1 349 ? -26.396 -2.974 1.710 1.00 75.25 349 MET A C 1
ATOM 2873 O O . MET A 1 349 ? -26.980 -2.054 2.276 1.00 75.25 349 MET A O 1
ATOM 2877 N N . ALA A 1 350 ? -26.651 -4.255 1.991 1.00 77.44 350 ALA A N 1
ATOM 2878 C CA . ALA A 1 350 ? -27.647 -4.682 2.976 1.00 77.44 350 ALA A CA 1
ATOM 2879 C C . ALA A 1 350 ? -27.287 -4.309 4.429 1.00 77.44 350 ALA A C 1
ATOM 2881 O O . ALA A 1 350 ? -28.155 -4.357 5.299 1.00 77.44 350 ALA A O 1
ATOM 2882 N N . ALA A 1 351 ? -26.030 -3.941 4.699 1.00 71.69 351 ALA A N 1
ATOM 2883 C CA . ALA A 1 351 ? -25.556 -3.513 6.014 1.00 71.69 351 ALA A CA 1
ATOM 2884 C C . ALA A 1 351 ? -25.339 -1.993 6.132 1.00 71.69 351 ALA A C 1
ATOM 2886 O O . ALA A 1 351 ? -25.409 -1.457 7.233 1.00 71.69 351 ALA A O 1
ATOM 2887 N N . GLU A 1 352 ? -25.098 -1.288 5.025 1.00 69.06 352 GLU A N 1
ATOM 2888 C CA . GLU A 1 352 ? -24.891 0.169 4.980 1.00 69.06 352 GLU A CA 1
ATOM 2889 C C . GLU A 1 352 ? -26.211 0.916 4.655 1.00 69.06 352 GLU A C 1
ATOM 2891 O O . GLU A 1 352 ? -26.245 1.831 3.833 1.00 69.06 352 GLU A O 1
ATOM 2896 N N . VAL A 1 353 ? -27.314 0.511 5.307 1.00 60.03 353 VAL A N 1
ATOM 2897 C CA . VAL A 1 353 ? -28.719 0.832 4.950 1.00 60.03 353 VAL A CA 1
ATOM 2898 C C . VAL A 1 353 ? -29.008 2.332 4.770 1.00 60.03 353 VAL A C 1
ATOM 2900 O O . VAL A 1 353 ? -29.749 2.703 3.861 1.00 60.03 353 VAL A O 1
ATOM 2903 N N . ASP A 1 354 ? -28.411 3.201 5.592 1.00 59.53 354 ASP A N 1
ATOM 2904 C CA . ASP A 1 354 ? -28.627 4.659 5.550 1.00 59.53 354 ASP A CA 1
ATOM 2905 C C . ASP A 1 354 ? -27.537 5.435 4.772 1.00 59.53 354 ASP A C 1
ATOM 2907 O O . ASP A 1 354 ? -27.622 6.656 4.643 1.00 59.53 354 ASP A O 1
ATOM 2911 N N . LEU A 1 355 ? -26.509 4.761 4.234 1.00 56.03 355 LEU A N 1
ATOM 2912 C CA . LEU A 1 355 ? -25.410 5.365 3.451 1.00 56.03 355 LEU A CA 1
ATOM 2913 C C . LEU A 1 355 ? -25.654 5.279 1.930 1.00 56.03 355 LEU A C 1
ATOM 2915 O O . LEU A 1 355 ? -24.742 5.113 1.119 1.00 56.03 355 LEU A O 1
ATOM 2919 N N . TYR A 1 356 ? -26.915 5.400 1.521 1.00 57.59 356 TYR A N 1
ATOM 2920 C CA . TYR A 1 356 ? -27.309 5.265 0.123 1.00 57.59 356 TYR A CA 1
ATOM 2921 C C . TYR A 1 356 ? -27.099 6.565 -0.670 1.00 57.59 356 TYR A C 1
ATOM 2923 O O . TYR A 1 356 ? -27.657 7.600 -0.308 1.00 57.59 356 TYR A O 1
ATOM 2931 N N . ASN A 1 357 ? -26.314 6.504 -1.757 1.00 60.22 357 ASN A N 1
ATOM 2932 C CA . ASN A 1 357 ? -26.617 7.059 -3.098 1.00 60.22 357 ASN A CA 1
ATOM 2933 C C . ASN A 1 357 ? -25.369 7.124 -4.004 1.00 60.22 357 ASN A C 1
ATOM 2935 O O . ASN A 1 357 ? -25.434 6.720 -5.158 1.00 60.22 357 ASN A O 1
ATOM 2939 N N . SER A 1 358 ? -24.232 7.621 -3.505 1.00 62.25 358 SER A N 1
ATOM 2940 C CA . SER A 1 358 ? -23.015 7.872 -4.303 1.00 62.25 358 SER A CA 1
ATOM 2941 C C . SER A 1 358 ? -22.258 6.582 -4.640 1.00 62.25 358 SER A C 1
ATOM 2943 O O . SER A 1 358 ? -22.188 6.150 -5.793 1.00 62.25 358 SER A O 1
ATOM 2945 N N . ARG A 1 359 ? -21.688 5.954 -3.610 1.00 67.50 359 ARG A N 1
ATOM 2946 C CA . ARG A 1 359 ? -20.744 4.840 -3.721 1.00 67.50 359 ARG A CA 1
ATOM 2947 C C . ARG A 1 359 ? -21.363 3.590 -4.334 1.00 67.50 359 ARG A C 1
ATOM 2949 O O . ARG A 1 359 ? -20.733 2.962 -5.178 1.00 67.50 359 ARG A O 1
ATOM 2956 N N . ASN A 1 360 ? -22.598 3.258 -3.961 1.00 71.19 360 ASN A N 1
ATOM 2957 C CA . ASN A 1 360 ? -23.278 2.056 -4.449 1.00 71.19 360 ASN A CA 1
ATOM 2958 C C . ASN A 1 360 ? -23.592 2.133 -5.950 1.00 71.19 360 ASN A C 1
ATOM 2960 O O . ASN A 1 360 ? -23.383 1.153 -6.662 1.00 71.19 360 ASN A O 1
ATOM 2964 N N . VAL A 1 361 ? -23.998 3.304 -6.456 1.00 72.88 361 VAL A N 1
ATOM 2965 C CA . VAL A 1 361 ? -24.198 3.518 -7.899 1.00 72.88 361 VAL A CA 1
ATOM 2966 C C . VAL A 1 361 ? -22.867 3.400 -8.642 1.00 72.88 361 VAL A C 1
ATOM 2968 O O . VAL A 1 361 ? -22.779 2.656 -9.614 1.00 72.88 361 VAL A O 1
ATOM 2971 N N . VAL A 1 362 ? -21.808 4.046 -8.140 1.00 72.00 362 VAL A N 1
ATOM 2972 C CA . VAL A 1 362 ? -20.455 3.955 -8.720 1.00 72.00 362 VAL A CA 1
ATOM 2973 C C . VAL A 1 362 ? -19.938 2.508 -8.738 1.00 72.00 362 VAL A C 1
ATOM 2975 O O . VAL A 1 362 ? -19.395 2.077 -9.751 1.00 72.00 362 VAL A O 1
ATOM 2978 N N . CYS A 1 363 ? -20.146 1.732 -7.670 1.00 75.12 363 CYS A N 1
ATOM 2979 C CA . CYS A 1 363 ? -19.713 0.333 -7.606 1.00 75.12 363 CYS A CA 1
ATOM 2980 C C . CYS A 1 363 ? -20.525 -0.584 -8.534 1.00 75.12 363 CYS A C 1
ATOM 2982 O O . CYS A 1 363 ? -19.930 -1.401 -9.234 1.00 75.12 363 CYS A O 1
ATOM 2984 N N . SER A 1 364 ? -21.854 -0.435 -8.579 1.00 78.62 364 SER A N 1
ATOM 2985 C CA . SER A 1 364 ? -22.717 -1.187 -9.502 1.00 78.62 364 SER A CA 1
ATOM 2986 C C . SER A 1 364 ? -22.332 -0.915 -10.961 1.00 78.62 364 SER A C 1
ATOM 2988 O O . SER A 1 364 ? -22.137 -1.850 -11.737 1.00 78.62 364 SER A O 1
ATOM 2990 N N . GLU A 1 365 ? -22.116 0.351 -11.324 1.00 80.62 365 GLU A N 1
ATOM 2991 C CA . GLU A 1 365 ? -21.711 0.726 -12.682 1.00 80.62 365 GLU A CA 1
ATOM 2992 C C . GLU A 1 365 ? -20.301 0.226 -13.033 1.00 80.62 365 GLU A C 1
ATOM 2994 O O . GLU A 1 365 ? -20.053 -0.215 -14.151 1.00 80.62 365 GLU A O 1
ATOM 2999 N N . GLN A 1 366 ? -19.373 0.198 -12.074 1.00 78.88 366 GLN A N 1
ATOM 3000 C CA . GLN A 1 366 ? -18.044 -0.385 -12.285 1.00 78.88 366 GLN A CA 1
ATOM 3001 C C . GLN A 1 366 ? -18.089 -1.911 -12.468 1.00 78.88 366 GLN A C 1
ATOM 3003 O O . GLN A 1 366 ? -17.340 -2.431 -13.295 1.00 78.88 366 GLN A O 1
ATOM 3008 N N . ILE A 1 367 ? -18.983 -2.624 -11.771 1.00 80.88 367 ILE A N 1
ATOM 3009 C CA . ILE A 1 367 ? -19.225 -4.062 -11.996 1.00 80.88 367 ILE A CA 1
ATOM 3010 C C . ILE A 1 367 ? -19.748 -4.294 -13.422 1.00 80.88 367 ILE A C 1
ATOM 3012 O O . ILE A 1 367 ? -19.211 -5.148 -14.132 1.00 80.88 367 ILE A O 1
ATOM 3016 N N . LYS A 1 368 ? -20.723 -3.492 -13.879 1.00 83.75 368 LYS A N 1
ATOM 3017 C CA . LYS A 1 368 ? -21.229 -3.541 -15.263 1.00 83.75 368 LYS A CA 1
ATOM 3018 C C . LYS A 1 368 ? -20.127 -3.251 -16.285 1.00 83.75 368 LYS A C 1
ATOM 3020 O O . LYS A 1 368 ? -19.968 -4.033 -17.216 1.00 83.75 368 LYS A O 1
ATOM 3025 N N . ASN A 1 369 ? -19.330 -2.194 -16.098 1.00 81.75 369 ASN A N 1
ATOM 3026 C CA . ASN A 1 369 ? -18.248 -1.843 -17.027 1.00 81.75 369 ASN A CA 1
ATOM 3027 C C . ASN A 1 369 ? -17.193 -2.957 -17.117 1.00 81.75 369 ASN A C 1
ATOM 3029 O O . ASN A 1 369 ? -16.806 -3.320 -18.223 1.00 81.75 369 ASN A O 1
ATOM 3033 N N . MET A 1 370 ? -16.753 -3.543 -15.994 1.00 78.62 370 MET A N 1
ATOM 3034 C CA . MET A 1 370 ? -15.788 -4.659 -16.016 1.00 78.62 370 MET A CA 1
ATOM 3035 C C . MET A 1 370 ? -16.330 -5.877 -16.780 1.00 78.62 370 MET A C 1
ATOM 3037 O O . MET A 1 370 ? -15.603 -6.493 -17.560 1.00 78.62 370 MET A O 1
ATOM 3041 N N . ALA A 1 371 ? -17.609 -6.200 -16.594 1.00 81.69 371 ALA A N 1
ATOM 3042 C CA . ALA A 1 371 ? -18.262 -7.304 -17.284 1.00 81.69 371 ALA A CA 1
ATOM 3043 C C . ALA A 1 371 ? -18.513 -7.034 -18.781 1.00 81.69 371 ALA A C 1
ATOM 3045 O O . ALA A 1 371 ? -18.330 -7.930 -19.606 1.00 81.69 371 ALA A O 1
ATOM 3046 N N . GLN A 1 372 ? -18.887 -5.805 -19.146 1.00 83.06 372 GLN A N 1
ATOM 3047 C CA . GLN A 1 372 ? -19.082 -5.403 -20.539 1.00 83.06 372 GLN A CA 1
ATOM 3048 C C . GLN A 1 372 ? -17.747 -5.384 -21.300 1.00 83.06 372 GLN A C 1
ATOM 3050 O O . GLN A 1 372 ? -17.678 -5.934 -22.394 1.00 83.06 372 GLN A O 1
ATOM 3055 N N . ILE A 1 373 ? -16.665 -4.882 -20.687 1.00 79.31 373 ILE A N 1
ATOM 3056 C CA . ILE A 1 373 ? -15.303 -4.957 -21.249 1.00 79.31 373 ILE A CA 1
ATOM 3057 C C . ILE A 1 373 ? -14.905 -6.417 -21.519 1.00 79.31 373 ILE A C 1
ATOM 3059 O O . ILE A 1 373 ? -14.405 -6.718 -22.597 1.00 79.31 373 ILE A O 1
ATOM 3063 N N . ALA A 1 374 ? -15.182 -7.344 -20.594 1.00 79.44 374 ALA A N 1
ATOM 3064 C CA . ALA A 1 374 ? -14.918 -8.767 -20.818 1.00 79.44 374 ALA A CA 1
ATOM 3065 C C . ALA A 1 374 ? -15.718 -9.347 -22.002 1.00 79.44 374 ALA A C 1
ATOM 3067 O O . ALA A 1 374 ? -15.167 -10.096 -22.812 1.00 79.44 374 ALA A O 1
ATOM 3068 N N . ALA A 1 375 ? -17.001 -8.992 -22.127 1.00 82.56 375 ALA A N 1
ATOM 3069 C CA . ALA A 1 375 ? -17.842 -9.422 -23.242 1.00 82.56 375 ALA A CA 1
ATOM 3070 C C . ALA A 1 375 ? -17.361 -8.851 -24.591 1.00 82.56 375 ALA A C 1
ATOM 3072 O O . ALA A 1 375 ? -17.314 -9.583 -25.583 1.00 82.56 375 ALA A O 1
ATOM 3073 N N . ASP A 1 376 ? -16.948 -7.582 -24.627 1.00 82.81 376 ASP A N 1
ATOM 3074 C CA . ASP A 1 376 ? -16.438 -6.929 -25.835 1.00 82.81 376 ASP A CA 1
ATOM 3075 C C . ASP A 1 376 ? -15.055 -7.459 -26.250 1.00 82.81 376 ASP A C 1
ATOM 3077 O O . ASP A 1 376 ? -14.834 -7.679 -27.441 1.00 82.81 376 ASP A O 1
ATOM 3081 N N . SER A 1 377 ? -14.158 -7.772 -25.305 1.00 79.94 377 SER A N 1
ATOM 3082 C CA . SER A 1 377 ? -12.884 -8.454 -25.600 1.00 79.94 377 SER A CA 1
ATOM 3083 C C . SER A 1 377 ? -13.109 -9.837 -26.228 1.00 79.94 377 SER A C 1
ATOM 3085 O O . SER A 1 377 ? -12.498 -10.166 -27.247 1.00 79.94 377 SER A O 1
ATOM 3087 N N . ILE A 1 378 ? -14.033 -10.637 -25.676 1.00 81.12 378 ILE A N 1
ATOM 3088 C CA . ILE A 1 378 ? -14.420 -11.944 -26.243 1.00 81.12 378 ILE A CA 1
ATOM 3089 C C . ILE A 1 378 ? -15.004 -11.777 -27.655 1.00 81.12 378 ILE A C 1
ATOM 3091 O O . ILE A 1 378 ? -14.678 -12.552 -28.560 1.00 81.12 378 ILE A O 1
ATOM 3095 N N . LYS A 1 379 ? -15.846 -10.758 -27.865 1.00 85.06 379 LYS A N 1
ATOM 3096 C CA . LYS A 1 379 ? -16.454 -10.459 -29.166 1.00 85.06 379 LYS A CA 1
ATOM 3097 C C . LYS A 1 379 ? -15.409 -10.040 -30.208 1.00 85.06 379 LYS A C 1
ATOM 3099 O O . LYS A 1 379 ? -15.401 -10.601 -31.302 1.00 85.06 379 LYS A O 1
ATOM 3104 N N . ALA A 1 380 ? -14.506 -9.119 -29.877 1.00 80.12 380 ALA A N 1
ATOM 3105 C CA . ALA A 1 380 ? -13.467 -8.640 -30.791 1.00 80.12 380 ALA A CA 1
ATOM 3106 C C . ALA A 1 380 ? -12.532 -9.773 -31.254 1.00 80.12 380 ALA A C 1
ATOM 3108 O O . ALA A 1 380 ? -12.191 -9.867 -32.437 1.00 80.12 380 ALA A O 1
ATOM 3109 N N . GLN A 1 381 ? -12.185 -10.698 -30.352 1.00 77.62 381 GLN A N 1
ATOM 3110 C CA . GLN A 1 381 ? -11.408 -11.888 -30.704 1.00 77.62 381 GLN A CA 1
ATOM 3111 C C . GLN A 1 381 ? -12.172 -12.832 -31.652 1.00 77.62 381 GLN A C 1
ATOM 3113 O O . GLN A 1 381 ? -11.551 -13.511 -32.465 1.00 77.62 381 GLN A O 1
ATOM 3118 N N . ARG A 1 382 ? -13.512 -12.877 -31.580 1.00 78.06 382 ARG A N 1
ATOM 3119 C CA . ARG A 1 382 ? -14.366 -13.709 -32.454 1.00 78.06 382 ARG A CA 1
ATOM 3120 C C . ARG A 1 382 ? -14.531 -13.117 -33.855 1.00 78.06 382 ARG A C 1
ATOM 3122 O O . ARG A 1 382 ? -14.702 -13.867 -34.811 1.00 78.06 382 ARG A O 1
ATOM 3129 N N . GLU A 1 383 ? -14.501 -11.794 -33.968 1.00 81.62 383 GLU A N 1
ATOM 3130 C CA . GLU A 1 383 ? -14.579 -11.063 -35.241 1.00 81.62 383 GLU A CA 1
ATOM 3131 C C . GLU A 1 383 ? -13.208 -10.965 -35.942 1.00 81.62 383 GLU A C 1
ATOM 3133 O O . GLU A 1 383 ? -13.136 -10.670 -37.135 1.00 81.62 383 GLU A O 1
ATOM 3138 N N . THR A 1 384 ? -12.119 -11.281 -35.234 1.00 76.56 384 THR A N 1
ATOM 3139 C CA . THR A 1 384 ? -10.769 -11.372 -35.803 1.00 76.56 384 THR A CA 1
ATOM 3140 C C . THR A 1 384 ? -10.603 -12.693 -36.574 1.00 76.56 384 THR A C 1
ATOM 3142 O O . THR A 1 384 ? -10.740 -13.761 -35.973 1.00 76.56 384 THR A O 1
ATOM 3145 N N . PRO A 1 385 ? -10.286 -12.677 -37.886 1.00 66.50 385 PRO A N 1
ATOM 3146 C CA . PRO A 1 385 ? -10.092 -13.907 -38.652 1.00 66.50 385 PRO A CA 1
ATOM 3147 C C . PRO A 1 385 ? -8.858 -14.680 -38.155 1.00 66.50 385 PRO A C 1
ATOM 3149 O O . PRO A 1 385 ? -7.868 -14.054 -37.757 1.00 66.50 385 PRO A O 1
ATOM 3152 N N . PRO A 1 386 ? -8.872 -16.026 -38.196 1.00 61.75 386 PRO A N 1
ATOM 3153 C CA . PRO A 1 386 ? -7.734 -16.825 -37.763 1.00 61.75 386 PRO A CA 1
ATOM 3154 C C . PRO A 1 386 ? -6.507 -16.516 -38.626 1.00 61.75 386 PRO A C 1
ATOM 3156 O O . PRO A 1 386 ? -6.538 -16.647 -39.851 1.00 61.75 386 PRO A O 1
ATOM 3159 N N . ARG A 1 387 ? -5.412 -16.121 -37.968 1.00 58.28 387 ARG A N 1
ATOM 3160 C CA . ARG A 1 387 ? -4.072 -16.155 -38.568 1.00 58.28 387 ARG A CA 1
ATOM 3161 C C . ARG A 1 387 ? -3.628 -17.612 -38.741 1.00 58.28 387 ARG A C 1
ATOM 3163 O O . ARG A 1 387 ? -4.316 -18.527 -38.289 1.00 58.28 387 ARG A O 1
ATOM 3170 N N . GLY A 1 388 ? -2.518 -17.815 -39.453 1.00 58.28 388 GLY A N 1
ATOM 3171 C CA . GLY A 1 388 ? -1.995 -19.146 -39.771 1.00 58.28 388 GLY A CA 1
ATOM 3172 C C . GLY A 1 388 ? -1.871 -20.041 -38.533 1.00 58.28 388 GLY A C 1
ATOM 3173 O O . GLY A 1 388 ? -1.568 -19.563 -37.445 1.00 58.28 388 GLY A O 1
ATOM 3174 N N . ILE A 1 389 ? -2.128 -21.337 -38.720 1.00 55.06 389 ILE A N 1
ATOM 3175 C CA . ILE A 1 389 ? -2.364 -22.320 -37.645 1.00 55.06 389 ILE A CA 1
ATOM 3176 C C . ILE A 1 389 ? -1.128 -22.561 -36.745 1.00 55.06 389 ILE A C 1
ATOM 3178 O O . ILE A 1 389 ? -1.272 -23.118 -35.660 1.00 55.06 389 ILE A O 1
ATOM 3182 N N . ASP A 1 390 ? 0.052 -22.084 -37.155 1.00 56.41 390 ASP A N 1
ATOM 3183 C CA . ASP A 1 390 ? 1.352 -22.395 -36.546 1.00 56.41 390 ASP A CA 1
ATOM 3184 C C . ASP A 1 390 ? 1.941 -21.290 -35.627 1.00 56.41 390 ASP A C 1
ATOM 3186 O O . ASP A 1 390 ? 3.088 -21.415 -35.203 1.00 56.41 390 ASP A O 1
ATOM 3190 N N . GLU A 1 391 ? 1.218 -20.203 -35.305 1.00 53.34 391 GLU A N 1
ATOM 3191 C CA . GLU A 1 391 ? 1.680 -19.211 -34.301 1.00 53.34 391 GLU A CA 1
ATOM 3192 C C . GLU A 1 391 ? 1.327 -19.645 -32.855 1.00 53.34 391 GLU A C 1
ATOM 3194 O O . GLU A 1 391 ? 0.184 -19.998 -32.555 1.00 53.34 391 GLU A O 1
ATOM 3199 N N . ASP A 1 392 ? 2.310 -19.605 -31.943 1.00 54.38 392 ASP A N 1
ATOM 3200 C CA . ASP A 1 392 ? 2.255 -20.230 -30.608 1.00 54.38 392 ASP A CA 1
ATOM 3201 C C . ASP A 1 392 ? 1.043 -19.849 -29.727 1.00 54.38 392 ASP A C 1
ATOM 3203 O O . ASP A 1 392 ? 0.819 -18.692 -29.355 1.00 54.38 392 ASP A O 1
ATOM 3207 N N . ILE A 1 393 ? 0.343 -20.880 -29.233 1.00 55.53 393 ILE A N 1
ATOM 3208 C CA . ILE A 1 393 ? -0.876 -20.811 -28.392 1.00 55.53 393 ILE A CA 1
ATOM 3209 C C . ILE A 1 393 ? -0.586 -20.288 -26.955 1.00 55.53 393 ILE A C 1
ATOM 3211 O O . ILE A 1 393 ? -1.437 -20.332 -26.058 1.00 55.53 393 ILE A O 1
ATOM 3215 N N . GLU A 1 394 ? 0.622 -19.796 -26.681 1.00 55.47 394 GLU A N 1
ATOM 3216 C CA . GLU A 1 394 ? 1.006 -19.220 -25.385 1.00 55.47 394 GLU A CA 1
ATOM 3217 C C . GLU A 1 394 ? 0.719 -17.717 -25.259 1.00 55.47 394 GLU A C 1
ATOM 3219 O O . GLU A 1 394 ? 0.485 -17.253 -24.146 1.00 55.47 394 GLU A O 1
ATOM 3224 N N . GLN A 1 395 ? 0.651 -16.961 -26.363 1.00 62.44 395 GLN A N 1
ATOM 3225 C CA . GLN A 1 395 ? 0.454 -15.499 -26.333 1.00 62.44 395 GLN A CA 1
ATOM 3226 C C . GLN A 1 395 ? -0.919 -15.061 -26.870 1.00 62.44 395 GLN A C 1
ATOM 3228 O O . GLN A 1 395 ? -1.028 -14.156 -27.694 1.00 62.44 395 GLN A O 1
ATOM 3233 N N . ASN A 1 396 ? -1.995 -15.690 -26.387 1.00 72.25 396 ASN A N 1
ATOM 3234 C CA . ASN A 1 396 ? -3.357 -15.246 -26.695 1.00 72.25 396 ASN A CA 1
ATOM 3235 C C . ASN A 1 396 ? -3.706 -13.978 -25.876 1.00 72.25 396 ASN A C 1
ATOM 3237 O O . ASN A 1 396 ? -3.854 -14.088 -24.654 1.00 72.25 396 ASN A O 1
ATOM 3241 N N . PRO A 1 397 ? -3.885 -12.793 -26.499 1.00 75.44 397 PRO A N 1
ATOM 3242 C CA . PRO A 1 397 ? -4.114 -11.541 -25.771 1.00 75.44 397 PRO A CA 1
ATOM 3243 C C . PRO A 1 397 ? -5.415 -11.554 -24.958 1.00 75.44 397 PRO A C 1
ATOM 3245 O O . PRO A 1 397 ? -5.454 -10.996 -23.864 1.00 75.44 397 PRO A O 1
ATOM 3248 N N . LEU A 1 398 ? -6.446 -12.275 -25.421 1.00 78.00 398 LEU A N 1
ATOM 3249 C CA . LEU A 1 398 ? -7.707 -12.426 -24.690 1.00 78.00 398 LEU A CA 1
ATOM 3250 C C . LEU A 1 398 ? -7.510 -13.117 -23.328 1.00 78.00 398 LEU A C 1
ATOM 3252 O O . LEU A 1 398 ? -8.268 -12.862 -22.395 1.00 78.00 398 LEU A O 1
ATOM 3256 N N . LEU A 1 399 ? -6.488 -13.970 -23.186 1.00 78.94 399 LEU A N 1
ATOM 3257 C CA . LEU A 1 399 ? -6.162 -14.595 -21.904 1.00 78.94 399 LEU A CA 1
ATOM 3258 C C . LEU A 1 399 ? -5.480 -13.598 -20.948 1.00 78.94 399 LEU A C 1
ATOM 3260 O O . LEU A 1 399 ? -5.832 -13.579 -19.769 1.00 78.94 399 LEU A O 1
ATOM 3264 N N . GLU A 1 400 ? -4.587 -12.725 -21.442 1.00 76.38 400 GLU A N 1
ATOM 3265 C CA . GLU A 1 400 ? -4.003 -11.641 -20.626 1.00 76.38 400 GLU A CA 1
ATOM 3266 C C . GLU A 1 400 ? -5.090 -10.648 -20.174 1.00 76.38 400 GLU A C 1
ATOM 3268 O O . GLU A 1 400 ? -5.081 -10.211 -19.021 1.00 76.38 400 GLU A O 1
ATOM 3273 N N . ASP A 1 401 ? -6.056 -10.325 -21.038 1.00 76.31 401 ASP A N 1
ATOM 3274 C CA . ASP A 1 401 ? -7.187 -9.453 -20.699 1.00 76.31 401 ASP A CA 1
ATOM 3275 C C . ASP A 1 401 ? -8.108 -10.091 -19.645 1.00 76.31 401 ASP A C 1
ATOM 3277 O O . ASP A 1 401 ? -8.413 -9.457 -18.632 1.00 76.31 401 ASP A O 1
ATOM 3281 N N . ILE A 1 402 ? -8.499 -11.361 -19.812 1.00 77.12 402 ILE A N 1
ATOM 3282 C CA . ILE A 1 402 ? -9.316 -12.088 -18.821 1.00 77.12 402 ILE A CA 1
ATOM 3283 C C . ILE A 1 402 ? -8.583 -12.201 -17.476 1.00 77.12 402 ILE A C 1
ATOM 3285 O O . ILE A 1 402 ? -9.198 -12.019 -16.422 1.00 77.12 402 ILE A O 1
ATOM 3289 N N . GLU A 1 403 ? -7.270 -12.441 -17.474 1.00 80.81 403 GLU A N 1
ATOM 3290 C CA . GLU A 1 403 ? -6.468 -12.403 -16.248 1.00 80.81 403 GLU A CA 1
ATOM 3291 C C . GLU A 1 403 ? -6.417 -11.008 -15.611 1.00 80.81 403 GLU A C 1
ATOM 3293 O O . GLU A 1 403 ? -6.527 -10.895 -14.389 1.00 80.81 403 GLU A O 1
ATOM 3298 N N . GLN A 1 404 ? -6.264 -9.940 -16.397 1.00 78.00 404 GLN A N 1
ATOM 3299 C CA . GLN A 1 404 ? -6.272 -8.567 -15.880 1.00 78.00 404 GLN A CA 1
ATOM 3300 C C . GLN A 1 404 ? -7.629 -8.196 -15.270 1.00 78.00 404 GLN A C 1
ATOM 3302 O O . GLN A 1 404 ? -7.662 -7.597 -14.192 1.00 78.00 404 GLN A O 1
ATOM 3307 N N . ILE A 1 405 ? -8.736 -8.598 -15.900 1.00 78.75 405 ILE A N 1
ATOM 3308 C CA . ILE A 1 405 ? -10.096 -8.367 -15.394 1.00 78.75 405 ILE A CA 1
ATOM 3309 C C . ILE A 1 405 ? -10.336 -9.176 -14.109 1.00 78.75 405 ILE A C 1
ATOM 3311 O O . ILE A 1 405 ? -10.791 -8.606 -13.119 1.00 78.75 405 ILE A O 1
ATOM 3315 N N . ASN A 1 406 ? -9.933 -10.452 -14.053 1.00 82.00 406 ASN A N 1
ATOM 3316 C CA . ASN A 1 406 ? -9.982 -11.256 -12.822 1.00 82.00 406 ASN A CA 1
ATOM 3317 C C . ASN A 1 406 ? -9.178 -10.617 -11.676 1.00 82.00 406 ASN A C 1
ATOM 3319 O O . ASN A 1 406 ? -9.675 -10.487 -10.556 1.00 82.00 406 ASN A O 1
ATOM 3323 N N . ARG A 1 407 ? -7.953 -10.147 -11.949 1.00 78.50 407 ARG A N 1
ATOM 3324 C CA . ARG A 1 407 ? -7.128 -9.434 -10.955 1.00 78.50 407 ARG A CA 1
ATOM 3325 C C . ARG A 1 407 ? -7.818 -8.148 -10.481 1.00 78.50 407 ARG A C 1
ATOM 3327 O O . ARG A 1 407 ? -7.817 -7.878 -9.283 1.00 78.50 407 ARG A O 1
ATOM 3334 N N . ALA A 1 408 ? -8.441 -7.381 -11.379 1.00 77.12 408 ALA A N 1
ATOM 3335 C CA . ALA A 1 408 ? -9.207 -6.187 -11.018 1.00 77.12 408 ALA A CA 1
ATOM 3336 C C . ALA A 1 408 ? -10.420 -6.521 -10.128 1.00 77.12 408 ALA A C 1
ATOM 3338 O O . ALA A 1 408 ? -10.610 -5.872 -9.100 1.00 77.12 408 ALA A O 1
ATOM 3339 N N . ILE A 1 409 ? -11.177 -7.571 -10.460 1.00 79.62 409 ILE A N 1
ATOM 3340 C CA . ILE A 1 409 ? -12.319 -8.061 -9.673 1.00 79.62 409 ILE A CA 1
ATOM 3341 C C . ILE A 1 409 ? -11.887 -8.453 -8.257 1.00 79.62 409 ILE A C 1
ATOM 3343 O O . ILE A 1 409 ? -12.480 -7.969 -7.297 1.00 79.62 409 ILE A O 1
ATOM 3347 N N . VAL A 1 410 ? -10.827 -9.251 -8.096 1.00 81.56 410 VAL A N 1
ATOM 3348 C CA . VAL A 1 410 ? -10.326 -9.670 -6.771 1.00 81.56 410 VAL A CA 1
ATOM 3349 C C . VAL A 1 410 ? -9.873 -8.467 -5.929 1.00 81.56 410 VAL A C 1
ATOM 3351 O O . VAL A 1 410 ? -10.168 -8.393 -4.732 1.00 81.56 410 VAL A O 1
ATOM 3354 N N . LEU A 1 411 ? -9.219 -7.474 -6.542 1.00 76.56 411 LEU A N 1
ATOM 3355 C CA . LEU A 1 411 ? -8.867 -6.220 -5.862 1.00 76.56 411 LEU A CA 1
ATOM 3356 C C . LEU A 1 411 ? -10.105 -5.410 -5.453 1.00 76.56 411 LEU A C 1
ATOM 3358 O O . LEU A 1 411 ? -10.113 -4.814 -4.375 1.00 76.56 411 LEU A O 1
ATOM 3362 N N . PHE A 1 412 ? -11.152 -5.414 -6.276 1.00 78.81 412 PHE A N 1
ATOM 3363 C CA . PHE A 1 412 ? -12.402 -4.696 -6.032 1.00 78.81 412 PHE A CA 1
ATOM 3364 C C . PHE A 1 412 ? -13.272 -5.375 -4.958 1.00 78.81 412 PHE A C 1
ATOM 3366 O O . PHE A 1 412 ? -13.808 -4.708 -4.074 1.00 78.81 412 PHE A O 1
ATOM 3373 N N . GLN A 1 413 ? -13.327 -6.711 -4.939 1.00 83.75 413 GLN A N 1
ATOM 3374 C CA . GLN A 1 413 ? -13.889 -7.489 -3.829 1.00 83.75 413 GLN A CA 1
ATOM 3375 C C . GLN A 1 413 ? -13.184 -7.145 -2.510 1.00 83.75 413 GLN A C 1
ATOM 3377 O O . GLN A 1 413 ? -13.835 -6.904 -1.489 1.00 83.75 413 GLN A O 1
ATOM 3382 N N . ARG A 1 414 ? -11.842 -7.112 -2.521 1.00 81.88 414 ARG A N 1
ATOM 3383 C CA . ARG A 1 414 ? -11.046 -6.807 -1.326 1.00 81.88 414 ARG A CA 1
ATOM 3384 C C . ARG A 1 414 ? -11.221 -5.356 -0.878 1.00 81.88 414 ARG A C 1
ATOM 3386 O O . ARG A 1 414 ? -11.306 -5.124 0.327 1.00 81.88 414 ARG A O 1
ATOM 3393 N N . SER A 1 415 ? -11.332 -4.397 -1.801 1.00 77.94 415 SER A N 1
ATOM 3394 C CA . SER A 1 415 ? -11.619 -3.004 -1.443 1.00 77.94 415 SER A CA 1
ATOM 3395 C C . SER A 1 415 ? -13.027 -2.846 -0.865 1.00 77.94 415 SER A C 1
ATOM 3397 O O . SER A 1 415 ? -13.158 -2.190 0.159 1.00 77.94 415 SER A O 1
ATOM 3399 N N . ILE A 1 416 ? -14.065 -3.501 -1.397 1.00 78.69 416 ILE A N 1
ATOM 3400 C CA . ILE A 1 416 ? -15.410 -3.466 -0.786 1.00 78.69 416 ILE A CA 1
ATOM 3401 C C . ILE A 1 416 ? -15.387 -4.053 0.634 1.00 78.69 416 ILE A C 1
ATOM 3403 O O . ILE A 1 416 ? -15.886 -3.416 1.558 1.00 78.69 416 ILE A O 1
ATOM 3407 N N . ARG A 1 417 ? -14.756 -5.221 0.836 1.00 82.88 417 ARG A N 1
ATOM 3408 C CA . ARG A 1 417 ? -14.645 -5.857 2.165 1.00 82.88 417 ARG A CA 1
ATOM 3409 C C . ARG A 1 417 ? -13.903 -4.978 3.177 1.00 82.88 417 ARG A C 1
ATOM 3411 O O . ARG A 1 417 ? -14.412 -4.749 4.269 1.00 82.88 417 ARG A O 1
ATOM 3418 N N . LEU A 1 418 ? -12.715 -4.479 2.825 1.00 78.31 418 LEU A N 1
ATOM 3419 C CA . LEU A 1 418 ? -11.879 -3.692 3.741 1.00 78.31 418 LEU A CA 1
ATOM 3420 C C . LEU A 1 418 ? -12.377 -2.258 3.926 1.00 78.31 418 LEU A C 1
ATOM 3422 O O . LEU A 1 418 ? -12.175 -1.679 4.991 1.00 78.31 418 LEU A O 1
ATOM 3426 N N . LEU A 1 419 ? -13.017 -1.664 2.922 1.00 75.19 419 LEU A N 1
ATOM 3427 C CA . LEU A 1 419 ? -13.567 -0.307 2.977 1.00 75.19 419 LEU A CA 1
ATOM 3428 C C . LEU A 1 419 ? -15.064 -0.314 3.336 1.00 75.19 419 LEU A C 1
ATOM 3430 O O . LEU A 1 419 ? -15.776 0.645 3.047 1.00 75.19 419 LEU A O 1
ATOM 3434 N N . ARG A 1 420 ? -15.560 -1.387 3.958 1.00 78.19 420 ARG A N 1
ATOM 3435 C CA . ARG A 1 420 ? -16.856 -1.397 4.642 1.00 78.19 420 ARG A CA 1
ATOM 3436 C C . ARG A 1 420 ? -16.810 -0.438 5.834 1.00 78.19 420 ARG A C 1
ATOM 3438 O O . ARG A 1 420 ? -15.790 -0.360 6.530 1.00 78.19 420 ARG A O 1
ATOM 3445 N N . VAL A 1 421 ? -17.899 0.286 6.062 1.00 71.88 421 VAL A N 1
ATOM 3446 C CA . VAL A 1 421 ? -18.069 1.179 7.213 1.00 71.88 421 VAL A CA 1
ATOM 3447 C C . VAL A 1 421 ? -19.075 0.543 8.161 1.00 71.88 421 VAL A C 1
ATOM 3449 O O . VAL A 1 421 ? -20.209 0.265 7.780 1.00 71.88 421 VAL A O 1
ATOM 3452 N N . GLU A 1 422 ? -18.679 0.299 9.407 1.00 73.69 422 GLU A N 1
ATOM 3453 C CA . GLU A 1 422 ? -19.606 -0.255 10.394 1.00 73.69 422 GLU A CA 1
ATOM 3454 C C . GLU A 1 422 ? -20.486 0.873 10.952 1.00 73.69 422 GLU A C 1
ATOM 3456 O O . GLU A 1 422 ? -19.985 1.882 11.451 1.00 73.69 422 GLU A O 1
ATOM 3461 N N . GLN A 1 423 ? -21.811 0.726 10.867 1.00 64.94 423 GLN A N 1
ATOM 3462 C CA . GLN A 1 423 ? -22.720 1.515 11.700 1.00 64.94 423 GLN A CA 1
ATOM 3463 C C . GLN A 1 423 ? -22.524 1.060 13.152 1.00 64.94 423 GLN A C 1
ATOM 3465 O O . GLN A 1 423 ? -22.731 -0.119 13.454 1.00 64.94 423 GLN A O 1
ATOM 3470 N N . SER A 1 424 ? -22.144 1.966 14.059 1.00 62.88 424 SER A N 1
ATOM 3471 C CA . SER A 1 424 ? -22.193 1.628 15.486 1.00 62.88 424 SER A CA 1
ATOM 3472 C C . SER A 1 424 ? -23.654 1.506 15.923 1.00 62.88 424 SER A C 1
ATOM 3474 O O . SER A 1 424 ? -24.459 2.413 15.708 1.00 62.88 424 SER A O 1
ATOM 3476 N N . LYS A 1 425 ? -23.985 0.382 16.566 1.00 55.47 425 LYS A N 1
ATOM 3477 C CA . LYS A 1 425 ? -25.297 0.150 17.187 1.00 55.47 425 LYS A CA 1
ATOM 3478 C C . LYS A 1 425 ? -25.463 0.872 18.530 1.00 55.47 425 LYS A C 1
ATOM 3480 O O . LYS A 1 425 ? -26.580 0.912 19.036 1.00 55.47 425 LYS A O 1
ATOM 3485 N N . GLU A 1 426 ? -24.389 1.434 19.089 1.00 52.06 426 GLU A N 1
ATOM 3486 C CA . GLU A 1 426 ? -24.286 1.920 20.479 1.00 52.06 426 GLU A CA 1
ATOM 3487 C C . GLU A 1 426 ? -25.154 3.158 20.780 1.00 52.06 426 GLU A C 1
ATOM 3489 O O . GLU A 1 426 ? -25.307 3.530 21.937 1.00 52.06 426 GLU A O 1
ATOM 3494 N N . TYR A 1 427 ? -25.763 3.779 19.762 1.00 46.12 427 TYR A N 1
ATOM 3495 C CA . TYR A 1 427 ? -26.790 4.819 19.935 1.00 46.12 427 TYR A CA 1
ATOM 3496 C C . TYR A 1 427 ? -28.230 4.274 19.960 1.00 46.12 427 TYR A C 1
ATOM 3498 O O . TYR A 1 427 ? -29.183 5.048 20.031 1.00 46.12 427 TYR A O 1
ATOM 3506 N N . SER A 1 428 ? -28.403 2.949 19.955 1.00 41.84 428 SER A N 1
ATOM 3507 C CA . SER A 1 428 ? -29.610 2.333 20.514 1.00 41.84 428 SER A CA 1
ATOM 3508 C C . SER A 1 428 ? -29.517 2.475 22.032 1.00 41.84 428 SER A C 1
ATOM 3510 O O . SER A 1 428 ? -28.670 1.834 22.650 1.00 41.84 428 SER A O 1
ATOM 3512 N N . THR A 1 429 ? -30.345 3.337 22.623 1.00 43.00 429 THR A N 1
ATOM 3513 C CA . THR A 1 429 ? -30.359 3.640 24.065 1.00 43.00 429 THR A CA 1
ATOM 3514 C C . THR A 1 429 ? -30.926 2.463 24.862 1.00 43.00 429 THR A C 1
ATOM 3516 O O . THR A 1 429 ? -32.104 2.428 25.203 1.00 43.00 429 THR A O 1
ATOM 3519 N N . SER A 1 430 ? -30.072 1.464 25.041 1.00 40.00 430 SER A N 1
ATOM 3520 C CA . SER A 1 430 ? -30.251 0.260 25.846 1.00 40.00 430 SER A CA 1
ATOM 3521 C C . SER A 1 430 ? -28.884 -0.023 26.459 1.00 40.00 430 SER A C 1
ATOM 3523 O O . SER A 1 430 ? -28.157 -0.917 26.009 1.00 40.00 430 SER A O 1
ATOM 3525 N N . VAL A 1 431 ? -28.478 0.813 27.414 1.00 40.47 431 VAL A N 1
ATOM 3526 C CA . VAL A 1 431 ? -27.184 0.676 28.078 1.00 40.47 431 VAL A CA 1
ATOM 3527 C C . VAL A 1 431 ? -27.329 -0.414 29.129 1.00 40.47 431 VAL A C 1
ATOM 3529 O O . VAL A 1 431 ? -27.767 -0.175 30.252 1.00 40.47 431 VAL A O 1
ATOM 3532 N N . VAL A 1 432 ? -26.963 -1.631 28.726 1.00 44.09 432 VAL A N 1
ATOM 3533 C CA . VAL A 1 432 ? -26.909 -2.815 29.590 1.00 44.09 432 VAL A CA 1
ATOM 3534 C C . VAL A 1 432 ? -26.050 -2.483 30.817 1.00 44.09 432 VAL A C 1
ATOM 3536 O O . VAL A 1 432 ? -24.838 -2.312 30.683 1.00 44.09 432 VAL A O 1
ATOM 3539 N N . GLY A 1 433 ? -26.687 -2.353 31.986 1.00 44.53 433 GLY A N 1
ATOM 3540 C CA . GLY A 1 433 ? -26.047 -1.937 33.239 1.00 44.53 433 GLY A CA 1
ATOM 3541 C C . GLY A 1 433 ? -26.082 -0.436 33.578 1.00 44.53 433 GLY A C 1
ATOM 3542 O O . GLY A 1 433 ? -25.345 -0.027 34.465 1.00 44.53 433 GLY A O 1
ATOM 3543 N N . LEU A 1 434 ? -26.889 0.399 32.909 1.00 42.03 434 LEU A N 1
ATOM 3544 C CA . LEU A 1 434 ? -27.099 1.810 33.301 1.00 42.03 434 LEU A CA 1
ATOM 3545 C C . LEU A 1 434 ? -28.574 2.228 33.355 1.00 42.03 434 LEU A C 1
ATOM 3547 O O . LEU A 1 434 ? -28.908 3.089 34.161 1.00 42.03 434 LEU A O 1
ATOM 3551 N N . GLU A 1 435 ? -29.473 1.602 32.585 1.00 45.00 435 GLU A N 1
ATOM 3552 C CA . GLU A 1 435 ? -30.924 1.789 32.777 1.00 45.00 435 GLU A CA 1
ATOM 3553 C C . GLU A 1 435 ? -31.364 1.403 34.208 1.00 45.00 435 GLU A C 1
ATOM 3555 O O . GLU A 1 435 ? -32.185 2.093 34.811 1.00 45.00 435 GLU A O 1
ATOM 3560 N N . GLU A 1 436 ? -30.791 0.330 34.765 1.00 50.19 436 GLU A N 1
ATOM 3561 C CA . GLU A 1 436 ? -31.103 -0.192 36.104 1.00 50.19 436 GLU A CA 1
ATOM 3562 C C . GLU A 1 436 ? -30.481 0.673 37.216 1.00 50.19 436 GLU A C 1
ATOM 3564 O O . GLU A 1 436 ? -31.206 1.135 38.099 1.00 50.19 436 GLU A O 1
ATOM 3569 N N . ASP A 1 437 ? -29.186 1.000 37.115 1.00 54.66 437 ASP A N 1
ATOM 3570 C CA . ASP A 1 437 ? -28.493 1.904 38.048 1.00 54.66 437 ASP A CA 1
ATOM 3571 C C . ASP A 1 437 ? -29.128 3.302 38.075 1.00 54.66 437 ASP A C 1
ATOM 3573 O O . ASP A 1 437 ? -29.303 3.878 39.148 1.00 54.66 437 ASP A O 1
ATOM 3577 N N . ILE A 1 438 ? -29.540 3.857 36.925 1.00 56.00 438 ILE A N 1
ATOM 3578 C CA . ILE A 1 438 ? -30.259 5.140 36.895 1.00 56.00 438 ILE A CA 1
ATOM 3579 C C . ILE A 1 438 ? -31.600 5.014 37.620 1.00 56.00 438 ILE A C 1
ATOM 3581 O O . ILE A 1 438 ? -31.963 5.925 38.363 1.00 56.00 438 ILE A O 1
ATOM 3585 N N . HIS A 1 439 ? -32.330 3.907 37.461 1.00 55.78 439 HIS A N 1
ATOM 3586 C CA . HIS A 1 439 ? -33.606 3.729 38.153 1.00 55.78 439 HIS A CA 1
ATOM 3587 C C . HIS A 1 439 ? -33.440 3.582 39.674 1.00 55.78 439 HIS A C 1
ATOM 3589 O O . HIS A 1 439 ? -34.252 4.140 40.418 1.00 55.78 439 HIS A O 1
ATOM 3595 N N . GLU A 1 440 ? -32.383 2.905 40.137 1.00 66.12 440 GLU A N 1
ATOM 3596 C CA . GLU A 1 440 ? -32.068 2.743 41.563 1.00 66.12 440 GLU A CA 1
ATOM 3597 C C . GLU A 1 440 ? -31.499 4.029 42.193 1.00 66.12 440 GLU A C 1
ATOM 3599 O O . GLU A 1 440 ? -31.890 4.415 43.298 1.00 66.12 440 GLU A O 1
ATOM 3604 N N . VAL A 1 441 ? -30.630 4.758 41.487 1.00 58.56 441 VAL A N 1
ATOM 3605 C CA . VAL A 1 441 ? -30.138 6.080 41.915 1.00 58.56 441 VAL A CA 1
ATOM 3606 C C . VAL A 1 441 ? -31.285 7.092 41.963 1.00 58.56 441 VAL A C 1
ATOM 3608 O O . VAL A 1 441 ? -31.382 7.868 42.914 1.00 58.56 441 VAL A O 1
ATOM 3611 N N . VAL A 1 442 ? -32.211 7.056 40.999 1.00 62.81 442 VAL A N 1
ATOM 3612 C CA . VAL A 1 442 ? -33.415 7.900 41.014 1.00 62.81 442 VAL A CA 1
ATOM 3613 C C . VAL A 1 442 ? -34.362 7.511 42.154 1.00 62.81 442 VAL A C 1
ATOM 3615 O O . VAL A 1 442 ? -34.881 8.416 42.810 1.00 62.81 442 VAL A O 1
ATOM 3618 N N . SER A 1 443 ? -34.558 6.226 42.482 1.00 66.44 443 SER A N 1
ATOM 3619 C CA . SER A 1 443 ? -35.359 5.861 43.665 1.00 66.44 443 SER A CA 1
ATOM 3620 C C . SER A 1 443 ? -34.692 6.311 44.969 1.00 66.44 443 SER A C 1
ATOM 3622 O O . SER A 1 443 ? -35.356 6.935 45.798 1.00 66.44 443 SER A O 1
ATOM 3624 N N . LYS A 1 444 ? -33.372 6.119 45.105 1.00 66.69 444 LYS A N 1
ATOM 3625 C CA . LYS A 1 444 ? -32.568 6.584 46.253 1.00 66.69 444 LYS A CA 1
ATOM 3626 C C . LYS A 1 444 ? -32.522 8.113 46.393 1.00 66.69 444 LYS A C 1
ATOM 3628 O O . LYS A 1 444 ? -32.318 8.610 47.496 1.00 66.69 444 LYS A O 1
ATOM 3633 N N . LEU A 1 445 ? -32.748 8.872 45.317 1.00 55.66 445 LEU A N 1
ATOM 3634 C CA . LEU A 1 445 ? -32.926 10.334 45.353 1.00 55.66 445 LEU A CA 1
ATOM 3635 C C . LEU A 1 445 ? -34.373 10.765 45.661 1.00 55.66 445 LEU A C 1
ATOM 3637 O O . LEU A 1 445 ? -34.590 11.842 46.223 1.00 55.66 445 LEU A O 1
ATOM 3641 N N . ILE A 1 446 ? -35.369 9.938 45.332 1.00 62.12 446 ILE A N 1
ATOM 3642 C CA . ILE A 1 446 ? -36.790 10.218 45.594 1.00 62.12 446 ILE A CA 1
ATOM 3643 C C . ILE A 1 446 ? -37.187 9.890 47.045 1.00 62.12 446 ILE A C 1
ATOM 3645 O O . ILE A 1 446 ? -37.981 10.638 47.622 1.00 62.12 446 ILE A O 1
ATOM 3649 N N . GLU A 1 447 ? -36.620 8.854 47.672 1.00 64.00 447 GLU A N 1
ATOM 3650 C CA . GLU A 1 447 ? -36.896 8.494 49.080 1.00 64.00 447 GLU A CA 1
ATOM 3651 C C . GLU A 1 447 ? -36.608 9.639 50.090 1.00 64.00 447 GLU A C 1
ATOM 3653 O O . GLU A 1 447 ? -37.480 9.954 50.918 1.00 64.00 447 GLU A O 1
ATOM 3658 N N . PRO A 1 448 ? -35.463 10.355 50.021 1.00 56.09 448 PRO A N 1
ATOM 3659 C CA . PRO A 1 448 ? -35.235 11.561 50.819 1.00 56.09 448 PRO A CA 1
ATOM 3660 C C . PRO A 1 448 ? -36.251 12.670 50.521 1.00 56.09 448 PRO A C 1
ATOM 3662 O O . PRO A 1 448 ? -36.735 13.333 51.437 1.00 56.09 448 PRO A O 1
ATOM 3665 N N . MET A 1 449 ? -36.644 12.862 49.256 1.00 52.22 449 MET A N 1
ATOM 3666 C CA . MET A 1 449 ? -37.653 13.867 48.901 1.00 52.22 449 MET A CA 1
ATOM 3667 C C . MET A 1 449 ? -39.057 13.534 49.430 1.00 52.22 449 MET A C 1
ATOM 3669 O O . MET A 1 449 ? -39.814 14.461 49.737 1.00 52.22 449 MET A O 1
ATOM 3673 N N . SER A 1 450 ? -39.431 12.257 49.568 1.00 54.72 450 SER A N 1
ATOM 3674 C CA . SER A 1 450 ? -40.723 11.881 50.159 1.00 54.72 450 SER A CA 1
ATOM 3675 C C . SER A 1 450 ? -40.744 12.078 51.675 1.00 54.72 450 SER A C 1
ATOM 3677 O O . SER A 1 450 ? -41.720 12.607 52.210 1.00 54.72 450 SER A O 1
ATOM 3679 N N . THR A 1 451 ? -39.658 11.728 52.368 1.00 54.84 451 THR A N 1
ATOM 3680 C CA . THR A 1 451 ? -39.528 11.916 53.826 1.00 54.84 451 THR A CA 1
ATOM 3681 C C . THR A 1 451 ? -39.376 13.392 54.211 1.00 54.84 451 THR A C 1
ATOM 3683 O O . THR A 1 451 ? -40.056 13.861 55.127 1.00 54.84 451 THR A O 1
ATOM 3686 N N . MET A 1 452 ? -38.608 14.179 53.453 1.00 48.38 452 MET A N 1
ATOM 3687 C CA . MET A 1 452 ? -38.493 15.631 53.655 1.00 48.38 452 MET A CA 1
ATOM 3688 C C . MET A 1 452 ? -39.829 16.366 53.413 1.00 48.38 452 MET A C 1
ATOM 3690 O O . MET A 1 452 ? -40.129 17.345 54.097 1.00 48.38 452 MET A O 1
ATOM 3694 N N . LYS A 1 453 ? -40.692 15.853 52.520 1.00 51.03 453 LYS A N 1
ATOM 3695 C CA . LYS A 1 453 ? -42.078 16.339 52.349 1.00 51.03 453 LYS A CA 1
ATOM 3696 C C . LYS A 1 453 ? -43.026 15.976 53.497 1.00 51.03 453 LYS A C 1
ATOM 3698 O O . LYS A 1 453 ? -44.031 16.667 53.655 1.00 51.03 453 LYS A O 1
ATOM 3703 N N . MET A 1 454 ? -42.738 14.945 54.296 1.00 53.94 454 MET A N 1
ATOM 3704 C CA . MET A 1 454 ? -43.486 14.687 55.535 1.00 53.94 454 MET A CA 1
ATOM 3705 C C . MET A 1 454 ? -43.065 15.653 56.648 1.00 53.94 454 MET A C 1
ATOM 3707 O O . MET A 1 454 ? -43.927 16.250 57.288 1.00 53.94 454 MET A O 1
ATOM 3711 N N . LEU A 1 455 ? -41.759 15.871 56.835 1.00 49.38 455 LEU A N 1
ATOM 3712 C CA . LEU A 1 455 ? -41.234 16.748 57.894 1.00 49.38 455 LEU A CA 1
ATOM 3713 C C . LEU A 1 455 ? -41.602 18.233 57.713 1.00 49.38 455 LEU A C 1
ATOM 3715 O O . LEU A 1 455 ? -41.666 18.967 58.695 1.00 49.38 455 LEU A O 1
ATOM 3719 N N . LEU A 1 456 ? -41.910 18.670 56.487 1.00 46.22 456 LEU A N 1
ATOM 3720 C CA . LEU A 1 456 ? -42.406 20.023 56.195 1.00 46.22 456 LEU A CA 1
ATOM 3721 C C . LEU A 1 456 ? -43.934 20.195 56.354 1.00 46.22 456 LEU A C 1
ATOM 3723 O O . LEU A 1 456 ? -44.465 21.247 56.004 1.00 46.22 456 LEU A O 1
ATOM 3727 N N . ARG A 1 457 ? -44.657 19.206 56.904 1.00 48.00 457 ARG A N 1
ATOM 3728 C CA . ARG A 1 457 ? -46.069 19.339 57.318 1.00 48.00 457 ARG A CA 1
ATOM 3729 C C . ARG A 1 457 ? -46.223 19.470 58.838 1.00 48.00 457 ARG A C 1
ATOM 3731 O O . ARG A 1 457 ? -46.871 18.641 59.472 1.00 48.00 457 ARG A O 1
ATOM 3738 N N . PHE A 1 458 ? -45.692 20.549 59.409 1.00 43.84 458 PHE A N 1
ATOM 3739 C CA . PHE A 1 458 ? -46.181 21.048 60.700 1.00 43.84 458 PHE A CA 1
ATOM 3740 C C . PHE A 1 458 ? -47.323 22.056 60.476 1.00 43.84 458 PHE A C 1
ATOM 3742 O O . PHE A 1 458 ? -47.249 22.842 59.528 1.00 43.84 458 PHE A O 1
ATOM 3749 N N . PRO A 1 459 ? -48.401 22.018 61.283 1.00 56.84 459 PRO A N 1
ATOM 3750 C CA . PRO A 1 459 ? -49.550 22.897 61.103 1.00 56.84 459 PRO A CA 1
ATOM 3751 C C . PRO A 1 459 ? -49.236 24.339 61.515 1.00 56.84 459 PRO A C 1
ATOM 3753 O O . PRO A 1 459 ? -48.473 24.593 62.446 1.00 56.84 459 PRO A O 1
ATOM 3756 N N . LEU A 1 460 ? -49.878 25.280 60.827 1.00 46.34 460 LEU A N 1
ATOM 3757 C CA . LEU A 1 460 ? -49.984 26.670 61.250 1.00 46.34 460 LEU A CA 1
ATOM 3758 C C . LEU A 1 460 ? -51.270 26.834 62.068 1.00 46.34 460 LEU A C 1
ATOM 3760 O O . LEU A 1 460 ? -52.344 26.620 61.509 1.00 46.34 460 LEU A O 1
ATOM 3764 N N . TRP A 1 461 ? -51.116 27.316 63.309 1.00 48.53 461 TRP A N 1
ATOM 3765 C CA . TRP A 1 461 ? -52.177 27.795 64.213 1.00 48.53 461 TRP A CA 1
ATOM 3766 C C . TRP A 1 461 ? -53.046 26.645 64.781 1.00 48.53 461 TRP A C 1
ATOM 3768 O O . TRP A 1 461 ? -53.152 25.576 64.182 1.00 48.53 461 TRP A O 1
ATOM 3778 N N . GLU A 1 462 ? -53.641 26.764 65.969 1.00 44.44 462 GLU A N 1
ATOM 3779 C CA . GLU A 1 462 ? -53.767 27.926 66.881 1.00 44.44 462 GLU A CA 1
ATOM 3780 C C . GLU A 1 462 ? -52.681 27.995 67.974 1.00 44.44 462 GLU A C 1
ATOM 3782 O O . GLU A 1 462 ? -52.315 26.934 68.528 1.00 44.44 462 GLU A O 1
#

Radius of gyration: 32.1 Å; chains: 1; bounding box: 114×52×109 Å

Sequence (462 aa):
MATDRPIVLVLWSLFVILSLSYSLIQFISLLLSVYLNYLEDEVRWIHKESRLLKGISNDVDEVKRLGTEIVSEAHQFWDSESNPSSITLQLNDVEADWVITTKNLANEAKSCCANFYKLRGERSYLVLNKLKPIFDLVHEIKRIKIAIHSHLQRKRIYSFDICESLMISRSKIRSLRARYKSIPLNQPRLTESFKAAAENLNGFLKDLSGLQLESVTEREWWTQAKEIIDETEQAIQQFNVGTGNQLRWFPGFANWIEMYILKKKMKRITAAFIHLLDRKDNYCFKFISRLDASRSHRRPLHNADDTVISTDIRLKLQSVPRTWEKVHNAVPSLCNELDSLYKIFKEAMAAEVDLYNSRNVVCSEQIKNMAQIAADSIKAQRETPPRGIDEDIEQNPLLEDIEQINRAIVLFQRSIRLLRVEQSKEYSTSVVGLEEDIHEVVSKLIEPMSTMKMLLRFPLWE

pLDDT: mean 73.97, std 15.33, range [30.59, 97.06]

Secondary structure (DSSP, 8-state):
--SSHHHHHHHHHHHHHHHHHHHHHHHHHHHHHHHHHHHHHHHHHHHHHHHHHHHHHHHHHHHHHHHHHHHHHHHHHS-TTS-GGGTS----HHHHHHHHHHHHHHHHHHHHHHHHHHHHH------GGGHHHHHHHHHHHHHHHHHHHHHHHHHHHTT-THHHHHHHHHHHHHHTT------------S-HHHHHHHHHHHHHHHHHHHS---SHHHHHHHHHHHHHHHHHHHHHHHHHH--TTSSTT-HHHHHHHHHHHHHHHHHHHHHHHHHHHHHHHHH-PPEEE---GGG---PPP---SHHHHHHHHHHHHTT--TT-HHHHHHHHHHHHHHHHHHHHHHHHHTT-TTS-SHHHHHHHHHHHHHHHHHHHHHHHHHHSPPPPTTS-TT--HHHHHHHHHHHHHHHHHHHHHHT-EEEP-TTSS--TTTHHHHHHHHHHHHHHHHHHHHHT-PPP--

Organism: Quillaja saponaria (NCBI:txid32244)